Protein 5AQB (pdb70)

Radius of gyration: 33.9 Å; Cα contacts (8 Å, |Δi|>4): 1576; chains: 2; bounding box: 77×81×90 Å

InterPro domains:
  IPR000786 Green fluorescent protein, GFP [PR01229] (3-27)
  IPR000786 Green fluorescent protein, GFP [PR01229] (28-48)
  IPR000786 Green fluorescent protein, GFP [PR01229] (49-69)
  IPR000786 Green fluorescent protein, GFP [PR01229] (70-85)
  IPR000786 Green fluorescent protein, GFP [PR01229] (86-108)
  IPR000786 Green fluorescent protein, GFP [PR01229] (109-129)
  IPR000786 Green fluorescent protein, GFP [PR01229] (130-149)
  IPR000786 Green fluorescent protein, GFP [PR01229] (150-171)
  IPR000786 Green fluorescent protein, GFP [PR01229] (173-192)
  IPR000786 Green fluorescent protein, GFP [PR01229] (193-211)
  IPR000786 Green fluorescent protein, GFP [PR01229] (214-237)
  IPR009017 Green fluorescent protein [G3DSA:2.40.155.10] (1-145)
  IPR009017 Green fluorescent protein [G3DSA:2.40.155.10] (146-238)
  IPR009017 Green fluorescent protein [SSF54511] (2-228)
  IPR011584 Green fluorescent protein-related [PF01353] (14-227)

Secondary structure (DSSP, 8-state):
--TTBTTB-HHHHHHH---TT---TT---HHHHHTTT-HHHHHHHHHTT--TT---TTS--HHHHHHHHT-HHHHHHHHHTT--TT---TTS--HHHHHHHHT-HHHHHHHHHTT--TT---TTS--HHHHHHHTT-HHHHHHHHHHHHHHHHHHHHHHHTSEEEEEEEETTT--EEEEESTTS-EE-GGGHHHHHHHHHHHHHHHTS--TT-EE---GGG--SS-TTGGG-TTT-EEHHHHHHHHHHS--HHHHHHHHHHTTHHHHHHHHHHHTT--S----S-TTGGG---TT--TTEE-HHHHHHHHHHHHHSSSS-HHHHHHHHHHHHT-SS-TTTGGGGPPTT-EEEEEEEE-STT-EEEEEEEESTT---EEEEEEEES----HHHHHHHHHHHHHHHHHT-/--TGGGGGSS-EEEEEEEEEEETTEEEEEEEEEEEEGGGTEEEEEEEETTSS-SS-GGGGTTT--GGGSB--GGGGGG-HHHHTTTT-EEEEEEEEETTS-EEEEEEEEEEETTEEEEEEEEEEES--TTSTTTTT-B-S----EEEEEEEEGGGTEEEEEEEEEEEBTTS-EEEEEEEEEEEESSSS--PPPPSEEEEEEEEEE--TT--SSEEEEEEEEEEE----

Solvent-accessible surface area: 26422 Å² total

GO terms:
  GO:0006091 generation of precursor metabolites and energy (P, TAS)
  GO:0008218 bioluminescence (P, TAS)

CATH classification: 1.25.40.20 (+1 more: 3.40.710.10)

Sequence (636 aa):
LLEAARAGQDDECRILMADVNALDEVGWTPLHLAAWGHLEIVECLLKNGADVNAADIDGYTPLHLAAFSGHLEIVEVVLLKYGADVNADDQAGFTPLHLAAIFGHLEIVEVVLLKNGADVVNAQDKFGKTPRRDLAIIDNGNEDIAEVLGKAATLVKVKDAADDQQLGARVGYIELDLNSGKILESFRSEERFPMMSTFKVVLLAGAILSRIDAGQEQLGRRIHYSQNDLVEYSPVTEKHLTDGMTVRELASAAIITMMSDNTAANLLLTTIGGPKGLTAFLHNNMMGDHVTRLDRWEPELNEEAIIPNDERDTTTPVAMATTTLRKLLTGELLTPASRRQQLMDWMEADKVAGPLLRSVLPAGWFIADKSGAGEERRGSSRGIVAALGPDGKPSRIVVVIYTTGSQATMDEELNRRQIAEIGASLIKGWSSKGEELFTGVVPILLVELDDGDVNGHKFSSVSSGEEGEGDATYGKLTTLKFIICTTGKLPVPWPTLVTTFVQCFSSRRYPDHMKRHDFFKSAMPEGYVQERTIFFKDDGNYKTRAEVKFEGDTLVNRIELKGIDFKKEDGNILGHKLEYNYNSSHNVYIIMADKQKNGIKVNFKKIRHNIIEEDGSSVQLLADDHYQQQNTPIGDDGPVLLPDNHYLSSTQSALSKDPNEKRDHMVLLEFVTAAGITH

Foldseek 3Di:
DLCCQQVHPLVVLVVVLPDLLDQDPFSDGSLLNNLLPVLSNNLSSLVSPRPQCRATNQGDGSLLSNLQNQPQSSNVVSVVSPYDQLRQTPQQDGSLLNNLLNQRQSNNVVSVVSPYDQLRQTPVRDGSLNNNVVNVNVVSLLVSLQSLLVVLQVVLCVVQVWHKWKWKAFLVPRDTSHIDQQQDKFACFLVCLLLLLLVQLLCVQVVNFDQFDFDADAPVLADPQAVPQVVCNPPGDGLVRLSLCCFARVGQSSSQVSLVSQPHQVSSQVVCVVVPLPQAGADDGPPVSQAGDPPDSHNIHGNSSSQVVLSCSQPNPSGDPVSSVVSQVSQQNRDPLCLAQVVQDDPQKGKRKGKRHGPQGWIWMWIFIDHNHDGTMIMIMIIGRGPDDPNSSSVSRNVSSNSSVVSD/DAPLLVLQQAKFKEWEWEWEAAANDTWIKIKIFIAHLCQQKTWMKMFTPPAADQWDPVVCVVVRANSSAHEPPVFVLARQQSRLPQQFKKKWKWKQWPVAKIKTKIWTWHDDDRYTYIYMYIYIDGGDCCPCTSVVFFDQWFAKWKKKWAFDVVQLWIWIWTWGWTAGNVGHTIIITMTMIMHHPDDDHGRGHHIWIKIKHKGWDDDPVDPGHMIIMMMGIYIDDDDD

Structure (mmCIF, N/CA/C/O backbone):
data_5AQB
#
_entry.id   5AQB
#
_cell.length_a   90.150
_cell.length_b   96.170
_cell.length_c   92.780
_cell.angle_alpha   90.00
_cell.angle_beta   118.99
_cell.angle_gamma   90.00
#
_symmetry.space_group_name_H-M   'C 1 2 1'
#
loop_
_entity.id
_entity.type
_entity.pdbx_description
1 polymer 3G61_DB15V4
2 polymer 'GREEN FLUORESCENT PROTEIN'
3 water water
#
loop_
_atom_site.group_PDB
_atom_site.id
_atom_site.type_symbol
_atom_site.label_atom_id
_atom_site.label_alt_id
_atom_site.label_comp_id
_atom_site.label_asym_id
_atom_site.label_entity_id
_atom_site.label_seq_id
_atom_site.pdbx_PDB_ins_code
_atom_site.Cartn_x
_atom_site.Cartn_y
_atom_site.Cartn_z
_atom_site.occupancy
_atom_site.B_iso_or_equiv
_atom_site.auth_seq_id
_atom_site.auth_comp_id
_atom_site.auth_asym_id
_atom_site.auth_atom_id
_atom_site.pdbx_PDB_model_num
ATOM 1 N N . LEU A 1 18 ? 13.558 127.412 1.241 1.00 81.72 18 LEU A N 1
ATOM 2 C CA . LEU A 1 18 ? 14.532 126.880 2.191 1.00 80.67 18 LEU A CA 1
ATOM 3 C C . LEU A 1 18 ? 15.053 125.526 1.726 1.00 79.95 18 LEU A C 1
ATOM 4 O O . LEU A 1 18 ? 16.196 125.165 2.007 1.00 80.04 18 LEU A O 1
ATOM 19 N N . LEU A 1 19 ? 14.205 124.776 1.017 1.00 79.41 19 LEU A N 1
ATOM 20 C CA . LEU A 1 19 ? 14.651 123.519 0.422 1.00 79.80 19 LEU A CA 1
ATOM 21 C C . LEU A 1 19 ? 15.696 123.765 -0.660 1.00 86.79 19 LEU A C 1
ATOM 22 O O . LEU A 1 19 ? 16.692 123.039 -0.746 1.00 82.42 19 LEU A O 1
ATOM 38 N N . GLU A 1 20 ? 15.490 124.789 -1.494 1.00 98.80 20 GLU A N 1
ATOM 39 C CA . GLU A 1 20 ? 16.488 125.129 -2.502 1.00 105.84 20 GLU A CA 1
ATOM 40 C C . GLU A 1 20 ? 17.715 125.774 -1.873 1.00 107.47 20 GLU A C 1
ATOM 41 O O . GLU A 1 20 ? 18.818 125.671 -2.422 1.00 107.83 20 GLU A O 1
ATOM 53 N N . ALA A 1 21 ? 17.546 126.435 -0.723 1.00 108.07 21 ALA A N 1
ATOM 54 C CA . ALA A 1 21 ? 18.628 127.122 -0.021 1.00 108.60 21 ALA A CA 1
ATOM 55 C C . ALA A 1 21 ? 19.653 126.169 0.596 1.00 108.01 21 ALA A C 1
ATOM 56 O O . ALA A 1 21 ? 20.524 126.665 1.323 1.00 107.09 21 ALA A O 1
ATOM 63 N N . ALA A 1 22 ? 19.588 124.857 0.338 1.00 109.45 22 ALA A N 1
ATOM 64 C CA . ALA A 1 22 ? 20.525 123.910 0.933 1.00 111.09 22 ALA A CA 1
ATOM 65 C C . ALA A 1 22 ? 21.026 122.875 -0.073 1.00 114.79 22 ALA A C 1
ATOM 66 O O . ALA A 1 22 ? 21.444 121.784 0.337 1.00 113.12 22 ALA A O 1
ATOM 73 N N . ARG A 1 23 ? 21.011 123.183 -1.370 1.00 120.14 23 ARG A N 1
ATOM 74 C CA . ARG A 1 23 ? 21.306 122.175 -2.399 1.00 122.40 23 ARG A CA 1
ATOM 75 C C . ARG A 1 23 ? 22.759 122.001 -2.928 1.00 123.32 23 ARG A C 1
ATOM 76 O O . ARG A 1 23 ? 23.343 120.959 -2.628 1.00 121.61 23 ARG A O 1
ATOM 97 N N . ALA A 1 24 ? 23.388 122.925 -3.677 1.00 125.73 24 ALA A N 1
ATOM 98 C CA . ALA A 1 24 ? 23.083 124.361 -3.838 1.00 127.30 24 ALA A CA 1
ATOM 99 C C . ALA A 1 24 ? 22.741 125.067 -2.539 1.00 126.44 24 ALA A C 1
ATOM 100 O O . ALA A 1 24 ? 21.591 125.426 -2.290 1.00 127.55 24 ALA A O 1
ATOM 107 N N . GLY A 1 25 ? 23.767 125.271 -1.720 1.00 124.42 25 GLY A N 1
ATOM 108 C CA . GLY A 1 25 ? 23.578 125.794 -0.390 1.00 122.58 25 GLY A CA 1
ATOM 109 C C . GLY A 1 25 ? 23.600 127.311 -0.325 1.00 123.17 25 GLY A C 1
ATOM 110 O O . GLY A 1 25 ? 24.273 127.982 -1.102 1.00 124.30 25 GLY A O 1
ATOM 114 N N . GLN A 1 26 ? 22.833 127.843 0.634 1.00 122.14 26 GLN A N 1
ATOM 115 C CA . GLN A 1 26 ? 22.797 129.273 0.938 1.00 122.74 26 GLN A CA 1
ATOM 116 C C . GLN A 1 26 ? 22.735 129.375 2.464 1.00 119.41 26 GLN A C 1
ATOM 117 O O . GLN A 1 26 ? 21.665 129.544 3.055 1.00 118.51 26 GLN A O 1
ATOM 131 N N . ASP A 1 27 ? 23.902 129.261 3.106 1.00 117.98 27 ASP A N 1
ATOM 132 C CA . ASP A 1 27 ? 23.941 129.202 4.566 1.00 116.99 27 ASP A CA 1
ATOM 133 C C . ASP A 1 27 ? 23.498 130.522 5.187 1.00 119.10 27 ASP A C 1
ATOM 134 O O . ASP A 1 27 ? 22.844 130.532 6.236 1.00 119.26 27 ASP A O 1
ATOM 143 N N . ASP A 1 28 ? 23.840 131.647 4.555 1.00 120.77 28 ASP A N 1
ATOM 144 C CA . ASP A 1 28 ? 23.332 132.930 5.026 1.00 122.57 28 ASP A CA 1
ATOM 145 C C . ASP A 1 28 ? 21.831 133.048 4.790 1.00 121.91 28 ASP A C 1
ATOM 146 O O . ASP A 1 28 ? 21.133 133.712 5.564 1.00 122.82 28 ASP A O 1
ATOM 155 N N . GLU A 1 29 ? 21.319 132.410 3.734 1.00 120.15 29 GLU A N 1
ATOM 156 C CA . GLU A 1 29 ? 19.880 132.415 3.492 1.00 119.01 29 GLU A CA 1
ATOM 157 C C . GLU A 1 29 ? 19.145 131.597 4.547 1.00 113.64 29 GLU A C 1
ATOM 158 O O . GLU A 1 29 ? 18.023 131.943 4.935 1.00 114.92 29 GLU A O 1
ATOM 170 N N . CYS A 1 30 ? 19.757 130.503 5.011 1.00 106.93 30 CYS A N 1
ATOM 171 C CA . CYS A 1 30 ? 19.162 129.715 6.086 1.00 102.30 30 CYS A CA 1
ATOM 172 C C . CYS A 1 30 ? 18.762 130.612 7.250 1.00 107.53 30 CYS A C 1
ATOM 173 O O . CYS A 1 30 ? 17.605 130.612 7.681 1.00 108.15 30 CYS A O 1
ATOM 180 N N . ARG A 1 31 ? 19.705 131.411 7.755 1.00 112.63 31 ARG A N 1
ATOM 181 C CA . ARG A 1 31 ? 19.388 132.321 8.849 1.00 117.99 31 ARG A CA 1
ATOM 182 C C . ARG A 1 31 ? 18.415 133.408 8.408 1.00 122.16 31 ARG A C 1
ATOM 183 O O . ARG A 1 31 ? 17.575 133.845 9.202 1.00 124.34 31 ARG A O 1
ATOM 204 N N . ILE A 1 32 ? 18.507 133.849 7.153 1.00 123.97 32 ILE A N 1
ATOM 205 C CA . ILE A 1 32 ? 17.564 134.839 6.637 1.00 127.91 32 ILE A CA 1
ATOM 206 C C . ILE A 1 32 ? 16.160 134.249 6.570 1.00 129.34 32 ILE A C 1
ATOM 207 O O . ILE A 1 32 ? 15.200 134.821 7.100 1.00 131.14 32 ILE A O 1
ATOM 223 N N . LEU A 1 33 ? 16.023 133.093 5.917 1.00 128.51 33 LEU A N 1
ATOM 224 C CA . LEU A 1 33 ? 14.708 132.506 5.687 1.00 129.45 33 LEU A CA 1
ATOM 225 C C . LEU A 1 33 ? 14.001 132.136 6.984 1.00 130.32 33 LEU A C 1
ATOM 226 O O . LEU A 1 33 ? 12.767 132.068 7.005 1.00 131.47 33 LEU A O 1
ATOM 242 N N . MET A 1 34 ? 14.744 131.898 8.060 1.00 130.16 34 MET A N 1
ATOM 243 C CA . MET A 1 34 ? 14.139 131.588 9.351 1.00 131.21 34 MET A CA 1
ATOM 244 C C . MET A 1 34 ? 13.621 132.865 10.004 1.00 134.28 34 MET A C 1
ATOM 245 O O . MET A 1 34 ? 13.564 132.968 11.229 1.00 135.36 34 MET A O 1
ATOM 259 N N . ALA A 1 38 ? 9.608 130.590 8.625 1.00 115.75 38 ALA A N 1
ATOM 260 C CA . ALA A 1 38 ? 9.742 129.538 7.624 1.00 112.73 38 ALA A CA 1
ATOM 261 C C . ALA A 1 38 ? 9.751 128.166 8.284 1.00 107.13 38 ALA A C 1
ATOM 262 O O . ALA A 1 38 ? 10.293 127.997 9.376 1.00 108.51 38 ALA A O 1
ATOM 268 N N . ASP A 1 39 ? 9.149 127.186 7.613 1.00 99.79 39 ASP A N 1
ATOM 269 C CA . ASP A 1 39 ? 9.088 125.828 8.141 1.00 92.92 39 ASP A CA 1
ATOM 270 C C . ASP A 1 39 ? 10.463 125.185 8.022 1.00 85.73 39 ASP A C 1
ATOM 271 O O . ASP A 1 39 ? 10.923 124.884 6.915 1.00 83.68 39 ASP A O 1
ATOM 280 N N . VAL A 1 40 ? 11.123 124.974 9.164 1.00 81.27 40 VAL A N 1
ATOM 281 C CA . VAL A 1 40 ? 12.435 124.340 9.163 1.00 74.58 40 VAL A CA 1
ATOM 282 C C . VAL A 1 40 ? 12.370 122.930 8.599 1.00 69.12 40 VAL A C 1
ATOM 283 O O . VAL A 1 40 ? 13.379 122.421 8.100 1.00 63.69 40 VAL A O 1
ATOM 296 N N . ASN A 1 41 ? 11.203 122.285 8.662 1.00 70.00 41 ASN A N 1
ATOM 297 C CA . ASN A 1 41 ? 11.029 120.909 8.213 1.00 66.33 41 ASN A CA 1
ATOM 298 C C . ASN A 1 41 ? 10.114 120.807 6.995 1.00 62.41 41 ASN A C 1
ATOM 299 O O . ASN A 1 41 ? 9.384 119.824 6.840 1.00 60.42 41 ASN A O 1
ATOM 310 N N . ALA A 1 42 ? 10.141 121.811 6.122 1.00 60.36 42 ALA A N 1
ATOM 311 C CA . ALA A 1 42 ? 9.387 121.731 4.879 1.00 57.53 42 ALA A CA 1
ATOM 312 C C . ALA A 1 42 ? 9.791 120.475 4.118 1.00 53.77 42 ALA A C 1
ATOM 313 O O . ALA A 1 42 ? 10.965 120.099 4.096 1.00 54.60 42 ALA A O 1
ATOM 320 N N . LEU A 1 43 ? 8.812 119.819 3.499 1.00 50.70 43 LEU A N 1
ATOM 321 C CA . LEU A 1 43 ? 9.020 118.542 2.828 1.00 48.65 43 LEU A CA 1
ATOM 322 C C . LEU A 1 43 ? 8.844 118.678 1.322 1.00 45.73 43 LEU A C 1
ATOM 323 O O . LEU A 1 43 ? 8.114 119.547 0.839 1.00 47.92 43 LEU A O 1
ATOM 339 N N . ASP A 1 44 ? 9.508 117.790 0.582 1.00 41.19 44 ASP A N 1
ATOM 340 C CA . ASP A 1 44 ? 9.285 117.666 -0.854 1.00 39.18 44 ASP A CA 1
ATOM 341 C C . ASP A 1 44 ? 8.666 116.304 -1.162 1.00 36.64 44 ASP A C 1
ATOM 342 O O . ASP A 1 44 ? 8.226 115.582 -0.261 1.00 36.53 44 ASP A O 1
ATOM 351 N N . GLU A 1 45 ? 8.641 115.956 -2.453 1.00 36.34 45 GLU A N 1
ATOM 352 C CA . GLU A 1 45 ? 7.988 114.733 -2.911 1.00 36.45 45 GLU A CA 1
ATOM 353 C C . GLU A 1 45 ? 8.658 113.472 -2.383 1.00 33.67 45 GLU A C 1
ATOM 354 O O . GLU A 1 45 ? 8.015 112.421 -2.314 1.00 34.80 45 GLU A O 1
ATOM 366 N N . VAL A 1 46 ? 9.935 113.536 -2.017 1.00 29.37 46 VAL A N 1
ATOM 367 C CA . VAL A 1 46 ? 10.613 112.376 -1.457 1.00 26.17 46 VAL A CA 1
ATOM 368 C C . VAL A 1 46 ? 10.792 112.506 0.053 1.00 26.41 46 VAL A C 1
ATOM 369 O O . VAL A 1 46 ? 11.554 111.739 0.660 1.00 25.69 46 VAL A O 1
ATOM 382 N N . GLY A 1 47 ? 10.086 113.444 0.684 1.00 28.20 47 GLY A N 1
ATOM 383 C CA . GLY A 1 47 ? 10.182 113.570 2.127 1.00 29.57 47 GLY A CA 1
ATOM 384 C C . GLY A 1 47 ? 11.489 114.143 2.622 1.00 30.47 47 GLY A C 1
ATOM 385 O O . GLY A 1 47 ? 11.845 113.948 3.793 1.00 31.67 47 GLY A O 1
ATOM 389 N N . TRP A 1 48 ? 12.216 114.868 1.778 1.00 29.75 48 TRP A N 1
ATOM 390 C CA . TRP A 1 48 ? 13.455 115.496 2.201 1.00 29.53 48 TRP A CA 1
ATOM 391 C C . TRP A 1 48 ? 13.160 116.858 2.800 1.00 31.87 48 TRP A C 1
ATOM 392 O O . TRP A 1 48 ? 12.449 117.676 2.205 1.00 33.50 48 TRP A O 1
ATOM 413 N N . THR A 1 49 ? 13.686 117.066 3.993 1.00 32.25 49 THR A N 1
ATOM 414 C CA . THR A 1 49 ? 13.766 118.374 4.614 1.00 34.50 49 THR A CA 1
ATOM 415 C C . THR A 1 49 ? 15.051 119.055 4.185 1.00 35.94 49 THR A C 1
ATOM 416 O O . THR A 1 49 ? 15.935 118.452 3.577 1.00 33.80 49 THR A O 1
ATOM 427 N N . PRO A 1 50 ? 15.202 120.340 4.497 1.00 28.68 50 PRO A N 1
ATOM 428 C CA . PRO A 1 50 ? 16.469 121.011 4.181 1.00 29.57 50 PRO A CA 1
ATOM 429 C C . PRO A 1 50 ? 17.666 120.290 4.766 1.00 28.01 50 PRO A C 1
ATOM 430 O O . PRO A 1 50 ? 18.721 120.225 4.119 1.00 29.04 50 PRO A O 1
ATOM 441 N N . LEU A 1 51 ? 17.502 119.680 5.938 1.00 28.07 51 LEU A N 1
ATOM 442 C CA . LEU A 1 51 ? 18.602 118.952 6.562 1.00 28.28 51 LEU A CA 1
ATOM 443 C C . LEU A 1 51 ? 19.029 117.747 5.731 1.00 26.10 51 LEU A C 1
ATOM 444 O O . LEU A 1 51 ? 20.226 117.436 5.643 1.00 26.46 51 LEU A O 1
ATOM 460 N N . HIS A 1 52 ? 18.068 117.035 5.129 1.00 25.03 52 HIS A N 1
ATOM 461 C CA . HIS A 1 52 ? 18.446 115.927 4.254 1.00 22.94 52 HIS A CA 1
ATOM 462 C C . HIS A 1 52 ? 19.279 116.415 3.071 1.00 23.15 52 HIS A C 1
ATOM 463 O O . HIS A 1 52 ? 20.256 115.771 2.670 1.00 23.77 52 HIS A O 1
ATOM 477 N N . LEU A 1 53 ? 18.890 117.549 2.477 1.00 25.21 53 LEU A N 1
ATOM 478 C CA . LEU A 1 53 ? 19.638 118.071 1.340 1.00 25.74 53 LEU A CA 1
ATOM 479 C C . LEU A 1 53 ? 21.028 118.524 1.757 1.00 26.60 53 LEU A C 1
ATOM 480 O O . LEU A 1 53 ? 22.002 118.298 1.028 1.00 28.18 53 LEU A O 1
ATOM 496 N N . ALA A 1 54 ? 21.146 119.146 2.941 1.00 26.88 54 ALA A N 1
ATOM 497 C CA . ALA A 1 54 ? 22.421 119.677 3.405 1.00 27.82 54 ALA A CA 1
ATOM 498 C C . ALA A 1 54 ? 23.369 118.595 3.889 1.00 26.97 54 ALA A C 1
ATOM 499 O O . ALA A 1 54 ? 24.580 118.827 3.925 1.00 29.25 54 ALA A O 1
ATOM 506 N N . ALA A 1 55 ? 22.845 117.423 4.254 1.00 25.95 55 ALA A N 1
ATOM 507 C CA . ALA A 1 55 ? 23.676 116.332 4.755 1.00 24.98 55 ALA A CA 1
ATOM 508 C C . ALA A 1 55 ? 24.731 115.871 3.753 1.00 25.05 55 ALA A C 1
ATOM 509 O O . ALA A 1 55 ? 25.700 115.221 4.157 1.00 26.53 55 ALA A O 1
ATOM 516 N N . TRP A 1 56 ? 24.573 116.185 2.455 1.00 26.38 56 TRP A N 1
ATOM 517 C CA . TRP A 1 56 ? 25.531 115.798 1.410 1.00 27.56 56 TRP A CA 1
ATOM 518 C C . TRP A 1 56 ? 26.744 116.719 1.323 1.00 32.20 56 TRP A C 1
ATOM 519 O O . TRP A 1 56 ? 27.190 117.070 0.229 1.00 37.27 56 TRP A O 1
ATOM 540 N N . GLY A 1 57 ? 27.269 117.156 2.452 1.00 31.38 57 GLY A N 1
ATOM 541 C CA . GLY A 1 57 ? 28.536 117.862 2.481 1.00 33.58 57 GLY A CA 1
ATOM 542 C C . GLY A 1 57 ? 28.472 119.340 2.820 1.00 36.16 57 GLY A C 1
ATOM 543 O O . GLY A 1 57 ? 29.527 119.979 2.846 1.00 40.33 57 GLY A O 1
ATOM 547 N N . HIS A 1 58 ? 27.294 119.907 3.092 1.00 33.48 58 HIS A N 1
ATOM 548 C CA . HIS A 1 58 ? 27.175 121.329 3.447 1.00 32.63 58 HIS A CA 1
ATOM 549 C C . HIS A 1 58 ? 27.171 121.486 4.969 1.00 31.89 58 HIS A C 1
ATOM 550 O O . HIS A 1 58 ? 26.138 121.706 5.601 1.00 33.73 58 HIS A O 1
ATOM 564 N N . LEU A 1 59 ? 28.364 121.409 5.555 1.00 32.04 59 LEU A N 1
ATOM 565 C CA . LEU A 1 59 ? 28.490 121.408 7.012 1.00 34.69 59 LEU A CA 1
ATOM 566 C C . LEU A 1 59 ? 27.879 122.660 7.641 1.00 37.92 59 LEU A C 1
ATOM 567 O O . LEU A 1 59 ? 27.151 122.574 8.639 1.00 36.74 59 LEU A O 1
ATOM 583 N N . GLU A 1 60 ? 28.175 123.837 7.088 1.00 41.95 60 GLU A N 1
ATOM 584 C CA . GLU A 1 60 ? 27.717 125.069 7.725 1.00 45.08 60 GLU A CA 1
ATOM 585 C C . GLU A 1 60 ? 26.200 125.166 7.688 1.00 42.37 60 GLU A C 1
ATOM 586 O O . GLU A 1 60 ? 25.576 125.668 8.633 1.00 42.26 60 GLU A O 1
ATOM 598 N N . ILE A 1 61 ? 25.592 124.694 6.601 1.00 39.78 61 ILE A N 1
ATOM 599 C CA . ILE A 1 61 ? 24.141 124.726 6.485 1.00 38.03 61 ILE A CA 1
ATOM 600 C C . ILE A 1 61 ? 23.504 123.749 7.463 1.00 35.77 61 ILE A C 1
ATOM 601 O O . ILE A 1 61 ? 22.475 124.052 8.078 1.00 37.32 61 ILE A O 1
ATOM 617 N N . VAL A 1 62 ? 24.069 122.542 7.584 1.00 34.02 62 VAL A N 1
ATOM 618 C CA . VAL A 1 62 ? 23.568 121.583 8.566 1.00 32.71 62 VAL A CA 1
ATOM 619 C C . VAL A 1 62 ? 23.507 122.236 9.943 1.00 34.19 62 VAL A C 1
ATOM 620 O O . VAL A 1 62 ? 22.499 122.143 10.656 1.00 33.73 62 VAL A O 1
ATOM 633 N N . GLU A 1 63 ? 24.587 122.923 10.316 1.00 37.03 63 GLU A N 1
ATOM 634 C CA . GLU A 1 63 ? 24.680 123.573 11.626 1.00 41.02 63 GLU A CA 1
ATOM 635 C C . GLU A 1 63 ? 23.605 124.641 11.807 1.00 41.43 63 GLU A C 1
ATOM 636 O O . GLU A 1 63 ? 22.941 124.693 12.849 1.00 40.82 63 GLU A O 1
ATOM 648 N N . CYS A 1 64 ? 23.433 125.513 10.808 1.00 42.45 64 CYS A N 1
ATOM 649 C CA . CYS A 1 64 ? 22.385 126.531 10.865 1.00 47.54 64 CYS A CA 1
ATOM 650 C C . CYS A 1 64 ? 21.018 125.893 11.068 1.00 43.01 64 CYS A C 1
ATOM 651 O O . CYS A 1 64 ? 20.233 126.324 11.918 1.00 44.32 64 CYS A O 1
ATOM 658 N N . LEU A 1 65 ? 20.712 124.856 10.288 1.00 38.15 65 LEU A N 1
ATOM 659 C CA . LEU A 1 65 ? 19.398 124.240 10.387 1.00 36.63 65 LEU A CA 1
ATOM 660 C C . LEU A 1 65 ? 19.176 123.641 11.765 1.00 36.50 65 LEU A C 1
ATOM 661 O O . LEU A 1 65 ? 18.088 123.769 12.341 1.00 37.58 65 LEU A O 1
ATOM 677 N N . LEU A 1 66 ? 20.183 122.941 12.293 1.00 34.50 66 LEU A N 1
ATOM 678 C CA . LEU A 1 66 ? 20.035 122.307 13.598 1.00 33.50 66 LEU A CA 1
ATOM 679 C C . LEU A 1 66 ? 19.830 123.339 14.693 1.00 36.98 66 LEU A C 1
ATOM 680 O O . LEU A 1 66 ? 18.984 123.154 15.575 1.00 37.59 66 LEU A O 1
ATOM 696 N N . LYS A 1 67 ? 20.620 124.412 14.660 1.00 38.81 67 LYS A N 1
ATOM 697 C CA . LYS A 1 67 ? 20.454 125.519 15.606 1.00 44.77 67 LYS A CA 1
ATOM 698 C C . LYS A 1 67 ? 19.017 126.024 15.621 1.00 48.33 67 LYS A C 1
ATOM 699 O O . LYS A 1 67 ? 18.457 126.312 16.687 1.00 53.24 67 LYS A O 1
ATOM 718 N N . ASN A 1 68 ? 18.421 126.176 14.443 1.00 45.83 68 ASN A N 1
ATOM 719 C CA . ASN A 1 68 ? 17.072 126.704 14.292 1.00 47.85 68 ASN A CA 1
ATOM 720 C C . ASN A 1 68 ? 15.988 125.662 14.514 1.00 46.26 68 ASN A C 1
ATOM 721 O O . ASN A 1 68 ? 14.834 125.910 14.139 1.00 48.13 68 ASN A O 1
ATOM 732 N N . GLY A 1 69 ? 16.325 124.509 15.086 1.00 42.38 69 GLY A N 1
ATOM 733 C CA . GLY A 1 69 ? 15.318 123.556 15.498 1.00 40.61 69 GLY A CA 1
ATOM 734 C C . GLY A 1 69 ? 14.905 122.532 14.468 1.00 40.02 69 GLY A C 1
ATOM 735 O O . GLY A 1 69 ? 13.835 121.930 14.618 1.00 41.81 69 GLY A O 1
ATOM 739 N N . ALA A 1 70 ? 15.699 122.322 13.419 1.00 38.92 70 ALA A N 1
ATOM 740 C CA . ALA A 1 70 ? 15.378 121.288 12.444 1.00 37.57 70 ALA A CA 1
ATOM 741 C C . ALA A 1 70 ? 15.216 119.943 13.140 1.00 36.11 70 ALA A C 1
ATOM 742 O O . ALA A 1 70 ? 15.907 119.643 14.120 1.00 35.65 70 ALA A O 1
ATOM 749 N N . ASP A 1 71 ? 14.273 119.143 12.642 1.00 37.18 71 ASP A N 1
ATOM 750 C CA . ASP A 1 71 ? 13.989 117.826 13.204 1.00 35.96 71 ASP A CA 1
ATOM 751 C C . ASP A 1 71 ? 15.127 116.901 12.792 1.00 31.52 71 ASP A C 1
ATOM 752 O O . ASP A 1 71 ? 15.186 116.449 11.645 1.00 30.78 71 ASP A O 1
ATOM 761 N N . VAL A 1 72 ? 16.063 116.663 13.716 1.00 30.37 72 VAL A N 1
ATOM 762 C CA . VAL A 1 72 ? 17.291 115.949 13.385 1.00 28.79 72 VAL A CA 1
ATOM 763 C C . VAL A 1 72 ? 17.009 114.516 12.962 1.00 27.89 72 VAL A C 1
ATOM 764 O O . VAL A 1 72 ? 17.826 113.911 12.265 1.00 28.30 72 VAL A O 1
ATOM 777 N N . ASN A 1 73 ? 15.855 113.963 13.337 1.00 27.97 73 ASN A N 1
ATOM 778 C CA . ASN A 1 73 ? 15.526 112.569 13.061 1.00 26.84 73 ASN A CA 1
ATOM 779 C C . ASN A 1 73 ? 14.425 112.405 12.006 1.00 26.01 73 ASN A C 1
ATOM 780 O O . ASN A 1 73 ? 13.854 111.315 11.878 1.00 28.45 73 ASN A O 1
ATOM 791 N N . ALA A 1 74 ? 14.126 113.452 11.249 1.00 25.30 74 ALA A N 1
ATOM 792 C CA . ALA A 1 74 ? 13.151 113.364 10.161 1.00 26.42 74 ALA A CA 1
ATOM 793 C C . ALA A 1 74 ? 13.530 112.246 9.199 1.00 26.52 74 ALA A C 1
ATOM 794 O O . ALA A 1 74 ? 14.671 112.173 8.744 1.00 25.88 74 ALA A O 1
ATOM 801 N N . ALA A 1 75 ? 12.555 111.403 8.859 1.00 26.80 75 ALA A N 1
ATOM 802 C CA . ALA A 1 75 ? 12.768 110.265 7.967 1.00 26.68 75 ALA A CA 1
ATOM 803 C C . ALA A 1 75 ? 12.136 110.536 6.606 1.00 25.20 75 ALA A C 1
ATOM 804 O O . ALA A 1 75 ? 10.991 111.008 6.520 1.00 26.34 75 ALA A O 1
ATOM 811 N N . ASP A 1 76 ? 12.884 110.240 5.539 1.00 22.87 76 ASP A N 1
ATOM 812 C CA . ASP A 1 76 ? 12.387 110.437 4.180 1.00 22.26 76 ASP A CA 1
ATOM 813 C C . ASP A 1 76 ? 11.486 109.277 3.749 1.00 22.65 76 ASP A C 1
ATOM 814 O O . ASP A 1 76 ? 11.108 108.411 4.541 1.00 23.52 76 ASP A O 1
ATOM 823 N N . ILE A 1 77 ? 11.113 109.270 2.470 1.00 23.12 77 ILE A N 1
ATOM 824 C CA . ILE A 1 77 ? 10.133 108.311 1.997 1.00 24.69 77 ILE A CA 1
ATOM 825 C C . ILE A 1 77 ? 10.639 106.877 2.088 1.00 23.18 77 ILE A C 1
ATOM 826 O O . ILE A 1 77 ? 9.829 105.945 2.081 1.00 25.08 77 ILE A O 1
ATOM 842 N N . ASP A 1 78 ? 11.965 106.677 2.157 1.00 22.00 78 ASP A N 1
ATOM 843 C CA . ASP A 1 78 ? 12.572 105.358 2.300 1.00 23.35 78 ASP A CA 1
ATOM 844 C C . ASP A 1 78 ? 12.995 105.055 3.734 1.00 23.28 78 ASP A C 1
ATOM 845 O O . ASP A 1 78 ? 13.588 103.995 3.993 1.00 23.48 78 ASP A O 1
ATOM 854 N N . GLY A 1 79 ? 12.731 105.960 4.665 1.00 22.36 79 GLY A N 1
ATOM 855 C CA . GLY A 1 79 ? 13.119 105.794 6.049 1.00 22.38 79 GLY A CA 1
ATOM 856 C C . GLY A 1 79 ? 14.472 106.371 6.400 1.00 21.75 79 GLY A C 1
ATOM 857 O O . GLY A 1 79 ? 14.953 106.133 7.508 1.00 23.33 79 GLY A O 1
ATOM 861 N N . TYR A 1 80 ? 15.114 107.105 5.498 1.00 20.21 80 TYR A N 1
ATOM 862 C CA . TYR A 1 80 ? 16.446 107.624 5.786 1.00 21.11 80 TYR A CA 1
ATOM 863 C C . TYR A 1 80 ? 16.336 108.898 6.596 1.00 20.91 80 TYR A C 1
ATOM 864 O O . TYR A 1 80 ? 15.625 109.831 6.209 1.00 21.34 80 TYR A O 1
ATOM 882 N N . THR A 1 81 ? 17.058 108.937 7.712 1.00 20.25 81 THR A N 1
ATOM 883 C CA . THR A 1 81 ? 17.305 110.175 8.437 1.00 20.43 81 THR A CA 1
ATOM 884 C C . THR A 1 81 ? 18.494 110.888 7.819 1.00 19.52 81 THR A C 1
ATOM 885 O O . THR A 1 81 ? 19.253 110.324 7.047 1.00 20.31 81 THR A O 1
ATOM 896 N N . PRO A 1 82 ? 18.716 112.148 8.182 1.00 21.67 82 PRO A N 1
ATOM 897 C CA . PRO A 1 82 ? 19.935 112.829 7.719 1.00 21.72 82 PRO A CA 1
ATOM 898 C C . PRO A 1 82 ? 21.216 112.087 8.088 1.00 21.47 82 PRO A C 1
ATOM 899 O O . PRO A 1 82 ? 22.159 112.062 7.290 1.00 21.78 82 PRO A O 1
ATOM 910 N N . LEU A 1 83 ? 21.249 111.429 9.248 1.00 21.54 83 LEU A N 1
ATOM 911 C CA . LEU A 1 83 ? 22.430 110.657 9.627 1.00 21.68 83 LEU A CA 1
ATOM 912 C C . LEU A 1 83 ? 22.671 109.495 8.672 1.00 20.91 83 LEU A C 1
ATOM 913 O O . LEU A 1 83 ? 23.822 109.156 8.361 1.00 21.04 83 LEU A O 1
ATOM 929 N N . HIS A 1 84 ? 21.600 108.848 8.210 1.00 20.14 84 HIS A N 1
ATOM 930 C CA . HIS A 1 84 ? 21.771 107.805 7.205 1.00 18.78 84 HIS A CA 1
ATOM 931 C C . HIS A 1 84 ? 22.425 108.362 5.947 1.00 18.85 84 HIS A C 1
ATOM 932 O O . HIS A 1 84 ? 23.336 107.751 5.383 1.00 20.48 84 HIS A O 1
ATOM 946 N N . LEU A 1 85 ? 21.940 109.509 5.471 1.00 20.46 85 LEU A N 1
ATOM 947 C CA . LEU A 1 85 ? 22.491 110.079 4.245 1.00 22.00 85 LEU A CA 1
ATOM 948 C C . LEU A 1 85 ? 23.940 110.511 4.434 1.00 23.09 85 LEU A C 1
ATOM 949 O O . LEU A 1 85 ? 24.766 110.334 3.528 1.00 23.55 85 LEU A O 1
ATOM 965 N N . ALA A 1 86 ? 24.271 111.068 5.609 1.00 22.59 86 ALA A N 1
ATOM 966 C CA . ALA A 1 86 ? 25.649 111.451 5.876 1.00 23.01 86 ALA A CA 1
ATOM 967 C C . ALA A 1 86 ? 26.548 110.224 5.965 1.00 23.35 86 ALA A C 1
ATOM 968 O O . ALA A 1 86 ? 27.708 110.260 5.541 1.00 24.25 86 ALA A O 1
ATOM 975 N N . ALA A 1 87 ? 26.023 109.117 6.486 1.00 21.77 87 ALA A N 1
ATOM 976 C CA . ALA A 1 87 ? 26.801 107.881 6.528 1.00 22.90 87 ALA A CA 1
ATOM 977 C C . ALA A 1 87 ? 27.072 107.367 5.111 1.00 24.17 87 ALA A C 1
ATOM 978 O O . ALA A 1 87 ? 28.196 106.962 4.790 1.00 26.33 87 ALA A O 1
ATOM 985 N N . PHE A 1 88 ? 26.064 107.399 4.238 1.00 24.10 88 PHE A N 1
ATOM 986 C CA . PHE A 1 88 ? 26.251 106.957 2.864 1.00 24.15 88 PHE A CA 1
ATOM 987 C C . PHE A 1 88 ? 27.248 107.841 2.129 1.00 25.36 88 PHE A C 1
ATOM 988 O O . PHE A 1 88 ? 28.137 107.341 1.431 1.00 27.54 88 PHE A O 1
ATOM 1005 N N . SER A 1 89 ? 27.094 109.154 2.238 1.00 26.09 89 SER A N 1
ATOM 1006 C CA . SER A 1 89 ? 27.942 110.063 1.477 1.00 29.26 89 SER A CA 1
ATOM 1007 C C . SER A 1 89 ? 29.348 110.183 2.047 1.00 29.94 89 SER A C 1
ATOM 1008 O O . SER A 1 89 ? 30.242 110.647 1.339 1.00 32.42 89 SER A O 1
ATOM 1016 N N . GLY A 1 90 ? 29.551 109.803 3.307 1.00 28.67 90 GLY A N 1
ATOM 1017 C CA . GLY A 1 90 ? 30.881 109.703 3.877 1.00 29.56 90 GLY A CA 1
ATOM 1018 C C . GLY A 1 90 ? 31.376 110.934 4.609 1.00 29.56 90 GLY A C 1
ATOM 1019 O O . GLY A 1 90 ? 32.589 111.056 4.818 1.00 31.11 90 GLY A O 1
ATOM 1023 N N . HIS A 1 91 ? 30.487 111.827 5.038 1.00 28.34 91 HIS A N 1
ATOM 1024 C CA . HIS A 1 91 ? 30.893 113.109 5.627 1.00 29.83 91 HIS A CA 1
ATOM 1025 C C . HIS A 1 91 ? 31.005 113.002 7.146 1.00 29.37 91 HIS A C 1
ATOM 1026 O O . HIS A 1 91 ? 30.021 113.164 7.870 1.00 28.94 91 HIS A O 1
ATOM 1040 N N . LEU A 1 92 ? 32.232 112.787 7.623 1.00 30.16 92 LEU A N 1
ATOM 1041 C CA . LEU A 1 92 ? 32.486 112.564 9.045 1.00 30.36 92 LEU A CA 1
ATOM 1042 C C . LEU A 1 92 ? 31.995 113.724 9.908 1.00 29.38 92 LEU A C 1
ATOM 1043 O O . LEU A 1 92 ? 31.374 113.509 10.960 1.00 27.27 92 LEU A O 1
ATOM 1059 N N . GLU A 1 93 ? 32.308 114.965 9.515 1.00 32.02 93 GLU A N 1
ATOM 1060 C CA . GLU A 1 93 ? 31.970 116.091 10.379 1.00 34.69 93 GLU A CA 1
ATOM 1061 C C . GLU A 1 93 ? 30.465 116.294 10.463 1.00 31.28 93 GLU A C 1
ATOM 1062 O O . GLU A 1 93 ? 29.953 116.725 11.505 1.00 32.07 93 GLU A O 1
ATOM 1074 N N . ILE A 1 94 ? 29.738 115.991 9.383 1.00 29.05 94 ILE A N 1
ATOM 1075 C CA . ILE A 1 94 ? 28.286 116.084 9.430 1.00 27.54 94 ILE A CA 1
ATOM 1076 C C . ILE A 1 94 ? 27.704 114.992 10.323 1.00 26.39 94 ILE A C 1
ATOM 1077 O O . ILE A 1 94 ? 26.782 115.239 11.110 1.00 26.29 94 ILE A O 1
ATOM 1093 N N . VAL A 1 95 ? 28.227 113.768 10.223 1.00 26.30 95 VAL A N 1
ATOM 1094 C CA . VAL A 1 95 ? 27.835 112.727 11.171 1.00 24.93 95 VAL A CA 1
ATOM 1095 C C . VAL A 1 95 ? 27.994 113.246 12.596 1.00 25.29 95 VAL A C 1
ATOM 1096 O O . VAL A 1 95 ? 27.111 113.079 13.447 1.00 25.71 95 VAL A O 1
ATOM 1109 N N . GLU A 1 96 ? 29.139 113.873 12.878 1.00 26.76 96 GLU A N 1
ATOM 1110 C CA . GLU A 1 96 ? 29.437 114.313 14.242 1.00 27.47 96 GLU A CA 1
ATOM 1111 C C . GLU A 1 96 ? 28.466 115.391 14.724 1.00 27.74 96 GLU A C 1
ATOM 1112 O O . GLU A 1 96 ? 28.003 115.342 15.871 1.00 30.18 96 GLU A O 1
ATOM 1124 N N . VAL A 1 97 ? 28.127 116.366 13.874 1.00 29.10 97 VAL A N 1
ATOM 1125 C CA A VAL A 1 97 ? 27.253 117.426 14.353 0.70 30.43 97 VAL A CA 1
ATOM 1126 C CA B VAL A 1 97 ? 27.234 117.451 14.286 0.30 30.40 97 VAL A CA 1
ATOM 1127 C C . VAL A 1 97 ? 25.822 116.927 14.494 1.00 28.65 97 VAL A C 1
ATOM 1128 O O . VAL A 1 97 ? 25.118 117.326 15.427 1.00 28.45 97 VAL A O 1
ATOM 1153 N N . LEU A 1 98 ? 25.368 116.050 13.593 1.00 27.56 98 LEU A N 1
ATOM 1154 C CA . LEU A 1 98 ? 24.046 115.458 13.760 1.00 27.58 98 LEU A CA 1
ATOM 1155 C C . LEU A 1 98 ? 23.943 114.751 15.107 1.00 27.26 98 LEU A C 1
ATOM 1156 O O . LEU A 1 98 ? 22.978 114.937 15.853 1.00 28.02 98 LEU A O 1
ATOM 1172 N N . LEU A 1 99 ? 24.956 113.957 15.450 1.00 26.62 99 LEU A N 1
ATOM 1173 C CA . LEU A 1 99 ? 24.957 113.281 16.745 1.00 26.42 99 LEU A CA 1
ATOM 1174 C C . LEU A 1 99 ? 25.015 114.273 17.904 1.00 27.36 99 LEU A C 1
ATOM 1175 O O . LEU A 1 99 ? 24.327 114.095 18.914 1.00 28.86 99 LEU A O 1
ATOM 1191 N N . LYS A 1 100 ? 25.793 115.338 17.756 1.00 28.09 100 LYS A N 1
ATOM 1192 C CA . LYS A 1 100 ? 25.854 116.363 18.801 1.00 31.59 100 LYS A CA 1
ATOM 1193 C C . LYS A 1 100 ? 24.481 116.963 19.070 1.00 33.27 100 LYS A C 1
ATOM 1194 O O . LYS A 1 100 ? 24.144 117.270 20.225 1.00 36.33 100 LYS A O 1
ATOM 1213 N N . TYR A 1 101 ? 23.666 117.118 18.019 1.00 32.40 101 TYR A N 1
ATOM 1214 C CA . TYR A 1 101 ? 22.325 117.676 18.137 1.00 34.20 101 TYR A CA 1
ATOM 1215 C C . TYR A 1 101 ? 21.256 116.609 18.323 1.00 33.14 101 TYR A C 1
ATOM 1216 O O . TYR A 1 101 ? 20.073 116.887 18.099 1.00 35.09 101 TYR A O 1
ATOM 1234 N N . GLY A 1 102 ? 21.646 115.401 18.717 1.00 30.63 102 GLY A N 1
ATOM 1235 C CA . GLY A 1 102 ? 20.694 114.444 19.221 1.00 30.95 102 GLY A CA 1
ATOM 1236 C C . GLY A 1 102 ? 20.151 113.492 18.196 1.00 29.51 102 GLY A C 1
ATOM 1237 O O . GLY A 1 102 ? 19.094 112.901 18.437 1.00 31.16 102 GLY A O 1
ATOM 1241 N N . ALA A 1 103 ? 20.819 113.350 17.057 1.00 28.29 103 ALA A N 1
ATOM 1242 C CA . ALA A 1 103 ? 20.437 112.328 16.093 1.00 26.99 103 ALA A CA 1
ATOM 1243 C C . ALA A 1 103 ? 20.409 110.951 16.746 1.00 26.59 103 ALA A C 1
ATOM 1244 O O . ALA A 1 103 ? 21.266 110.605 17.572 1.00 26.54 103 ALA A O 1
ATOM 1251 N N . ASP A 1 104 ? 19.405 110.168 16.369 1.00 26.33 104 ASP A N 1
ATOM 1252 C CA . ASP A 1 104 ? 19.199 108.811 16.857 1.00 25.31 104 ASP A CA 1
ATOM 1253 C C . ASP A 1 104 ? 20.224 107.912 16.183 1.00 23.58 104 ASP A C 1
ATOM 1254 O O . ASP A 1 104 ? 20.090 107.570 15.007 1.00 23.44 104 ASP A O 1
ATOM 1263 N N . VAL A 1 105 ? 21.265 107.548 16.929 1.00 22.99 105 VAL A N 1
ATOM 1264 C CA . VAL A 1 105 ? 22.365 106.791 16.365 1.00 21.17 105 VAL A CA 1
ATOM 1265 C C . VAL A 1 105 ? 21.912 105.450 15.825 1.00 22.20 105 VAL A C 1
ATOM 1266 O O . VAL A 1 105 ? 22.603 104.880 14.983 1.00 23.42 105 VAL A O 1
ATOM 1279 N N . ASN A 1 106 ? 20.783 104.919 16.301 1.00 23.31 106 ASN A N 1
ATOM 1280 C CA . ASN A 1 106 ? 20.313 103.595 15.913 1.00 24.84 106 ASN A CA 1
ATOM 1281 C C . ASN A 1 106 ? 19.019 103.637 15.095 1.00 25.53 106 ASN A C 1
ATOM 1282 O O . ASN A 1 106 ? 18.318 102.625 14.994 1.00 26.58 106 ASN A O 1
ATOM 1293 N N . ALA A 1 107 ? 18.686 104.776 14.508 1.00 24.13 107 ALA A N 1
ATOM 1294 C CA . ALA A 1 107 ? 17.496 104.834 13.658 1.00 24.85 107 ALA A CA 1
ATOM 1295 C C . ALA A 1 107 ? 17.597 103.825 12.519 1.00 25.04 107 ALA A C 1
ATOM 1296 O O . ALA A 1 107 ? 18.639 103.695 11.871 1.00 24.55 107 ALA A O 1
ATOM 1303 N N . ASP A 1 108 ? 16.500 103.111 12.262 1.00 26.19 108 ASP A N 1
ATOM 1304 C CA . ASP A 1 108 ? 16.483 102.094 11.224 1.00 26.67 108 ASP A CA 1
ATOM 1305 C C . ASP A 1 108 ? 15.622 102.561 10.057 1.00 25.13 108 ASP A C 1
ATOM 1306 O O . ASP A 1 108 ? 14.557 103.158 10.251 1.00 26.45 108 ASP A O 1
ATOM 1315 N N . ASP A 1 109 ? 16.117 102.321 8.850 1.00 23.30 109 ASP A N 1
ATOM 1316 C CA . ASP A 1 109 ? 15.369 102.630 7.639 1.00 23.91 109 ASP A CA 1
ATOM 1317 C C . ASP A 1 109 ? 14.393 101.488 7.357 1.00 25.13 109 ASP A C 1
ATOM 1318 O O . ASP A 1 109 ? 14.219 100.575 8.163 1.00 25.52 109 ASP A O 1
ATOM 1327 N N . GLN A 1 110 ? 13.738 101.513 6.192 1.00 26.09 110 GLN A N 1
ATOM 1328 C CA . GLN A 1 110 ? 12.734 100.499 5.896 1.00 28.23 110 GLN A CA 1
ATOM 1329 C C . GLN A 1 110 ? 13.320 99.122 5.629 1.00 30.30 110 GLN A C 1
ATOM 1330 O O . GLN A 1 110 ? 12.569 98.140 5.649 1.00 34.45 110 GLN A O 1
ATOM 1344 N N . ALA A 1 111 ? 14.626 99.019 5.391 1.00 28.28 111 ALA A N 1
ATOM 1345 C CA . ALA A 1 111 ? 15.304 97.737 5.295 1.00 29.63 111 ALA A CA 1
ATOM 1346 C C . ALA A 1 111 ? 15.840 97.268 6.638 1.00 29.51 111 ALA A C 1
ATOM 1347 O O . ALA A 1 111 ? 16.430 96.182 6.720 1.00 30.73 111 ALA A O 1
ATOM 1354 N N . GLY A 1 112 ? 15.661 98.059 7.689 1.00 28.10 112 GLY A N 1
ATOM 1355 C CA . GLY A 1 112 ? 16.244 97.718 8.968 1.00 27.54 112 GLY A CA 1
ATOM 1356 C C . GLY A 1 112 ? 17.681 98.148 9.135 1.00 26.53 112 GLY A C 1
ATOM 1357 O O . GLY A 1 112 ? 18.324 97.744 10.120 1.00 27.75 112 GLY A O 1
ATOM 1361 N N . PHE A 1 113 ? 18.213 98.954 8.218 1.00 23.94 113 PHE A N 1
ATOM 1362 C CA . PHE A 1 113 ? 19.591 99.413 8.320 1.00 23.49 113 PHE A CA 1
ATOM 1363 C C . PHE A 1 113 ? 19.683 100.604 9.262 1.00 22.87 113 PHE A C 1
ATOM 1364 O O . PHE A 1 113 ? 18.963 101.600 9.111 1.00 22.87 113 PHE A O 1
ATOM 1381 N N . THR A 1 114 ? 20.576 100.498 10.233 1.00 22.49 114 THR A N 1
ATOM 1382 C CA . THR A 1 114 ? 21.022 101.650 11.001 1.00 21.93 114 THR A CA 1
ATOM 1383 C C . THR A 1 114 ? 22.146 102.355 10.272 1.00 20.78 114 THR A C 1
ATOM 1384 O O . THR A 1 114 ? 22.740 101.833 9.334 1.00 21.19 114 THR A O 1
ATOM 1395 N N . PRO A 1 115 ? 22.508 103.558 10.728 1.00 20.16 115 PRO A N 1
ATOM 1396 C CA . PRO A 1 115 ? 23.683 104.216 10.138 1.00 20.91 115 PRO A CA 1
ATOM 1397 C C . PRO A 1 115 ? 24.936 103.375 10.222 1.00 21.24 115 PRO A C 1
ATOM 1398 O O . PRO A 1 115 ? 25.758 103.413 9.298 1.00 21.98 115 PRO A O 1
ATOM 1409 N N . LEU A 1 116 ? 25.093 102.581 11.286 1.00 21.20 116 LEU A N 1
ATOM 1410 C CA . LEU A 1 116 ? 26.249 101.693 11.364 1.00 22.13 116 LEU A CA 1
ATOM 1411 C C . LEU A 1 116 ? 26.223 100.614 10.279 1.00 22.11 116 LEU A C 1
ATOM 1412 O O . LEU A 1 116 ? 27.272 100.270 9.713 1.00 21.77 116 LEU A O 1
ATOM 1428 N N . HIS A 1 117 ? 25.048 100.034 9.995 1.00 21.93 117 HIS A N 1
ATOM 1429 C CA . HIS A 1 117 ? 24.950 99.132 8.845 1.00 23.63 117 HIS A CA 1
ATOM 1430 C C . HIS A 1 117 ? 25.461 99.827 7.581 1.00 23.71 117 HIS A C 1
ATOM 1431 O O . HIS A 1 117 ? 26.263 99.268 6.817 1.00 25.04 117 HIS A O 1
ATOM 1445 N N . LEU A 1 118 ? 24.968 101.046 7.319 1.00 22.79 118 LEU A N 1
ATOM 1446 C CA . LEU A 1 118 ? 25.360 101.749 6.097 1.00 24.50 118 LEU A CA 1
ATOM 1447 C C . LEU A 1 118 ? 26.856 102.013 6.061 1.00 23.89 118 LEU A C 1
ATOM 1448 O O . LEU A 1 118 ? 27.510 101.752 5.048 1.00 25.32 118 LEU A O 1
ATOM 1464 N N . ALA A 1 119 ? 27.432 102.476 7.174 1.00 23.47 119 ALA A N 1
ATOM 1465 C CA . ALA A 1 119 ? 28.865 102.721 7.186 1.00 24.40 119 ALA A CA 1
ATOM 1466 C C . ALA A 1 119 ? 29.639 101.428 6.946 1.00 24.99 119 ALA A C 1
ATOM 1467 O O . ALA A 1 119 ? 30.693 101.441 6.311 1.00 27.21 119 ALA A O 1
ATOM 1474 N N . ALA A 1 120 ? 29.137 100.307 7.462 1.00 24.97 120 ALA A N 1
ATOM 1475 C CA . ALA A 1 120 ? 29.796 99.026 7.235 1.00 27.45 120 ALA A CA 1
ATOM 1476 C C . ALA A 1 120 ? 29.661 98.563 5.786 1.00 29.13 120 ALA A C 1
ATOM 1477 O O . ALA A 1 120 ? 30.608 97.979 5.243 1.00 32.64 120 ALA A O 1
ATOM 1484 N N . ILE A 1 121 ? 28.490 98.773 5.161 1.00 28.12 121 ILE A N 1
ATOM 1485 C CA . ILE A 1 121 ? 28.310 98.400 3.751 1.00 30.77 121 ILE A CA 1
ATOM 1486 C C . ILE A 1 121 ? 29.272 99.193 2.881 1.00 33.13 121 ILE A C 1
ATOM 1487 O O . ILE A 1 121 ? 29.957 98.643 2.009 1.00 35.74 121 ILE A O 1
ATOM 1503 N N . PHE A 1 122 ? 29.310 100.510 3.090 1.00 32.97 122 PHE A N 1
ATOM 1504 C CA . PHE A 1 122 ? 30.021 101.417 2.201 1.00 34.72 122 PHE A CA 1
ATOM 1505 C C . PHE A 1 122 ? 31.493 101.612 2.554 1.00 34.10 122 PHE A C 1
ATOM 1506 O O . PHE A 1 122 ? 32.199 102.302 1.817 1.00 36.87 122 PHE A O 1
ATOM 1523 N N . GLY A 1 123 ? 31.997 101.001 3.631 1.00 32.02 123 GLY A N 1
ATOM 1524 C CA . GLY A 1 123 ? 33.420 101.031 3.892 1.00 33.10 123 GLY A CA 1
ATOM 1525 C C . GLY A 1 123 ? 33.956 102.264 4.589 1.00 34.78 123 GLY A C 1
ATOM 1526 O O . GLY A 1 123 ? 35.142 102.572 4.451 1.00 40.00 123 GLY A O 1
ATOM 1530 N N . HIS A 1 124 ? 33.137 102.952 5.381 1.00 30.80 124 HIS A N 1
ATOM 1531 C CA . HIS A 1 124 ? 33.530 104.212 6.023 1.00 29.66 124 HIS A CA 1
ATOM 1532 C C . HIS A 1 124 ? 33.972 103.931 7.459 1.00 31.06 124 HIS A C 1
ATOM 1533 O O . HIS A 1 124 ? 33.182 103.994 8.397 1.00 30.31 124 HIS A O 1
ATOM 1547 N N . LEU A 1 125 ? 35.270 103.666 7.630 1.00 33.12 125 LEU A N 1
ATOM 1548 C CA . LEU A 1 125 ? 35.801 103.220 8.918 1.00 33.16 125 LEU A CA 1
ATOM 1549 C C . LEU A 1 125 ? 35.749 104.320 9.974 1.00 33.14 125 LEU A C 1
ATOM 1550 O O . LEU A 1 125 ? 35.372 104.066 11.125 1.00 32.66 125 LEU A O 1
ATOM 1566 N N . GLU A 1 126 ? 36.168 105.541 9.628 1.00 33.79 126 GLU A N 1
ATOM 1567 C CA . GLU A 1 126 ? 36.146 106.619 10.616 1.00 35.59 126 GLU A CA 1
ATOM 1568 C C . GLU A 1 126 ? 34.729 106.860 11.128 1.00 30.93 126 GLU A C 1
ATOM 1569 O O . GLU A 1 126 ? 34.521 107.128 12.321 1.00 30.07 126 GLU A O 1
ATOM 1581 N N . ILE A 1 127 ? 33.742 106.743 10.243 1.00 28.68 127 ILE A N 1
ATOM 1582 C CA . ILE A 1 127 ? 32.350 106.924 10.643 1.00 26.67 127 ILE A CA 1
ATOM 1583 C C . ILE A 1 127 ? 31.879 105.762 11.520 1.00 26.27 127 ILE A C 1
ATOM 1584 O O . ILE A 1 127 ? 31.152 105.968 12.498 1.00 25.46 127 ILE A O 1
ATOM 1600 N N . VAL A 1 128 ? 32.298 104.531 11.200 1.00 26.34 128 VAL A N 1
ATOM 1601 C CA . VAL A 1 128 ? 32.012 103.400 12.081 1.00 26.10 128 VAL A CA 1
ATOM 1602 C C . VAL A 1 128 ? 32.457 103.716 13.503 1.00 25.90 128 VAL A C 1
ATOM 1603 O O . VAL A 1 128 ? 31.723 103.476 14.467 1.00 25.49 128 VAL A O 1
ATOM 1616 N N . GLU A 1 129 ? 33.651 104.289 13.649 1.00 26.79 129 GLU A N 1
ATOM 1617 C CA . GLU A 1 129 ? 34.198 104.528 14.984 1.00 29.98 129 GLU A CA 1
ATOM 1618 C C . GLU A 1 129 ? 33.437 105.623 15.717 1.00 30.31 129 GLU A C 1
ATOM 1619 O O . GLU A 1 129 ? 33.190 105.506 16.922 1.00 32.48 129 GLU A O 1
ATOM 1631 N N . VAL A 1 130 ? 33.044 106.694 15.022 1.00 28.78 130 VAL A N 1
ATOM 1632 C CA A VAL A 1 130 ? 32.263 107.736 15.681 0.71 28.40 130 VAL A CA 1
ATOM 1633 C CA B VAL A 1 130 ? 32.272 107.730 15.697 0.29 28.30 130 VAL A CA 1
ATOM 1634 C C . VAL A 1 130 ? 30.903 107.196 16.096 1.00 25.64 130 VAL A C 1
ATOM 1635 O O . VAL A 1 130 ? 30.395 107.507 17.178 1.00 25.61 130 VAL A O 1
ATOM 1660 N N . LEU A 1 131 ? 30.283 106.382 15.239 1.00 22.92 131 LEU A N 1
ATOM 1661 C CA . LEU A 1 131 ? 28.992 105.804 15.590 1.00 23.13 131 LEU A CA 1
ATOM 1662 C C . LEU A 1 131 ? 29.108 104.913 16.836 1.00 22.72 131 LEU A C 1
ATOM 1663 O O . LEU A 1 131 ? 28.290 105.012 17.760 1.00 22.80 131 LEU A O 1
ATOM 1679 N N . LEU A 1 132 ? 30.121 104.041 16.880 1.00 23.19 132 LEU A N 1
ATOM 1680 C CA . LEU A 1 132 ? 30.340 103.195 18.058 1.00 23.05 132 LEU A CA 1
ATOM 1681 C C . LEU A 1 132 ? 30.550 104.026 19.318 1.00 24.08 132 LEU A C 1
ATOM 1682 O O . LEU A 1 132 ? 29.960 103.729 20.362 1.00 24.39 132 LEU A O 1
ATOM 1698 N N . LYS A 1 133 ? 31.357 105.087 19.228 1.00 25.90 133 LYS A N 1
ATOM 1699 C CA . LYS A 1 133 ? 31.602 105.968 20.373 1.00 27.49 133 LYS A CA 1
ATOM 1700 C C . LYS A 1 133 ? 30.316 106.618 20.878 1.00 27.49 133 LYS A C 1
ATOM 1701 O O . LYS A 1 133 ? 30.203 106.952 22.064 1.00 30.78 133 LYS A O 1
ATOM 1720 N N . ASN A 1 134 ? 29.338 106.827 19.993 1.00 25.53 134 ASN A N 1
ATOM 1721 C CA . ASN A 1 134 ? 28.081 107.481 20.330 1.00 26.73 134 ASN A CA 1
ATOM 1722 C C . ASN A 1 134 ? 26.950 106.491 20.600 1.00 27.16 134 ASN A C 1
ATOM 1723 O O . ASN A 1 134 ? 25.774 106.872 20.557 1.00 28.91 134 ASN A O 1
ATOM 1734 N N . GLY A 1 135 ? 27.276 105.232 20.876 1.00 26.60 135 GLY A N 1
ATOM 1735 C CA . GLY A 1 135 ? 26.293 104.278 21.352 1.00 27.23 135 GLY A CA 1
ATOM 1736 C C . GLY A 1 135 ? 25.609 103.458 20.286 1.00 26.76 135 GLY A C 1
ATOM 1737 O O . GLY A 1 135 ? 24.558 102.869 20.563 1.00 28.95 135 GLY A O 1
ATOM 1741 N N . ALA A 1 136 ? 26.157 103.397 19.075 1.00 24.20 136 ALA A N 1
ATOM 1742 C CA . ALA A 1 136 ? 25.583 102.529 18.063 1.00 24.06 136 ALA A CA 1
ATOM 1743 C C . ALA A 1 136 ? 25.527 101.096 18.577 1.00 24.68 136 ALA A C 1
ATOM 1744 O O . ALA A 1 136 ? 26.457 100.620 19.241 1.00 25.85 136 ALA A O 1
ATOM 1751 N N . ASP A 1 137 ? 24.428 100.412 18.260 1.00 25.92 137 ASP A N 1
ATOM 1752 C CA . ASP A 1 137 ? 24.215 99.027 18.667 1.00 26.91 137 ASP A CA 1
ATOM 1753 C C . ASP A 1 137 ? 24.908 98.112 17.669 1.00 26.11 137 ASP A C 1
ATOM 1754 O O . ASP A 1 137 ? 24.437 97.905 16.542 1.00 25.81 137 ASP A O 1
ATOM 1763 N N . VAL A 1 138 ? 26.040 97.555 18.094 1.00 24.86 138 VAL A N 1
ATOM 1764 C CA A VAL A 1 138 ? 26.807 96.683 17.229 0.88 24.93 138 VAL A CA 1
ATOM 1765 C CA B VAL A 1 138 ? 26.826 96.650 17.260 0.12 24.98 138 VAL A CA 1
ATOM 1766 C C . VAL A 1 138 ? 26.046 95.409 16.860 1.00 24.93 138 VAL A C 1
ATOM 1767 O O . VAL A 1 138 ? 26.363 94.776 15.853 1.00 26.35 138 VAL A O 1
ATOM 1792 N N . ASN A 1 139 ? 25.027 95.031 17.637 1.00 25.69 139 ASN A N 1
ATOM 1793 C CA . ASN A 1 139 ? 24.292 93.791 17.407 1.00 28.54 139 ASN A CA 1
ATOM 1794 C C . ASN A 1 139 ? 22.930 94.024 16.742 1.00 30.22 139 ASN A C 1
ATOM 1795 O O . ASN A 1 139 ? 22.125 93.093 16.631 1.00 32.08 139 ASN A O 1
ATOM 1806 N N . ALA A 1 140 ? 22.671 95.240 16.279 1.00 28.73 140 ALA A N 1
ATOM 1807 C CA . ALA A 1 140 ? 21.411 95.538 15.607 1.00 28.43 140 ALA A CA 1
ATOM 1808 C C . ALA A 1 140 ? 21.263 94.693 14.354 1.00 29.12 140 ALA A C 1
ATOM 1809 O O . ALA A 1 140 ? 22.208 94.524 13.581 1.00 29.65 140 ALA A O 1
ATOM 1816 N N . GLN A 1 141 ? 20.053 94.182 14.140 1.00 29.71 141 GLN A N 1
ATOM 1817 C CA . GLN A 1 141 ? 19.756 93.333 12.999 1.00 31.35 141 GLN A CA 1
ATOM 1818 C C . GLN A 1 141 ? 18.812 94.038 12.034 1.00 30.68 141 GLN A C 1
ATOM 1819 O O . GLN A 1 141 ? 17.849 94.690 12.455 1.00 32.89 141 GLN A O 1
ATOM 1833 N N . ASP A 1 142 ? 19.106 93.906 10.747 1.00 30.17 142 ASP A N 1
ATOM 1834 C CA . ASP A 1 142 ? 18.227 94.410 9.702 1.00 31.71 142 ASP A CA 1
ATOM 1835 C C . ASP A 1 142 ? 17.022 93.473 9.573 1.00 35.71 142 ASP A C 1
ATOM 1836 O O . ASP A 1 142 ? 16.845 92.534 10.359 1.00 38.33 142 ASP A O 1
ATOM 1845 N N . LYS A 1 143 ? 16.176 93.725 8.570 1.00 37.82 143 LYS A N 1
ATOM 1846 C CA . LYS A 1 143 ? 14.960 92.935 8.388 1.00 46.23 143 LYS A CA 1
ATOM 1847 C C . LYS A 1 143 ? 15.262 91.467 8.125 1.00 52.26 143 LYS A C 1
ATOM 1848 O O . LYS A 1 143 ? 14.372 90.624 8.297 1.00 50.66 143 LYS A O 1
ATOM 1867 N N . PHE A 1 144 ? 16.487 91.145 7.702 1.00 48.52 144 PHE A N 1
ATOM 1868 C CA . PHE A 1 144 ? 16.886 89.774 7.403 1.00 49.53 144 PHE A CA 1
ATOM 1869 C C . PHE A 1 144 ? 17.845 89.205 8.439 1.00 47.95 144 PHE A C 1
ATOM 1870 O O . PHE A 1 144 ? 18.498 88.189 8.181 1.00 51.82 144 PHE A O 1
ATOM 1887 N N . GLY A 1 145 ? 17.937 89.838 9.608 1.00 42.63 145 GLY A N 1
ATOM 1888 C CA . GLY A 1 145 ? 18.699 89.302 10.712 1.00 41.08 145 GLY A CA 1
ATOM 1889 C C . GLY A 1 145 ? 20.173 89.625 10.701 1.00 40.94 145 GLY A C 1
ATOM 1890 O O . GLY A 1 145 ? 20.905 89.097 11.547 1.00 42.65 145 GLY A O 1
ATOM 1894 N N . LYS A 1 146 ? 20.628 90.494 9.798 1.00 39.17 146 LYS A N 1
ATOM 1895 C CA . LYS A 1 146 ? 22.050 90.720 9.578 1.00 36.75 146 LYS A CA 1
ATOM 1896 C C . LYS A 1 146 ? 22.525 91.914 10.384 1.00 33.12 146 LYS A C 1
ATOM 1897 O O . LYS A 1 146 ? 21.868 92.961 10.401 1.00 31.33 146 LYS A O 1
ATOM 1916 N N . THR A 1 147 ? 23.680 91.761 11.025 1.00 31.53 147 THR A N 1
ATOM 1917 C CA . THR A 1 147 ? 24.306 92.833 11.788 1.00 29.45 147 THR A CA 1
ATOM 1918 C C . THR A 1 147 ? 25.224 93.654 10.900 1.00 26.86 147 THR A C 1
ATOM 1919 O O . THR A 1 147 ? 25.544 93.287 9.772 1.00 28.45 147 THR A O 1
ATOM 1930 N N . PRO A 1 148 ? 25.707 94.797 11.393 1.00 24.58 148 PRO A N 1
ATOM 1931 C CA . PRO A 1 148 ? 26.688 95.540 10.595 1.00 24.22 148 PRO A CA 1
ATOM 1932 C C . PRO A 1 148 ? 27.921 94.734 10.249 1.00 25.23 148 PRO A C 1
ATOM 1933 O O . PRO A 1 148 ? 28.450 94.854 9.138 1.00 27.06 148 PRO A O 1
ATOM 1944 N N . ARG A 1 149 ? 28.402 93.889 11.164 1.00 25.69 149 ARG A N 1
ATOM 1945 C CA A ARG A 1 149 ? 29.556 93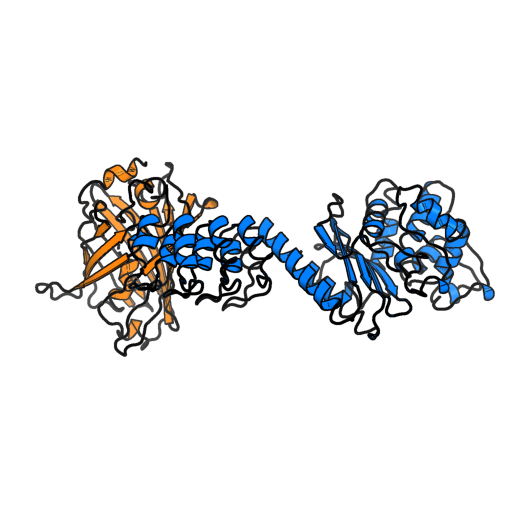.067 10.836 0.70 26.70 149 ARG A CA 1
ATOM 1946 C CA B ARG A 1 149 ? 29.553 93.050 10.852 0.30 26.64 149 ARG A CA 1
ATOM 1947 C C . ARG A 1 149 ? 29.246 92.094 9.707 1.00 28.58 149 ARG A C 1
ATOM 1948 O O . ARG A 1 149 ? 30.074 91.901 8.813 1.00 29.54 149 ARG A O 1
ATOM 1989 N N . ASP A 1 150 ? 28.071 91.463 9.735 1.00 30.48 150 ASP A N 1
ATOM 1990 C CA . ASP A 1 150 ? 27.693 90.593 8.628 1.00 34.06 150 ASP A CA 1
ATOM 1991 C C . ASP A 1 150 ? 27.834 91.335 7.302 1.00 35.61 150 ASP A C 1
ATOM 1992 O O . ASP A 1 150 ? 28.383 90.796 6.330 1.00 38.14 150 ASP A O 1
ATOM 2001 N N . LEU A 1 151 ? 27.365 92.586 7.250 1.00 33.38 151 LEU A N 1
ATOM 2002 C CA . LEU A 1 151 ? 27.371 93.322 5.986 1.00 34.47 151 LEU A CA 1
ATOM 2003 C C . LEU A 1 151 ? 28.776 93.785 5.620 1.00 35.23 151 LEU A C 1
ATOM 2004 O O . LEU A 1 151 ? 29.129 93.825 4.437 1.00 36.58 151 LEU A O 1
ATOM 2020 N N . ALA A 1 152 ? 29.593 94.144 6.615 1.00 33.74 152 ALA A N 1
ATOM 2021 C CA . ALA A 1 152 ? 31.000 94.430 6.350 1.00 34.63 152 ALA A CA 1
ATOM 2022 C C . ALA A 1 152 ? 31.684 93.242 5.688 1.00 37.62 152 ALA A C 1
ATOM 2023 O O . ALA A 1 152 ? 32.466 93.413 4.746 1.00 40.91 152 ALA A O 1
ATOM 2030 N N . ILE A 1 153 ? 31.431 92.029 6.189 1.00 36.96 153 ILE A N 1
ATOM 2031 C CA A ILE A 1 153 ? 32.013 90.836 5.579 0.67 40.05 153 ILE A CA 1
ATOM 2032 C CA B ILE A 1 153 ? 32.012 90.834 5.579 0.33 39.80 153 ILE A CA 1
ATOM 2033 C C . ILE A 1 153 ? 31.503 90.669 4.153 1.00 44.31 153 ILE A C 1
ATOM 2034 O O . ILE A 1 153 ? 32.276 90.403 3.227 1.00 46.78 153 ILE A O 1
ATOM 2065 N N . ASP A 1 154 ? 30.187 90.816 3.958 1.00 40.64 154 ASP A N 1
ATOM 2066 C CA . ASP A 1 154 ? 29.608 90.630 2.627 1.00 41.29 154 ASP A CA 1
ATOM 2067 C C . ASP A 1 154 ? 30.201 91.599 1.619 1.00 44.92 154 ASP A C 1
ATOM 2068 O O . ASP A 1 154 ? 30.253 91.295 0.422 1.00 48.46 154 ASP A O 1
ATOM 2077 N N . ASN A 1 155 ? 30.615 92.780 2.068 1.00 44.26 155 ASN A N 1
ATOM 2078 C CA . ASN A 1 155 ? 31.152 93.796 1.177 1.00 42.94 155 ASN A CA 1
ATOM 2079 C C . ASN A 1 155 ? 32.671 93.884 1.228 1.00 45.18 155 ASN A C 1
ATOM 2080 O O . ASN A 1 155 ? 33.240 94.865 0.739 1.00 48.25 155 ASN A O 1
ATOM 2091 N N . GLY A 1 156 ? 33.331 92.880 1.801 1.00 45.88 156 GLY A N 1
ATOM 2092 C CA . GLY A 1 156 ? 34.779 92.794 1.787 1.00 49.56 156 GLY A CA 1
ATOM 2093 C C . GLY A 1 156 ? 35.504 93.813 2.637 1.00 49.11 156 GLY A C 1
ATOM 2094 O O . GLY A 1 156 ? 36.687 94.074 2.393 1.00 51.62 156 GLY A O 1
ATOM 2098 N N . ASN A 1 157 ? 34.842 94.383 3.647 1.00 44.32 157 ASN A N 1
ATOM 2099 C CA . ASN A 1 157 ? 35.439 95.438 4.466 1.00 40.10 157 ASN A CA 1
ATOM 2100 C C . ASN A 1 157 ? 35.986 94.816 5.749 1.00 40.31 157 ASN A C 1
ATOM 2101 O O . ASN A 1 157 ? 35.397 94.898 6.829 1.00 38.15 157 ASN A O 1
ATOM 2112 N N . GLU A 1 158 ? 37.165 94.205 5.612 1.00 42.69 158 GLU A N 1
ATOM 2113 C CA . GLU A 1 158 ? 37.693 93.349 6.669 1.00 44.15 158 GLU A CA 1
ATOM 2114 C C . GLU A 1 158 ? 38.103 94.151 7.897 1.00 41.22 158 GLU A C 1
ATOM 2115 O O . GLU A 1 158 ? 37.941 93.682 9.032 1.00 39.37 158 GLU A O 1
ATOM 2127 N N . ASP A 1 159 ? 38.640 95.357 7.702 1.00 42.96 159 ASP A N 1
ATOM 2128 C CA . ASP A 1 159 ? 39.064 96.166 8.843 1.00 45.18 159 ASP A CA 1
ATOM 2129 C C . ASP A 1 159 ? 37.870 96.584 9.693 1.00 37.41 159 ASP A C 1
ATOM 2130 O O . ASP A 1 159 ? 37.955 96.620 10.926 1.00 35.64 159 ASP A O 1
ATOM 2139 N N . ILE A 1 160 ? 36.752 96.916 9.043 1.00 34.23 160 ILE A N 1
ATOM 2140 C CA . ILE A 1 160 ? 35.531 97.256 9.767 1.00 31.68 160 ILE A CA 1
ATOM 2141 C C . ILE A 1 160 ? 34.969 96.026 10.457 1.00 29.50 160 ILE A C 1
ATOM 2142 O O . ILE A 1 160 ? 34.533 96.089 11.617 1.00 27.69 160 ILE A O 1
ATOM 2158 N N . ALA A 1 161 ? 34.980 94.883 9.767 1.00 30.59 161 ALA A N 1
ATOM 2159 C CA . ALA A 1 161 ? 34.492 93.663 10.397 1.00 30.81 161 ALA A CA 1
ATOM 2160 C C . ALA A 1 161 ? 35.258 93.378 11.679 1.00 29.27 161 ALA A C 1
ATOM 2161 O O . ALA A 1 161 ? 34.661 93.007 12.696 1.00 28.36 161 ALA A O 1
ATOM 2168 N N . GLU A 1 162 ? 36.575 93.583 11.657 1.00 29.22 162 GLU A N 1
ATOM 2169 C CA . GLU A 1 162 ? 37.384 93.313 12.841 1.00 30.60 162 GLU A CA 1
ATOM 2170 C C . GLU A 1 162 ? 37.017 94.269 13.969 1.00 28.66 162 GLU A C 1
ATOM 2171 O O . GLU A 1 162 ? 36.846 93.855 15.125 1.00 27.29 162 GLU A O 1
ATOM 2183 N N . VAL A 1 163 ? 36.908 95.561 13.652 1.00 27.95 163 VAL A N 1
ATOM 2184 C CA . VAL A 1 163 ? 36.542 96.556 14.656 1.00 26.79 163 VAL A CA 1
ATOM 2185 C C . VAL A 1 163 ? 35.202 96.213 15.279 1.00 24.51 163 VAL A C 1
ATOM 2186 O O . VAL A 1 163 ? 35.023 96.325 16.497 1.00 23.63 163 VAL A O 1
ATOM 2199 N N . LEU A 1 164 ? 34.232 95.803 14.449 1.00 24.27 164 LEU A N 1
ATOM 2200 C CA . LEU A 1 164 ? 32.904 95.477 14.952 1.00 22.87 164 LEU A CA 1
ATOM 2201 C C . LEU A 1 164 ? 32.937 94.210 15.799 1.00 22.62 164 LEU A C 1
ATOM 2202 O O . LEU A 1 164 ? 32.215 94.106 16.792 1.00 22.47 164 LEU A O 1
ATOM 2218 N N . GLY A 1 165 ? 33.776 93.248 15.427 1.00 23.60 165 GLY A N 1
ATOM 2219 C CA . GLY A 1 165 ? 33.914 92.050 16.244 1.00 24.49 165 GLY A CA 1
ATOM 2220 C C . GLY A 1 165 ? 34.446 92.347 17.632 1.00 23.75 165 GLY A C 1
ATOM 2221 O O . GLY A 1 165 ? 33.925 91.842 18.634 1.00 23.28 165 GLY A O 1
ATOM 2225 N N . LYS A 1 166 ? 35.504 93.153 17.713 1.00 23.02 166 LYS A N 1
ATOM 2226 C CA . LYS A 1 166 ? 36.041 93.511 19.025 1.00 22.54 166 LYS A CA 1
ATOM 2227 C C . LYS A 1 166 ? 35.005 94.248 19.859 1.00 21.32 166 LYS A C 1
ATOM 2228 O O . LYS A 1 166 ? 34.891 94.018 21.072 1.00 21.87 166 LYS A O 1
ATOM 2247 N N . ALA A 1 167 ? 34.266 95.169 19.230 1.00 21.25 167 ALA A N 1
ATOM 2248 C CA . ALA A 1 167 ? 33.266 95.926 19.959 1.00 20.43 167 ALA A CA 1
ATOM 2249 C C . ALA A 1 167 ? 32.190 95.013 20.526 1.00 20.03 167 ALA A C 1
ATOM 2250 O O . ALA A 1 167 ? 31.742 95.208 21.659 1.00 20.46 167 ALA A O 1
ATOM 2257 N N . ALA A 1 168 ? 31.736 94.028 19.742 1.00 20.42 168 ALA A N 1
ATOM 2258 C CA . ALA A 1 168 ? 30.727 93.106 20.244 1.00 20.72 168 ALA A CA 1
ATOM 2259 C C . ALA A 1 168 ? 31.274 92.295 21.419 1.00 20.56 168 ALA A C 1
ATOM 2260 O O . ALA A 1 168 ? 30.548 92.013 22.378 1.00 21.01 168 ALA A O 1
ATOM 2267 N N . THR A 1 169 ? 32.550 91.921 21.371 1.00 20.94 169 THR A N 1
ATOM 2268 C CA . THR A 1 169 ? 33.119 91.180 22.488 1.00 20.93 169 THR A CA 1
ATOM 2269 C C . THR A 1 169 ? 33.231 92.042 23.742 1.00 20.28 169 THR A C 1
ATOM 2270 O O . THR A 1 169 ? 32.938 91.571 24.840 1.00 20.56 169 THR A O 1
ATOM 2281 N N . LEU A 1 170 ? 33.582 93.316 23.600 1.00 21.12 170 LEU A N 1
ATOM 2282 C CA . LEU A 1 170 ? 33.581 94.178 24.775 1.00 21.79 170 LEU A CA 1
ATOM 2283 C C . LEU A 1 170 ? 32.178 94.363 25.348 1.00 20.63 170 LEU A C 1
ATOM 2284 O O . LEU A 1 170 ? 32.016 94.403 26.571 1.00 20.27 170 LEU A O 1
ATOM 2300 N N . VAL A 1 171 ? 31.150 94.435 24.495 1.00 21.17 171 VAL A N 1
ATOM 2301 C CA . VAL A 1 171 ? 29.775 94.454 25.006 1.00 22.37 171 VAL A CA 1
ATOM 2302 C C . VAL A 1 171 ? 29.536 93.237 25.900 1.00 21.48 171 VAL A C 1
ATOM 2303 O O . VAL A 1 171 ? 28.956 93.346 26.986 1.00 21.92 171 VAL A O 1
ATOM 2316 N N . LYS A 1 172 ? 29.978 92.046 25.451 1.00 20.84 172 LYS A N 1
ATOM 2317 C CA . LYS A 1 172 ? 29.763 90.841 26.244 1.00 21.43 172 LYS A CA 1
ATOM 2318 C C . LYS A 1 172 ? 30.604 90.837 27.524 1.00 20.55 172 LYS A C 1
ATOM 2319 O O . LYS A 1 172 ? 30.127 90.403 28.576 1.00 20.89 172 LYS A O 1
ATOM 2338 N N . VAL A 1 173 ? 31.862 91.293 27.461 1.00 19.94 173 VAL A N 1
ATOM 2339 C CA . VAL A 1 173 ? 32.692 91.351 28.666 1.00 19.98 173 VAL A CA 1
ATOM 2340 C C . VAL A 1 173 ? 32.020 92.230 29.705 1.00 20.66 173 VAL A C 1
ATOM 2341 O O . VAL A 1 173 ? 31.916 91.863 30.875 1.00 21.13 173 VAL A O 1
ATOM 2354 N N . LYS A 1 174 ? 31.511 93.384 29.279 1.00 21.10 174 LYS A N 1
ATOM 2355 C CA . LYS A 1 174 ? 30.856 94.282 30.224 1.00 22.33 174 LYS A CA 1
ATOM 2356 C C . LYS A 1 174 ? 29.534 93.707 30.719 1.00 23.76 174 LYS A C 1
ATOM 2357 O O . LYS A 1 174 ? 29.177 93.883 31.890 1.00 25.10 174 LYS A O 1
ATOM 2376 N N . ASP A 1 175 ? 28.816 92.989 29.861 1.00 23.28 175 ASP A N 1
ATOM 2377 C CA . ASP A 1 175 ? 27.602 92.304 30.302 1.00 24.86 175 ASP A CA 1
ATOM 2378 C C . ASP A 1 175 ? 27.919 91.244 31.349 1.00 24.83 175 ASP A C 1
ATOM 2379 O O . ASP A 1 175 ? 27.187 91.094 32.335 1.00 26.59 175 ASP A O 1
ATOM 2388 N N . ALA A 1 176 ? 28.993 90.472 31.135 1.00 23.34 176 ALA A N 1
ATOM 2389 C CA . ALA A 1 176 ? 29.396 89.471 32.115 1.00 23.37 176 ALA A CA 1
ATOM 2390 C C . ALA A 1 176 ? 29.662 90.118 33.462 1.00 23.57 176 ALA A C 1
ATOM 2391 O O . ALA A 1 176 ? 29.246 89.605 34.503 1.00 24.83 176 ALA A O 1
ATOM 2398 N N . ALA A 1 177 ? 30.373 91.241 33.462 1.00 23.50 177 ALA A N 1
ATOM 2399 C CA . ALA A 1 177 ? 30.694 91.874 34.733 1.00 24.91 177 ALA A CA 1
ATOM 2400 C C . ALA A 1 177 ? 29.425 92.368 35.416 1.00 26.61 177 ALA A C 1
ATOM 2401 O O . ALA A 1 177 ? 29.319 92.329 36.651 1.00 28.02 177 ALA A O 1
ATOM 2408 N N . ASP A 1 178 ? 28.463 92.833 34.620 1.00 26.77 178 ASP A N 1
ATOM 2409 C CA A ASP A 1 178 ? 27.177 93.255 35.167 0.66 29.57 178 ASP A CA 1
ATOM 2410 C CA B ASP A 1 178 ? 27.173 93.253 35.161 0.34 29.52 178 ASP A CA 1
ATOM 2411 C C . ASP A 1 178 ? 26.438 92.074 35.785 1.00 31.03 178 ASP A C 1
ATOM 2412 O O . ASP A 1 178 ? 25.986 92.145 36.933 1.00 34.55 178 ASP A O 1
ATOM 2429 N N . GLN A 1 179 ? 26.311 90.971 35.038 1.00 30.58 179 GLN A N 1
ATOM 2430 C CA A GLN A 1 179 ? 25.615 89.791 35.547 0.58 32.53 179 GLN A CA 1
ATOM 2431 C CA B GLN A 1 179 ? 25.601 89.810 35.561 0.42 32.49 179 GLN A CA 1
ATOM 2432 C C . GLN A 1 179 ? 26.274 89.258 36.808 1.00 31.51 179 GLN A C 1
ATOM 2433 O O . GLN A 1 179 ? 25.591 88.869 37.763 1.00 34.72 179 GLN A O 1
ATOM 2460 N N . LEU A 1 180 ? 27.614 89.200 36.819 1.00 27.39 180 LEU A N 1
ATOM 2461 C CA . LEU A 1 180 ? 28.334 88.634 37.947 1.00 27.66 180 LEU A CA 1
ATOM 2462 C C . LEU A 1 180 ? 28.461 89.599 39.113 1.00 28.32 180 LEU A C 1
ATOM 2463 O O . LEU A 1 180 ? 28.805 89.169 40.219 1.00 29.23 180 LEU A O 1
ATOM 2479 N N . GLY A 1 181 ? 28.220 90.883 38.887 1.00 28.24 181 GLY A N 1
ATOM 2480 C CA . GLY A 1 181 ? 28.463 91.863 39.933 1.00 28.78 181 GLY A CA 1
ATOM 2481 C C . GLY A 1 181 ? 29.911 91.903 40.373 1.00 28.25 181 GLY A C 1
ATOM 2482 O O . GLY A 1 181 ? 30.192 92.042 41.572 1.00 30.63 181 GLY A O 1
ATOM 2486 N N . ALA A 1 182 ? 30.842 91.799 39.423 1.00 25.20 182 ALA A N 1
ATOM 2487 C CA . ALA A 1 182 ? 32.256 91.649 39.737 1.00 25.42 182 ALA A CA 1
ATOM 2488 C C . ALA A 1 182 ? 33.073 92.123 38.553 1.00 25.12 182 ALA A C 1
ATOM 2489 O O . ALA A 1 182 ? 32.633 92.044 37.405 1.00 26.13 182 ALA A O 1
ATOM 2496 N N . ARG A 1 183 ? 34.306 92.529 38.821 1.00 25.06 183 ARG A N 1
ATOM 2497 C CA . ARG A 1 183 ? 35.150 92.927 37.706 1.00 26.28 183 ARG A CA 1
ATOM 2498 C C . ARG A 1 183 ? 35.614 91.721 36.893 1.00 21.12 183 ARG A C 1
ATOM 2499 O O . ARG A 1 183 ? 35.843 90.615 37.421 1.00 20.71 183 ARG A O 1
ATOM 2520 N N . VAL A 1 184 ? 35.704 91.945 35.583 1.00 20.72 184 VAL A N 1
ATOM 2521 C CA . VAL A 1 184 ? 36.160 90.958 34.606 1.00 19.03 184 VAL A CA 1
ATOM 2522 C C . VAL A 1 184 ? 37.292 91.590 33.811 1.00 20.26 184 VAL A C 1
ATOM 2523 O O . VAL A 1 184 ? 37.130 92.685 33.243 1.00 23.44 184 VAL A O 1
ATOM 2536 N N . GLY A 1 185 ? 38.422 90.887 33.747 1.00 18.75 185 GLY A N 1
ATOM 2537 C CA . GLY A 1 185 ? 39.573 91.308 32.974 1.00 19.54 185 GLY A CA 1
ATOM 2538 C C . GLY A 1 185 ? 39.739 90.394 31.775 1.00 19.25 185 GLY A C 1
ATOM 2539 O O . GLY A 1 185 ? 39.454 89.201 31.854 1.00 18.79 185 GLY A O 1
ATOM 2543 N N . TYR A 1 186 ? 40.188 90.970 30.668 1.00 18.78 186 TYR A N 1
ATOM 2544 C CA . TYR A 1 186 ? 40.182 90.295 29.383 1.00 18.19 186 TYR A CA 1
ATOM 2545 C C . TYR A 1 186 ? 41.339 90.790 28.533 1.00 17.69 186 TYR A C 1
ATOM 2546 O O . TYR A 1 186 ? 41.613 91.994 28.488 1.00 18.03 186 T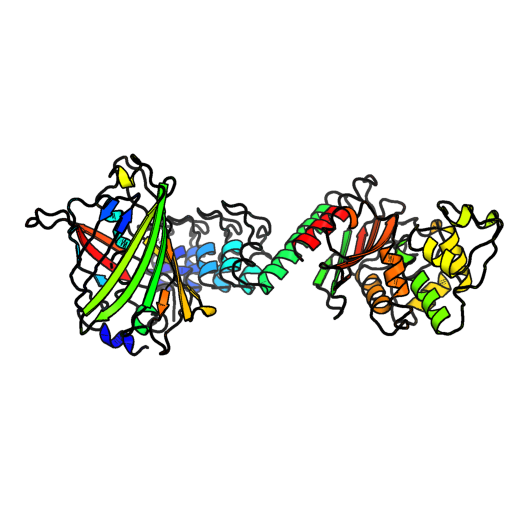YR A O 1
ATOM 2564 N N . ILE A 1 187 ? 41.992 89.878 27.816 1.00 16.29 187 ILE A N 1
ATOM 2565 C CA . ILE A 1 187 ? 42.862 90.302 26.725 1.00 17.93 187 ILE A CA 1
ATOM 2566 C C . ILE A 1 187 ? 42.881 89.227 25.644 1.00 17.52 187 ILE A C 1
ATOM 2567 O O . ILE A 1 187 ? 42.774 88.031 25.922 1.00 17.58 187 ILE A O 1
ATOM 2583 N N . GLU A 1 188 ? 42.976 89.687 24.403 1.00 17.48 188 GLU A N 1
ATOM 2584 C CA . GLU A 1 188 ? 43.159 88.856 23.220 1.00 16.97 188 GLU A CA 1
ATOM 2585 C C . GLU A 1 188 ? 44.410 89.363 22.519 1.00 18.71 188 GLU A C 1
ATOM 2586 O O . GLU A 1 188 ? 44.491 90.550 22.180 1.00 19.36 188 GLU A O 1
ATOM 2598 N N . LEU A 1 189 ? 45.398 88.478 22.343 1.00 19.65 189 LEU A N 1
ATOM 2599 C CA . LEU A 1 189 ? 46.718 88.817 21.818 1.00 22.36 189 LEU A CA 1
ATOM 2600 C C . LEU A 1 189 ? 46.990 87.978 20.576 1.00 21.28 189 LEU A C 1
ATOM 2601 O O . LEU A 1 189 ? 46.638 86.782 20.539 1.00 21.15 189 LEU A O 1
ATOM 2617 N N . ASP A 1 190 ? 47.622 88.568 19.554 1.00 21.58 190 ASP A N 1
ATOM 2618 C CA . ASP A 1 190 ? 48.038 87.797 18.392 1.00 23.94 190 ASP A CA 1
ATOM 2619 C C . ASP A 1 190 ? 49.241 86.946 18.766 1.00 24.67 190 ASP A C 1
ATOM 2620 O O . ASP A 1 190 ? 50.229 87.458 19.302 1.00 24.46 190 ASP A O 1
ATOM 2629 N N . LEU A 1 191 ? 49.150 85.637 18.536 1.00 24.64 191 LEU A N 1
ATOM 2630 C CA . LEU A 1 191 ? 50.187 84.731 19.020 1.00 25.95 191 LEU A CA 1
ATOM 2631 C C . LEU A 1 191 ? 51.507 84.977 18.295 1.00 31.26 191 LEU A C 1
ATOM 2632 O O . LEU A 1 191 ? 52.576 84.973 18.920 1.00 34.73 191 LEU A O 1
ATOM 2648 N N . ASN A 1 192 ? 51.452 85.212 16.990 1.00 33.50 192 ASN A N 1
ATOM 2649 C CA . ASN A 1 192 ? 52.668 85.418 16.208 1.00 38.80 192 ASN A CA 1
ATOM 2650 C C . ASN A 1 192 ? 53.322 86.761 16.527 1.00 38.75 192 ASN A C 1
ATOM 2651 O O . ASN A 1 192 ? 54.510 86.816 16.864 1.00 41.08 192 ASN A O 1
ATOM 2662 N N . SER A 1 193 ? 52.564 87.856 16.424 1.00 35.43 193 SER A N 1
ATOM 2663 C CA . SER A 1 193 ? 53.136 89.198 16.477 1.00 34.69 193 SER A CA 1
ATOM 2664 C C . SER A 1 193 ? 53.131 89.822 17.864 1.00 33.09 193 SER A C 1
ATOM 2665 O O . SER A 1 193 ? 53.845 90.812 18.086 1.00 33.90 193 SER A O 1
ATOM 2673 N N . GLY A 1 194 ? 52.332 89.304 18.787 1.00 30.17 194 GLY A N 1
ATOM 2674 C CA . GLY A 1 194 ? 52.205 89.894 20.099 1.00 27.46 194 GLY A CA 1
ATOM 2675 C C . GLY A 1 194 ? 51.271 91.084 20.178 1.00 27.40 194 GLY A C 1
ATOM 2676 O O . GLY A 1 194 ? 51.081 91.623 21.274 1.00 28.78 194 GLY A O 1
ATOM 2680 N N . LYS A 1 195 ? 50.672 91.496 19.068 1.00 26.76 195 LYS A N 1
ATOM 2681 C CA . LYS A 1 195 ? 49.799 92.662 19.079 1.00 27.19 195 LYS A CA 1
ATOM 2682 C C . LYS A 1 195 ? 48.584 92.425 19.969 1.00 25.68 195 LYS A C 1
ATOM 2683 O O . LYS A 1 195 ? 47.944 91.369 19.917 1.00 24.63 195 LYS A O 1
ATOM 2702 N N . ILE A 1 196 ? 48.245 93.426 20.768 1.00 23.96 196 ILE A N 1
ATOM 2703 C CA . ILE A 1 196 ? 47.033 93.395 21.579 1.00 23.04 196 ILE A CA 1
ATOM 2704 C C . ILE A 1 196 ? 45.855 93.709 20.674 1.00 23.24 196 ILE A C 1
ATOM 2705 O O . ILE A 1 196 ? 45.761 94.803 20.099 1.00 24.75 196 ILE A O 1
ATOM 2721 N N . LEU A 1 197 ? 44.954 92.743 20.538 1.00 21.11 197 LEU A N 1
ATOM 2722 C CA . LEU A 1 197 ? 43.817 92.889 19.647 1.00 21.09 197 LEU A CA 1
ATOM 2723 C C . LEU A 1 197 ? 42.619 93.536 20.324 1.00 20.74 197 LEU A C 1
ATOM 2724 O O . LEU A 1 197 ? 41.888 94.307 19.677 1.00 23.15 197 LEU A O 1
ATOM 2740 N N . GLU A 1 198 ? 42.431 93.272 21.615 1.00 20.30 198 GLU A N 1
ATOM 2741 C CA . GLU A 1 198 ? 41.393 93.887 22.423 1.00 20.66 198 GLU A CA 1
ATOM 2742 C C . GLU A 1 198 ? 41.711 93.578 23.877 1.00 19.77 198 GLU A C 1
ATOM 2743 O O . GLU A 1 198 ? 42.412 92.604 24.176 1.00 19.41 198 GLU A O 1
ATOM 2755 N N . SER A 1 199 ? 41.181 94.402 24.775 1.00 19.79 199 SER A N 1
ATOM 2756 C CA . SER A 1 199 ? 41.470 94.195 26.185 1.00 20.00 199 SER A CA 1
ATOM 2757 C C . SER A 1 199 ? 40.473 94.958 27.037 1.00 20.14 199 SER A C 1
ATOM 2758 O O . SER A 1 199 ? 39.824 95.903 26.579 1.00 23.05 199 SER A O 1
ATOM 2766 N N . PHE A 1 200 ? 40.389 94.552 28.303 1.00 19.87 200 PHE A N 1
ATOM 2767 C CA . PHE A 1 200 ? 39.552 95.240 29.280 1.00 20.19 200 PHE A CA 1
ATOM 2768 C C . PHE A 1 200 ? 40.120 94.995 30.676 1.00 19.42 200 PHE A C 1
ATOM 2769 O O . PHE A 1 200 ? 40.388 93.851 31.053 1.00 18.25 200 PHE A O 1
ATOM 2786 N N . ARG A 1 201 ? 40.321 96.051 31.451 1.00 19.81 201 ARG A N 1
ATOM 2787 C 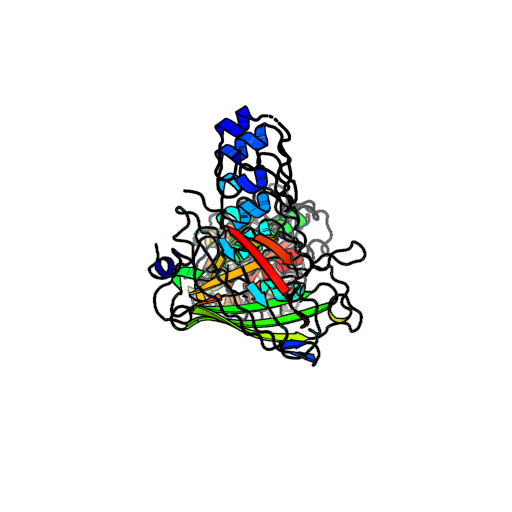CA . ARG A 1 201 ? 40.964 95.948 32.768 1.00 19.02 201 ARG A CA 1
ATOM 2788 C C . ARG A 1 201 ? 42.279 95.173 32.694 1.00 18.86 201 ARG A C 1
ATOM 2789 O O . ARG A 1 201 ? 42.672 94.477 33.643 1.00 19.94 201 ARG A O 1
ATOM 2810 N N . SER A 1 202 ? 43.027 95.360 31.601 1.00 19.54 202 SER A N 1
ATOM 2811 C CA . SER A 1 202 ? 44.145 94.457 31.352 1.00 20.15 202 SER A CA 1
ATOM 2812 C C . SER A 1 202 ? 45.363 94.723 32.220 1.00 20.18 202 SER A C 1
ATOM 2813 O O . SER A 1 202 ? 46.245 93.859 32.275 1.00 19.09 202 SER A O 1
ATOM 2821 N N . GLU A 1 203 ? 45.429 95.855 32.909 1.00 19.91 203 GLU A N 1
ATOM 2822 C CA . GLU A 1 203 ? 46.535 96.158 33.804 1.00 21.60 203 GLU A CA 1
ATOM 2823 C C . GLU A 1 203 ? 46.160 96.019 35.269 1.00 19.66 203 GLU A C 1
ATOM 2824 O O . GLU A 1 203 ? 46.971 96.348 36.139 1.00 21.81 203 GLU A O 1
ATOM 2836 N N . GLU A 1 204 ? 44.969 95.515 35.575 1.00 18.26 204 GLU A N 1
ATOM 2837 C CA . GLU A 1 204 ? 44.554 95.293 36.950 1.00 19.49 204 GLU A CA 1
ATOM 2838 C C . GLU A 1 204 ? 44.981 93.904 37.407 1.00 18.01 204 GLU A C 1
ATOM 2839 O O . GLU A 1 204 ? 44.975 92.945 36.637 1.00 17.98 204 GLU A O 1
ATOM 2851 N N . ARG A 1 205 ? 45.284 93.790 38.699 1.00 17.88 205 ARG A N 1
ATOM 2852 C CA . ARG A 1 205 ? 45.664 92.505 39.276 1.00 17.61 205 ARG A CA 1
ATOM 2853 C C . ARG A 1 205 ? 44.438 91.651 39.567 1.00 18.13 205 ARG A C 1
ATOM 2854 O O . ARG A 1 205 ? 43.408 92.156 40.051 1.00 20.44 205 ARG A O 1
ATOM 2875 N N . PHE A 1 206 ? 44.560 90.356 39.268 1.00 16.99 206 PHE A N 1
ATOM 2876 C CA . PHE A 1 206 ? 43.598 89.316 39.580 1.00 16.07 206 PHE A CA 1
ATOM 2877 C C . PHE A 1 206 ? 44.349 88.127 40.161 1.00 16.63 206 PHE A C 1
ATOM 2878 O O . PHE A 1 206 ? 45.473 87.830 39.737 1.00 17.31 206 PHE A O 1
ATOM 2895 N N . PRO A 1 207 ? 43.710 87.359 41.037 1.00 17.13 207 PRO A N 1
ATOM 2896 C CA . PRO A 1 207 ? 44.303 86.087 41.464 1.00 17.10 207 PRO A CA 1
ATOM 2897 C C . PRO A 1 207 ? 44.487 85.144 40.281 1.00 16.44 207 PRO A C 1
ATOM 2898 O O . PRO A 1 207 ? 43.565 84.948 39.481 1.00 17.34 207 PRO A O 1
ATOM 2909 N N . MET A 1 208 ? 45.676 84.544 40.163 1.00 17.00 208 MET A N 1
ATOM 2910 C CA . MET A 1 208 ? 45.923 83.570 39.086 1.00 16.42 208 MET A CA 1
ATOM 2911 C C . MET A 1 208 ? 45.207 82.252 39.321 1.00 15.98 208 MET A C 1
ATOM 2912 O O . MET A 1 208 ? 44.859 81.562 38.353 1.00 15.88 208 MET A O 1
ATOM 2926 N N . MET A 1 209 ? 45.046 81.846 40.574 1.00 16.62 209 MET A N 1
ATOM 2927 C CA . MET A 1 209 ? 44.519 80.510 40.857 1.00 16.12 209 MET A CA 1
ATOM 2928 C C . MET A 1 209 ? 45.411 79.499 40.133 1.00 15.56 209 MET A C 1
ATOM 2929 O O . MET A 1 209 ? 46.600 79.754 39.897 1.00 16.40 209 MET A O 1
ATOM 2943 N N . SER A 1 210 ? 44.841 78.362 39.724 1.00 15.80 210 SER A N 1
ATOM 2944 C CA . SER A 1 210 ? 45.646 77.316 39.099 1.00 15.29 210 SER A CA 1
ATOM 2945 C C . SER A 1 210 ? 46.173 77.697 37.726 1.00 15.55 210 SER A C 1
ATOM 2946 O O . SER A 1 210 ? 46.943 76.916 37.142 1.00 15.71 210 SER A O 1
ATOM 2954 N N . THR A 1 211 ? 45.806 78.857 37.153 1.00 14.94 211 THR A N 1
ATOM 2955 C CA . THR A 1 211 ? 46.449 79.237 35.903 1.00 14.69 211 THR A CA 1
ATOM 2956 C C . THR A 1 211 ? 47.951 79.426 36.065 1.00 13.55 211 THR A C 1
ATOM 2957 O O . THR A 1 211 ? 48.691 79.345 35.076 1.00 15.46 211 THR A O 1
ATOM 2968 N N . PHE A 1 212 ? 48.450 79.596 37.307 1.00 14.73 212 PHE A N 1
ATOM 2969 C CA . PHE A 1 212 ? 49.889 79.717 37.505 1.00 14.89 212 PHE A CA 1
ATOM 2970 C C . PHE A 1 212 ? 50.633 78.461 37.088 1.00 13.88 212 PHE A C 1
ATOM 2971 O O . PHE A 1 212 ? 51.837 78.544 36.816 1.00 15.40 212 PHE A O 1
ATOM 2988 N N . LYS A 1 213 ? 49.949 77.321 37.002 1.00 13.63 213 LYS A N 1
ATOM 2989 C CA . LYS A 1 213 ? 50.621 76.056 36.710 1.00 13.66 213 LYS A CA 1
ATOM 2990 C C . LYS A 1 213 ? 51.261 76.038 35.328 1.00 14.99 213 LYS A C 1
ATOM 2991 O O . LYS A 1 213 ? 52.232 75.298 35.124 1.00 15.12 213 LYS A O 1
ATOM 3010 N N . VAL A 1 214 ? 50.751 76.825 34.373 1.00 15.43 214 VAL A N 1
ATOM 3011 C CA A VAL A 1 214 ? 51.395 76.917 33.060 0.71 16.27 214 VAL A CA 1
ATOM 3012 C CA B VAL A 1 214 ? 51.421 76.866 33.079 0.29 16.51 214 VAL A CA 1
ATOM 3013 C C . VAL A 1 214 ? 52.768 77.574 33.191 1.00 15.82 214 VAL A C 1
ATOM 3014 O O . VAL A 1 214 ? 53.718 77.221 32.490 1.00 15.59 214 VAL A O 1
ATOM 3039 N N . LEU A 1 215 ? 52.886 78.553 34.090 1.00 14.80 215 LEU A N 1
ATOM 3040 C CA . LEU A 1 215 ? 54.166 79.223 34.312 1.00 15.72 215 LEU A CA 1
ATOM 3041 C C . LEU A 1 215 ? 55.134 78.308 35.060 1.00 15.09 215 LEU A C 1
ATOM 3042 O O . LEU A 1 215 ? 56.330 78.262 34.743 1.00 15.89 215 LEU A O 1
ATOM 3058 N N . LEU A 1 216 ? 54.621 77.552 36.030 1.00 14.94 216 LEU A N 1
ATOM 3059 C CA . LEU A 1 216 ? 55.409 76.527 36.695 1.00 14.67 216 LEU A CA 1
ATOM 3060 C C . LEU A 1 216 ? 55.970 75.532 35.691 1.00 14.99 216 LEU A C 1
ATOM 3061 O O . LEU A 1 216 ? 57.165 75.194 35.725 1.00 15.64 216 LEU A O 1
ATOM 3077 N N . ALA A 1 217 ? 55.122 75.024 34.785 1.00 15.13 217 ALA A N 1
ATOM 3078 C CA . ALA A 1 217 ? 55.597 74.042 33.820 1.00 15.09 217 ALA A CA 1
ATOM 3079 C C . ALA A 1 217 ? 56.658 74.660 32.925 1.00 15.05 217 ALA A C 1
ATOM 3080 O O . ALA A 1 217 ? 57.646 74.006 32.581 1.00 16.54 217 ALA A O 1
ATOM 3087 N N . GLY A 1 218 ? 56.481 75.925 32.542 1.00 16.08 218 GLY A N 1
ATOM 3088 C CA . GLY A 1 218 ? 57.510 76.601 31.776 1.00 16.46 218 GLY A CA 1
ATOM 3089 C C . GLY A 1 218 ? 58.845 76.663 32.500 1.00 16.04 218 GLY A C 1
ATOM 3090 O O . GLY A 1 218 ? 59.912 76.444 31.907 1.00 16.98 218 GLY A O 1
ATOM 3094 N N . ALA A 1 219 ? 58.807 76.965 33.802 1.00 16.55 219 ALA A N 1
ATOM 3095 C CA . ALA A 1 219 ? 60.037 76.972 34.587 1.00 16.82 219 ALA A CA 1
ATOM 3096 C C . ALA A 1 219 ? 60.683 75.591 34.638 1.00 16.16 219 ALA A C 1
ATOM 3097 O O . ALA A 1 219 ? 61.901 75.464 34.548 1.00 17.43 219 ALA A O 1
ATOM 3104 N N . ILE A 1 220 ? 59.886 74.542 34.833 1.00 15.35 220 ILE A N 1
ATOM 3105 C CA . ILE A 1 220 ? 60.420 73.184 34.834 1.00 16.10 220 ILE A CA 1
ATOM 3106 C C . ILE A 1 220 ? 61.078 72.862 33.497 1.00 16.58 220 ILE A C 1
ATOM 3107 O O . ILE A 1 220 ? 62.184 72.310 33.448 1.00 16.87 220 ILE A O 1
ATOM 3123 N N . LEU A 1 221 ? 60.391 73.180 32.390 1.00 15.67 221 LEU A N 1
ATOM 3124 C CA . LEU A 1 221 ? 60.937 72.917 31.064 1.00 15.46 221 LEU A CA 1
ATOM 3125 C C . LEU A 1 221 ? 62.226 73.694 30.816 1.00 15.29 221 LEU A C 1
ATOM 3126 O O . LEU A 1 221 ? 63.174 73.170 30.225 1.00 16.32 221 LEU A O 1
ATOM 3142 N N . SER A 1 222 ? 62.290 74.940 31.283 1.00 16.42 222 SER A N 1
ATOM 3143 C CA . SER A 1 222 ? 63.535 75.702 31.198 1.00 16.54 222 SER A CA 1
ATOM 3144 C C . SER A 1 222 ? 64.679 75.009 31.935 1.00 17.27 222 SER A C 1
ATOM 3145 O O . SER A 1 222 ? 65.816 74.993 31.453 1.00 18.09 222 SER A O 1
ATOM 3153 N N . ARG A 1 223 ? 64.406 74.452 33.120 1.00 17.73 223 ARG A N 1
ATOM 3154 C CA . ARG A 1 223 ? 65.440 73.727 33.842 1.00 19.23 223 ARG A CA 1
ATOM 3155 C C . ARG A 1 223 ? 65.858 72.465 33.100 1.00 18.99 223 ARG A C 1
ATOM 3156 O O . ARG A 1 223 ? 67.050 72.133 33.044 1.00 20.01 223 ARG A O 1
ATOM 3177 N N . ILE A 1 224 ? 64.897 71.744 32.511 1.00 18.48 224 ILE A N 1
ATOM 3178 C CA . ILE A 1 224 ? 65.237 70.582 31.688 1.00 19.29 224 ILE A CA 1
ATOM 3179 C C . ILE A 1 224 ? 66.168 70.988 30.544 1.00 18.99 224 ILE A C 1
ATOM 3180 O O . ILE A 1 224 ? 67.213 70.359 30.299 1.00 19.92 224 ILE A O 1
ATOM 3196 N N . ASP A 1 225 ? 65.808 72.071 29.834 1.00 17.93 225 ASP A N 1
ATOM 3197 C CA . ASP A 1 225 ? 66.621 72.532 28.706 1.00 18.92 225 ASP A CA 1
ATOM 3198 C C . ASP A 1 225 ? 68.058 72.815 29.132 1.00 19.64 225 ASP A C 1
ATOM 3199 O O . ASP A 1 225 ? 69.012 72.559 28.379 1.00 21.81 225 ASP A O 1
ATOM 3208 N N . ALA A 1 226 ? 68.223 73.388 30.332 1.00 19.56 226 ALA A N 1
ATOM 3209 C CA . ALA A 1 226 ? 69.531 73.780 30.854 1.00 20.45 226 ALA A CA 1
ATOM 3210 C C . ALA A 1 226 ? 70.301 72.634 31.485 1.00 20.68 226 ALA A C 1
ATOM 3211 O O . ALA A 1 226 ? 71.459 72.830 31.873 1.00 21.65 226 ALA A O 1
ATOM 3218 N N . GLY A 1 227 ? 69.708 71.447 31.574 1.00 20.89 227 GLY A N 1
ATOM 3219 C CA . GLY A 1 227 ? 70.376 70.321 32.198 1.00 22.61 227 GLY A CA 1
ATOM 3220 C C . GLY A 1 227 ? 70.290 70.339 33.700 1.00 23.52 227 GLY A C 1
ATOM 3221 O O . GLY A 1 227 ? 71.071 69.620 34.353 1.00 26.19 227 GLY A O 1
ATOM 3225 N N . GLN A 1 228 ? 69.421 71.162 34.268 1.00 24.21 228 GLN A N 1
ATOM 3226 C CA . GLN A 1 228 ? 69.219 71.276 35.711 1.00 26.46 228 GLN A CA 1
ATOM 3227 C C . GLN A 1 228 ? 68.114 70.373 36.225 1.00 32.24 228 GLN A C 1
ATOM 3228 O O . GLN A 1 228 ? 67.844 70.389 37.433 1.00 35.00 228 GLN A O 1
ATOM 3242 N N . GLU A 1 229 ? 67.448 69.644 35.331 1.00 27.64 229 GLU A N 1
ATOM 3243 C CA . GLU A 1 229 ? 66.334 68.771 35.676 1.00 23.81 229 GLU A CA 1
ATOM 3244 C C . GLU A 1 229 ? 66.202 67.716 34.591 1.00 24.40 229 GLU A C 1
ATOM 3245 O O . GLU A 1 229 ? 66.627 67.910 33.447 1.00 24.92 229 GLU A O 1
ATOM 3257 N N . GLN A 1 230 ? 65.612 66.580 34.966 1.00 25.73 230 GLN A N 1
ATOM 3258 C CA . GLN A 1 230 ? 65.403 65.471 34.055 1.00 27.18 230 GLN A CA 1
ATOM 3259 C C . GLN A 1 230 ? 63.925 65.074 34.063 1.00 25.92 230 GLN A C 1
ATOM 3260 O O . GLN A 1 230 ? 63.347 64.889 35.136 1.00 25.45 230 GLN A O 1
ATOM 3274 N N . LEU A 1 231 ? 63.328 64.921 32.875 1.00 26.39 231 LEU A N 1
ATOM 3275 C CA . LEU A 1 231 ? 61.931 64.496 32.783 1.00 26.13 231 LEU A CA 1
ATOM 3276 C C . LEU A 1 231 ? 61.708 63.160 33.478 1.00 26.25 231 LEU A C 1
ATOM 3277 O O . LEU A 1 231 ? 60.646 62.930 34.062 1.00 26.08 231 LEU A O 1
ATOM 3293 N N . GLY A 1 232 ? 62.704 62.282 33.453 1.00 26.82 232 GLY A N 1
ATOM 3294 C CA . GLY A 1 232 ? 62.558 60.975 34.058 1.00 28.25 232 GLY A CA 1
ATOM 3295 C C . GLY A 1 232 ? 62.897 60.860 35.528 1.00 28.18 232 GLY A C 1
ATOM 3296 O O . GLY A 1 232 ? 62.799 59.758 36.077 1.00 29.19 232 GLY A O 1
ATOM 3300 N N . ARG A 1 233 ? 63.325 61.935 36.190 1.00 24.88 233 ARG A N 1
ATOM 3301 C CA . ARG A 1 233 ? 63.700 61.848 37.597 1.00 25.05 233 ARG A CA 1
ATOM 3302 C C . ARG A 1 233 ? 62.474 61.521 38.443 1.00 24.15 233 ARG A C 1
ATOM 3303 O O . ARG A 1 233 ? 61.435 62.173 38.318 1.00 22.78 233 ARG A O 1
ATOM 3324 N N . ARG A 1 234 ? 62.590 60.493 39.279 1.00 25.69 234 ARG A N 1
ATOM 3325 C CA . ARG A 1 234 ? 61.491 60.051 40.129 1.00 24.98 234 ARG A CA 1
ATOM 3326 C C . ARG A 1 234 ? 61.522 60.768 41.469 1.00 24.57 234 ARG A C 1
ATOM 3327 O O . ARG A 1 234 ? 62.566 60.844 42.134 1.00 25.29 234 ARG A O 1
ATOM 3348 N N . ILE A 1 235 ? 60.367 61.284 41.862 1.00 23.65 235 ILE A N 1
ATOM 3349 C CA . ILE A 1 235 ? 60.177 61.952 43.134 1.00 23.31 235 ILE A CA 1
ATOM 3350 C C . ILE A 1 235 ? 59.257 61.086 43.977 1.00 23.14 235 ILE A C 1
ATOM 3351 O O . ILE A 1 235 ? 58.131 60.771 43.559 1.00 22.46 235 ILE A O 1
ATOM 3367 N N . HIS A 1 236 ? 59.724 60.738 45.173 1.00 24.30 236 HIS A N 1
ATOM 3368 C CA . HIS A 1 236 ? 58.919 60.072 46.181 1.00 26.70 236 HIS A CA 1
ATOM 3369 C C . HIS A 1 236 ? 58.377 61.113 47.150 1.00 29.76 236 HIS A C 1
ATOM 3370 O O . HIS A 1 236 ? 59.016 62.132 47.429 1.00 31.93 236 HIS A O 1
ATOM 3384 N N . TYR A 1 237 ? 57.172 60.864 47.626 1.00 30.00 237 TYR A N 1
ATOM 3385 C CA . TYR A 1 237 ? 56.488 61.766 48.532 1.00 30.55 237 TYR A CA 1
ATOM 3386 C C . TYR A 1 237 ? 55.632 60.922 49.458 1.00 32.88 237 TYR A C 1
ATOM 3387 O O . TYR A 1 237 ? 55.499 59.704 49.283 1.00 34.67 237 TYR A O 1
ATOM 3405 N N . SER A 1 238 ? 55.076 61.568 50.476 1.00 32.80 238 SER A N 1
ATOM 3406 C CA . SER A 1 238 ? 54.332 60.865 51.502 1.00 35.34 238 SER A CA 1
ATOM 3407 C C . SER A 1 238 ? 52.940 61.451 51.653 1.00 34.47 238 SER A C 1
ATOM 3408 O O . SER A 1 238 ? 52.567 62.449 51.014 1.00 32.26 238 SER A O 1
ATOM 3416 N N . GLN A 1 239 ? 52.171 60.771 52.506 1.00 36.20 239 GLN A N 1
ATOM 3417 C CA . GLN A 1 239 ? 50.802 61.173 52.803 1.00 37.85 239 GLN A CA 1
ATOM 3418 C C . GLN A 1 239 ? 50.749 62.617 53.273 1.00 40.35 239 GLN A C 1
ATOM 3419 O O . GLN A 1 239 ? 49.797 63.347 52.967 1.00 38.62 239 GLN A O 1
ATOM 3433 N N . ASN A 1 240 ? 51.768 63.049 54.017 1.00 42.63 240 ASN A N 1
ATOM 3434 C CA . ASN A 1 240 ? 51.806 64.412 54.530 1.00 43.84 240 ASN A CA 1
ATOM 3435 C C . ASN A 1 240 ? 51.939 65.444 53.427 1.00 40.42 240 ASN A C 1
ATOM 3436 O O . ASN A 1 240 ? 51.601 66.613 53.647 1.00 43.98 240 ASN A O 1
ATOM 3447 N N . ASP A 1 241 ? 52.441 65.058 52.255 1.00 34.71 241 ASP A N 1
ATOM 3448 C CA . ASP A 1 241 ? 52.517 66.014 51.163 1.00 31.80 241 ASP A CA 1
ATOM 3449 C C . ASP A 1 241 ? 51.188 66.182 50.450 1.00 30.15 241 ASP A C 1
ATOM 3450 O O . ASP A 1 241 ? 51.016 67.164 49.716 1.00 31.49 241 ASP A O 1
ATOM 3459 N N . LEU A 1 242 ? 50.255 65.251 50.628 1.00 27.81 242 LEU A N 1
ATOM 3460 C CA . LEU A 1 242 ? 49.012 65.315 49.869 1.00 27.07 242 LEU A CA 1
ATOM 3461 C C . LEU A 1 242 ? 48.116 66.416 50.415 1.00 28.87 242 LEU A C 1
ATOM 3462 O O . LEU A 1 242 ? 47.816 66.452 51.618 1.00 31.82 242 LEU A O 1
ATOM 3478 N N . VAL A 1 243 ? 47.711 67.319 49.529 1.00 27.11 243 VAL A N 1
ATOM 3479 C CA . VAL A 1 243 ? 46.721 68.338 49.829 1.00 27.37 243 VAL A CA 1
ATOM 3480 C C . VAL A 1 243 ? 45.464 68.052 49.024 1.00 29.77 243 VAL A C 1
ATOM 3481 O O . VAL A 1 243 ? 45.434 67.184 48.151 1.00 30.35 243 VAL A O 1
ATOM 3494 N N . GLU A 1 244 ? 44.421 68.823 49.301 1.00 31.22 244 GLU A N 1
ATOM 3495 C CA . GLU A 1 244 ? 43.163 68.576 48.635 1.00 34.07 244 GLU A CA 1
ATOM 3496 C C . GLU A 1 244 ? 43.301 68.755 47.128 1.00 30.13 244 GLU A C 1
ATOM 3497 O O . GLU A 1 244 ? 44.130 69.521 46.621 1.00 29.50 244 GLU A O 1
ATOM 3509 N N . TYR A 1 245 ? 42.474 68.004 46.423 1.00 29.90 245 TYR A N 1
ATOM 3510 C CA . TYR A 1 245 ? 42.413 67.936 44.970 1.00 30.53 245 TYR A CA 1
ATOM 3511 C C . TYR A 1 245 ? 43.760 67.554 44.346 1.00 27.26 245 TYR A C 1
ATOM 3512 O O . TYR A 1 245 ? 44.391 68.327 43.617 1.00 27.55 245 TYR A O 1
ATOM 3530 N N . SER A 1 246 ? 44.092 66.290 44.556 1.00 25.83 246 SER A N 1
ATOM 3531 C CA . SER A 1 246 ? 45.321 65.673 44.058 1.00 24.62 246 SER A CA 1
ATOM 3532 C C . SER A 1 246 ? 44.973 64.320 43.450 1.00 23.16 246 SER A C 1
ATOM 3533 O O . SER A 1 246 ? 45.378 63.265 43.943 1.00 24.60 246 SER A O 1
ATOM 3541 N N . PRO A 1 247 ? 44.212 64.335 42.350 1.00 22.47 247 PRO A N 1
ATOM 3542 C CA . PRO A 1 247 ? 43.632 63.086 41.834 1.00 23.56 247 PRO A CA 1
ATOM 3543 C C . PRO A 1 247 ? 44.638 62.113 41.265 1.00 23.88 247 PRO A C 1
ATOM 3544 O O . PRO A 1 247 ? 44.375 60.894 41.286 1.00 27.22 247 PRO A O 1
ATOM 3555 N N . VAL A 1 248 ? 45.753 62.589 40.725 1.00 21.59 248 VAL A N 1
ATOM 3556 C CA . VAL A 1 248 ? 46.781 61.693 40.228 1.00 21.42 248 VAL A CA 1
ATOM 3557 C C . VAL A 1 248 ? 47.759 61.324 41.330 1.00 20.95 248 VAL A C 1
ATOM 3558 O O . VAL A 1 248 ? 48.080 60.157 41.530 1.00 22.92 248 VAL A O 1
ATOM 3571 N N . THR A 1 249 ? 48.285 62.313 42.065 1.00 19.97 249 THR A N 1
ATOM 3572 C CA . THR A 1 249 ? 49.307 62.019 43.063 1.00 20.37 249 THR A CA 1
ATOM 3573 C C . THR A 1 249 ? 48.790 61.133 44.193 1.00 22.48 249 THR A C 1
ATOM 3574 O O . THR A 1 249 ? 49.551 60.340 44.729 1.00 23.25 249 THR A O 1
ATOM 3585 N N . GLU A 1 250 ? 47.517 61.243 44.564 1.00 24.60 250 GLU A N 1
ATOM 3586 C CA . GLU A 1 250 ? 47.025 60.380 45.631 1.00 27.33 250 GLU A CA 1
ATOM 3587 C C . GLU A 1 250 ? 47.096 58.906 45.245 1.00 28.45 250 GLU A C 1
ATOM 3588 O O . GLU A 1 250 ? 47.126 58.052 46.139 1.00 32.28 250 GLU A O 1
ATOM 3600 N N . LYS A 1 251 ? 47.108 58.590 43.947 1.00 27.91 251 LYS A N 1
ATOM 3601 C CA . LYS A 1 251 ? 47.136 57.203 43.479 1.00 32.77 251 LYS A CA 1
ATOM 3602 C C . LYS A 1 251 ? 48.543 56.640 43.337 1.00 33.87 251 LYS A C 1
ATOM 3603 O O . LYS A 1 251 ? 48.684 55.437 43.096 1.00 33.61 251 LYS A O 1
ATOM 3622 N N . HIS A 1 252 ? 49.589 57.452 43.521 1.00 34.40 252 HIS A N 1
ATOM 3623 C CA . HIS A 1 252 ? 50.965 57.013 43.299 1.00 31.77 252 HIS A CA 1
ATOM 3624 C C . HIS A 1 252 ? 51.827 57.176 44.540 1.00 30.37 252 HIS A C 1
ATOM 3625 O O . HIS A 1 252 ? 53.056 57.281 44.466 1.00 30.98 252 HIS A O 1
ATOM 3639 N N . LEU A 1 253 ? 51.203 57.139 45.714 1.00 31.51 253 LEU A N 1
ATOM 3640 C CA . LEU A 1 253 ? 51.944 57.304 46.950 1.00 35.50 253 LEU A CA 1
ATOM 3641 C C . LEU A 1 253 ? 53.048 56.260 47.094 1.00 34.91 253 LEU A C 1
ATOM 3642 O O . LEU A 1 253 ? 54.151 56.563 47.569 1.00 34.82 253 LEU A O 1
ATOM 3658 N N . THR A 1 254 ? 52.774 55.014 46.710 1.00 35.70 254 THR A N 1
ATOM 3659 C CA . THR A 1 254 ? 53.761 53.966 46.947 1.00 34.92 254 THR A CA 1
ATOM 3660 C C . THR A 1 254 ? 54.972 54.120 46.032 1.00 30.88 254 THR A C 1
ATOM 3661 O O . THR A 1 254 ? 56.117 54.033 46.482 1.00 31.55 254 THR A O 1
ATOM 3672 N N . ASP A 1 255 ? 54.742 54.331 44.746 1.00 27.81 255 ASP A N 1
ATOM 3673 C CA . ASP A 1 255 ? 55.810 54.281 43.758 1.00 28.30 255 ASP A CA 1
ATOM 3674 C C . ASP A 1 255 ? 56.375 55.635 43.371 1.00 26.32 255 ASP A C 1
ATOM 3675 O O . ASP A 1 255 ? 57.387 55.667 42.665 1.00 26.10 255 ASP A O 1
ATOM 3684 N N . GLY A 1 256 ? 55.759 56.727 43.799 1.00 24.41 256 GLY A N 1
ATOM 3685 C CA . GLY A 1 256 ? 56.213 58.037 43.378 1.00 23.58 256 GLY A CA 1
ATOM 3686 C C . GLY A 1 256 ? 55.859 58.307 41.927 1.00 22.05 256 GLY A C 1
ATOM 3687 O O . GLY A 1 256 ? 55.170 57.543 41.260 1.00 23.20 256 GLY A O 1
ATOM 3691 N N . MET A 1 257 ? 56.343 59.451 41.441 1.00 20.99 257 MET A N 1
ATOM 3692 C CA . MET A 1 257 ? 56.038 59.924 40.097 1.00 19.39 257 MET A CA 1
ATOM 3693 C C . MET A 1 257 ? 57.259 60.619 39.532 1.00 21.21 257 MET A C 1
ATOM 3694 O O . MET A 1 257 ? 58.024 61.248 40.271 1.00 22.15 257 MET A O 1
ATOM 3708 N N . THR A 1 258 ? 57.432 60.525 38.222 1.00 20.63 258 THR A N 1
ATOM 3709 C CA . THR A 1 258 ? 58.514 61.272 37.592 1.00 20.87 258 THR A CA 1
ATOM 3710 C C . THR A 1 258 ? 58.121 62.728 37.384 1.00 19.15 258 THR A C 1
ATOM 3711 O O . THR A 1 258 ? 56.950 63.112 37.452 1.00 18.71 258 THR A O 1
ATOM 3722 N N . VAL A 1 259 ? 59.140 63.559 37.115 1.00 19.47 259 VAL A N 1
ATOM 3723 C CA . VAL A 1 259 ? 58.921 64.976 36.837 1.00 18.17 259 VAL A CA 1
ATOM 3724 C C . VAL A 1 259 ? 57.946 65.155 35.677 1.00 18.48 259 VAL A C 1
ATOM 3725 O O . VAL A 1 259 ? 57.032 65.983 35.732 1.00 17.94 259 VAL A O 1
ATOM 3738 N N . ARG A 1 260 ? 58.119 64.367 34.622 1.00 19.20 260 ARG A N 1
ATOM 3739 C CA . ARG A 1 260 ? 57.189 64.406 33.503 1.00 20.02 260 ARG A CA 1
ATOM 3740 C C . ARG A 1 260 ? 55.760 64.137 33.955 1.00 19.58 260 ARG A C 1
ATOM 3741 O O . ARG A 1 260 ? 54.842 64.859 33.576 1.00 18.82 260 ARG A O 1
ATOM 3762 N N . GLU A 1 261 ? 55.551 63.063 34.704 1.00 19.09 261 GLU A N 1
ATOM 3763 C CA . GLU A 1 261 ? 54.209 62.704 35.164 1.00 19.38 261 GLU A CA 1
ATOM 3764 C C . GLU A 1 261 ? 53.626 63.771 36.063 1.00 17.84 261 GLU A C 1
ATOM 3765 O O . GLU A 1 261 ? 52.422 64.038 36.024 1.00 17.27 261 GLU A O 1
ATOM 3777 N N . LEU A 1 262 ? 54.459 64.374 36.920 1.00 17.17 262 LEU A N 1
ATOM 3778 C CA . LEU A 1 262 ? 53.973 65.437 37.786 1.00 16.25 262 LEU A CA 1
ATOM 3779 C C . LEU A 1 262 ? 53.563 66.668 36.995 1.00 16.17 262 LEU A C 1
ATOM 3780 O O . LEU A 1 262 ? 52.547 67.307 37.298 1.00 15.74 262 LEU A O 1
ATOM 3796 N N . ALA A 1 263 ? 54.366 67.060 36.003 1.00 16.20 263 ALA A N 1
ATOM 3797 C CA . ALA A 1 263 ? 54.009 68.223 35.198 1.00 15.66 263 ALA A CA 1
ATOM 3798 C C . ALA A 1 263 ? 52.730 67.954 34.418 1.00 15.54 263 ALA A C 1
ATOM 3799 O O . ALA A 1 263 ? 51.855 68.815 34.354 1.00 16.18 263 ALA A O 1
ATOM 3806 N N . SER A 1 264 ? 52.616 66.761 33.832 1.00 16.81 264 SER A N 1
ATOM 3807 C CA . SER A 1 264 ? 51.387 66.377 33.158 1.00 17.45 264 SER A CA 1
ATOM 3808 C C . SER A 1 264 ? 50.206 66.494 34.107 1.00 16.47 264 SER A C 1
ATOM 3809 O O . SER A 1 264 ? 49.167 67.068 33.754 1.00 16.40 264 SER A O 1
ATOM 3817 N N . ALA A 1 265 ? 50.338 65.956 35.312 1.00 16.75 265 ALA A N 1
ATOM 3818 C CA . ALA A 1 265 ? 49.226 65.971 36.253 1.00 16.23 265 ALA A CA 1
ATOM 3819 C C . ALA A 1 265 ? 48.879 67.389 36.673 1.00 16.50 265 ALA A C 1
ATOM 3820 O O . ALA A 1 265 ? 47.700 67.738 36.802 1.00 17.28 265 ALA A O 1
ATOM 3827 N N . ALA A 1 266 ? 49.894 68.229 36.897 1.00 14.93 266 ALA A N 1
ATOM 3828 C CA . ALA A 1 266 ? 49.637 69.592 37.329 1.00 15.39 266 ALA A CA 1
ATOM 3829 C C . ALA A 1 266 ? 48.898 70.385 36.257 1.00 16.37 266 ALA A C 1
ATOM 3830 O O . ALA A 1 266 ? 47.974 71.150 36.575 1.00 17.39 266 ALA A O 1
ATOM 3837 N N . ILE A 1 267 ? 49.289 70.233 34.989 1.00 16.43 267 ILE A N 1
ATOM 3838 C CA A ILE A 1 267 ? 48.659 70.999 33.909 0.78 17.92 267 ILE A CA 1
ATOM 3839 C CA B ILE A 1 267 ? 48.670 70.994 33.904 0.22 18.11 267 ILE A CA 1
ATOM 3840 C C . ILE A 1 267 ? 47.310 70.424 33.539 1.00 18.74 267 ILE A C 1
ATOM 3841 O O . ILE A 1 267 ? 46.335 71.164 33.386 1.00 21.07 267 ILE A O 1
ATOM 3872 N N . THR A 1 268 ? 47.247 69.118 33.298 1.00 16.91 268 THR A N 1
ATOM 3873 C CA . THR A 1 268 ? 46.052 68.565 32.675 1.00 17.64 268 THR A CA 1
ATOM 3874 C C . THR A 1 268 ? 44.947 68.222 33.655 1.00 17.12 268 THR A C 1
ATOM 3875 O O . THR A 1 268 ? 43.776 68.187 33.257 1.00 18.29 268 THR A O 1
ATOM 3886 N N . MET A 1 269 ? 45.286 67.942 34.925 1.00 16.75 269 MET A N 1
ATOM 3887 C CA A MET A 1 269 ? 44.319 67.605 35.952 0.75 18.15 269 MET A CA 1
ATOM 3888 C CA B MET A 1 269 ? 44.272 67.641 35.919 0.25 18.13 269 MET A CA 1
ATOM 3889 C C . MET A 1 269 ? 44.306 68.624 37.078 1.00 17.04 269 MET A C 1
ATOM 3890 O O . MET A 1 269 ? 43.544 68.459 38.035 1.00 19.56 269 MET A O 1
ATOM 3917 N N . SER A 1 270 ? 45.135 69.646 36.981 1.00 16.55 270 SER A N 1
ATOM 3918 C CA . SER A 1 270 ? 45.266 70.674 38.001 1.00 16.97 270 SER A CA 1
ATOM 3919 C C . SER A 1 270 ? 45.641 70.066 39.351 1.00 16.86 270 SER A C 1
ATOM 3920 O O . SER A 1 270 ? 45.210 70.556 40.390 1.00 19.14 270 SER A O 1
ATOM 3928 N N . ASP A 1 271 ? 46.419 68.984 39.356 1.00 16.22 271 ASP A N 1
ATOM 3929 C CA . ASP A 1 271 ? 46.772 68.281 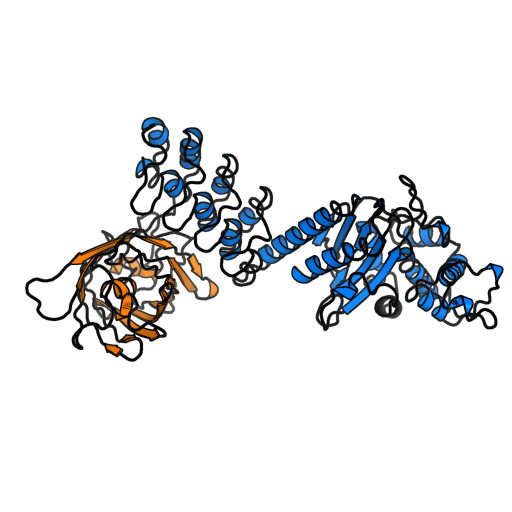40.583 1.00 16.17 271 ASP A CA 1
ATOM 3930 C C . ASP A 1 271 ? 47.606 69.170 41.502 1.00 17.29 271 ASP A C 1
ATOM 3931 O O . ASP A 1 271 ? 48.693 69.630 41.135 1.00 17.79 271 ASP A O 1
ATOM 3940 N N . ASN A 1 272 ? 47.065 69.423 42.696 1.00 17.17 272 ASN A N 1
ATOM 3941 C CA . ASN A 1 272 ? 47.658 70.416 43.593 1.00 17.15 272 ASN A CA 1
ATOM 3942 C C . ASN A 1 272 ? 48.942 69.914 44.239 1.00 16.35 272 ASN A C 1
ATOM 3943 O O . ASN A 1 272 ? 49.929 70.670 44.314 1.00 17.38 272 ASN A O 1
ATOM 3954 N N . THR A 1 273 ? 48.982 68.650 44.683 1.00 16.98 273 THR A N 1
ATOM 3955 C CA . THR A 1 273 ? 50.219 68.110 45.234 1.00 16.81 273 THR A CA 1
ATOM 3956 C C . THR A 1 273 ? 51.291 68.072 44.163 1.00 17.59 273 THR A C 1
ATOM 3957 O O . THR A 1 273 ? 52.456 68.384 44.425 1.00 17.85 273 THR A O 1
ATOM 3968 N N . ALA A 1 274 ? 50.920 67.737 42.924 1.00 16.64 274 ALA A N 1
ATOM 3969 C CA . ALA A 1 274 ? 51.922 67.708 41.872 1.00 16.13 274 ALA A CA 1
ATOM 3970 C C . ALA A 1 274 ? 52.552 69.078 41.698 1.00 15.81 274 ALA A C 1
ATOM 3971 O O . ALA A 1 274 ? 53.773 69.202 41.533 1.00 16.04 274 ALA A O 1
ATOM 3978 N N . ALA A 1 275 ? 51.729 70.125 41.689 1.00 15.32 275 ALA A N 1
ATOM 3979 C CA . ALA A 1 275 ? 52.253 71.477 41.548 1.00 15.10 275 ALA A CA 1
ATOM 3980 C C . ALA A 1 275 ? 53.162 71.837 42.727 1.00 15.56 275 ALA A C 1
ATOM 3981 O O . ALA A 1 275 ? 54.229 72.438 42.520 1.00 15.65 275 ALA A O 1
ATOM 3988 N N . ASN A 1 276 ? 52.760 71.504 43.960 1.00 15.83 276 ASN A N 1
ATOM 3989 C CA . ASN A 1 276 ? 53.604 71.792 45.121 1.00 15.74 276 ASN A CA 1
ATOM 3990 C C . ASN A 1 276 ? 54.942 71.062 45.025 1.00 16.04 276 ASN A C 1
ATOM 3991 O O . ASN A 1 276 ? 55.989 71.664 45.285 1.00 16.88 276 ASN A O 1
ATOM 4002 N N . LEU A 1 277 ? 54.943 69.768 44.662 1.00 15.61 277 LEU A N 1
ATOM 4003 C CA . LEU A 1 277 ? 56.203 69.038 44.515 1.00 15.46 277 LEU A CA 1
ATOM 4004 C C . LEU A 1 277 ? 57.110 69.693 43.476 1.00 16.45 277 LEU A C 1
ATOM 4005 O O . LEU A 1 277 ? 58.326 69.800 43.684 1.00 17.62 277 LEU A O 1
ATOM 4021 N N . LEU A 1 278 ? 56.551 70.104 42.329 1.00 15.01 278 LEU A N 1
ATOM 4022 C CA . LEU A 1 278 ? 57.334 70.792 41.304 1.00 14.71 278 LEU A CA 1
ATOM 4023 C C . LEU A 1 278 ? 57.828 72.152 41.801 1.00 15.46 278 LEU A C 1
ATOM 4024 O O . LEU A 1 278 ? 58.963 72.555 41.497 1.00 16.40 278 LEU A O 1
ATOM 4040 N N . LEU A 1 279 ? 57.008 72.873 42.561 1.00 15.42 279 LEU A N 1
ATOM 4041 C CA . LEU A 1 279 ? 57.475 74.142 43.130 1.00 15.41 279 LEU A CA 1
ATOM 4042 C C . LEU A 1 279 ? 58.694 73.925 44.009 1.00 15.20 279 LEU A C 1
ATOM 4043 O O . LEU A 1 279 ? 59.647 74.721 43.961 1.00 16.49 279 LEU A O 1
ATOM 4059 N N . THR A 1 280 ? 58.701 72.869 44.817 1.00 15.57 280 THR A N 1
ATOM 4060 C CA . THR A 1 280 ? 59.860 72.647 45.669 1.00 16.01 280 THR A CA 1
ATOM 4061 C C . THR A 1 280 ? 61.117 72.521 44.825 1.00 17.68 280 THR A C 1
ATOM 4062 O O . THR A 1 280 ? 62.182 73.032 45.201 1.00 17.76 280 THR A O 1
ATOM 4073 N N . THR A 1 281 ? 61.022 71.869 43.663 1.00 16.76 281 THR A N 1
ATOM 4074 C CA . THR A 1 281 ? 62.214 71.689 42.845 1.00 17.87 281 THR A CA 1
ATOM 4075 C C . THR A 1 281 ? 62.833 73.000 42.394 1.00 18.34 281 THR A C 1
ATOM 4076 O O . THR A 1 281 ? 64.038 73.021 42.112 1.00 20.25 281 THR A O 1
ATOM 4087 N N . ILE A 1 282 ? 62.065 74.090 42.324 1.00 17.40 282 ILE A N 1
ATOM 4088 C CA . ILE A 1 282 ? 62.576 75.353 41.801 1.00 18.40 282 ILE A CA 1
ATOM 4089 C C . ILE A 1 282 ? 62.742 76.397 42.886 1.00 18.99 282 ILE A C 1
ATOM 4090 O O . ILE A 1 282 ? 62.967 77.573 42.563 1.00 19.77 282 ILE A O 1
ATOM 4106 N N . GLY A 1 283 ? 62.630 76.017 44.151 1.00 18.71 283 GLY A N 1
ATOM 4107 C CA . GLY A 1 283 ? 62.782 76.968 45.236 1.00 19.40 283 GLY A CA 1
ATOM 4108 C C . GLY A 1 283 ? 61.496 77.607 45.674 1.00 19.46 283 GLY A C 1
ATOM 4109 O O . GLY A 1 283 ? 61.526 78.715 46.232 1.00 21.67 283 GLY A O 1
ATOM 4113 N N . GLY A 1 284 ? 60.361 76.946 45.426 1.00 17.83 284 GLY A N 1
ATOM 4114 C CA . GLY A 1 284 ? 59.089 77.406 45.920 1.00 18.29 284 GLY A CA 1
ATOM 4115 C C . GLY A 1 284 ? 58.531 78.575 45.132 1.00 16.72 284 GLY A C 1
ATOM 4116 O O . GLY A 1 284 ? 59.023 78.939 44.063 1.00 16.57 284 GLY A O 1
ATOM 4120 N N . PRO A 1 285 ? 57.458 79.157 45.655 1.00 17.19 285 PRO A N 1
ATOM 4121 C CA . PRO A 1 285 ? 56.879 80.355 45.028 1.00 18.26 285 PRO A CA 1
ATOM 4122 C C . PRO A 1 285 ? 57.899 81.450 44.771 1.00 18.94 285 PRO A C 1
ATOM 4123 O O . PRO A 1 285 ? 57.861 82.073 43.710 1.00 19.12 285 PRO A O 1
ATOM 4134 N N . LYS A 1 286 ? 58.847 81.678 45.684 1.00 19.77 286 LYS A N 1
ATOM 4135 C CA . LYS A 1 286 ? 59.887 82.675 45.431 1.00 20.02 286 LYS A CA 1
ATOM 4136 C C . LYS A 1 286 ? 60.736 82.311 44.216 1.00 19.00 286 LYS A C 1
ATOM 4137 O O . LYS A 1 286 ? 61.154 83.199 43.455 1.00 20.37 286 LYS A O 1
ATOM 4156 N N . GLY A 1 287 ? 61.033 81.018 44.043 1.00 19.31 287 GLY A N 1
ATOM 4157 C CA . GLY A 1 287 ? 61.765 80.579 42.868 1.00 18.27 287 GLY A CA 1
ATOM 4158 C C . GLY A 1 287 ? 60.991 80.777 41.575 1.00 17.69 287 GLY A C 1
ATOM 4159 O O . GLY A 1 287 ? 61.570 81.109 40.536 1.00 18.75 287 GLY A O 1
ATOM 4163 N N . LEU A 1 288 ? 59.682 80.528 41.592 1.00 16.60 288 LEU A N 1
ATOM 4164 C CA . LEU A 1 288 ? 58.911 80.777 40.374 1.00 16.25 288 LEU A CA 1
ATOM 4165 C C . LEU A 1 288 ? 58.892 82.257 40.067 1.00 16.54 288 LEU A C 1
ATOM 4166 O O . LEU A 1 288 ? 59.035 82.660 38.911 1.00 16.59 288 LEU A O 1
ATOM 4182 N N . THR A 1 289 ? 58.724 83.091 41.095 1.00 16.56 289 THR A N 1
ATOM 4183 C CA . THR A 1 289 ? 58.752 84.534 40.879 1.00 17.42 289 THR A CA 1
ATOM 4184 C C . THR A 1 289 ? 60.092 84.983 40.304 1.00 18.09 289 THR A C 1
ATOM 4185 O O . THR A 1 289 ? 60.128 85.852 39.425 1.00 18.18 289 THR A O 1
ATOM 4196 N N . ALA A 1 290 ? 61.206 84.408 40.787 1.00 17.99 290 ALA A N 1
ATOM 4197 C CA . ALA A 1 290 ? 62.516 84.768 40.245 1.00 18.86 290 ALA A CA 1
ATOM 4198 C C . ALA A 1 290 ? 62.641 84.379 38.772 1.00 18.67 290 ALA A C 1
ATOM 4199 O O . ALA A 1 290 ? 63.210 85.123 37.968 1.00 20.45 290 ALA A O 1
ATOM 4206 N N . PHE A 1 291 ? 62.108 83.212 38.399 1.00 16.92 291 PHE A N 1
ATOM 4207 C CA . PHE A 1 291 ? 62.093 82.811 36.996 1.00 17.93 291 PHE A CA 1
ATOM 4208 C C . PHE A 1 291 ? 61.342 83.830 36.153 1.00 17.77 291 PHE A C 1
ATOM 4209 O O . PHE A 1 291 ? 61.811 84.243 35.090 1.00 18.50 291 PHE A O 1
ATOM 4226 N N . LEU A 1 292 ? 60.174 84.250 36.626 1.00 17.44 292 LEU A N 1
ATOM 4227 C CA . LEU A 1 292 ? 59.388 85.245 35.915 1.00 17.52 292 LEU A CA 1
ATOM 4228 C C . LEU A 1 292 ? 60.127 86.572 35.799 1.00 18.56 292 LEU A C 1
ATOM 4229 O O . LEU A 1 292 ? 60.216 87.150 34.708 1.00 19.03 292 LEU A O 1
ATOM 4245 N N . HIS A 1 293 ? 60.657 87.074 36.904 1.00 18.54 293 HIS A N 1
ATOM 4246 C CA . HIS A 1 293 ? 61.401 88.325 36.846 1.00 20.01 293 HIS A CA 1
ATOM 4247 C C . HIS A 1 293 ? 62.538 88.250 35.833 1.00 20.31 293 HIS A C 1
ATOM 4248 O O . HIS A 1 293 ? 62.775 89.200 35.071 1.00 22.19 293 HIS A O 1
ATOM 4262 N N . ASN A 1 294 ? 63.258 87.129 35.814 1.00 21.08 294 ASN A N 1
ATOM 4263 C CA A ASN A 1 294 ? 64.424 87.008 34.950 0.61 23.63 294 ASN A CA 1
ATOM 4264 C CA B ASN A 1 294 ? 64.425 86.991 34.948 0.39 23.62 294 ASN A CA 1
ATOM 4265 C C . ASN A 1 294 ? 64.061 86.992 33.470 1.00 24.25 294 ASN A C 1
ATOM 4266 O O . ASN A 1 294 ? 64.884 87.408 32.641 1.00 27.43 294 ASN A O 1
ATOM 4287 N N . MET A 1 295 ? 62.849 86.537 33.105 1.00 23.14 295 MET A N 1
ATOM 4288 C CA A MET A 1 295 ? 62.431 86.603 31.707 0.65 23.32 295 MET A CA 1
ATOM 4289 C CA B MET A 1 295 ? 62.380 86.578 31.722 0.35 23.38 295 MET A CA 1
ATOM 4290 C C . MET A 1 295 ? 61.669 87.889 31.389 1.00 23.49 295 MET A C 1
ATOM 4291 O O . MET A 1 295 ? 61.156 88.032 30.273 1.00 25.14 295 MET A O 1
ATOM 4318 N N . GLY A 1 296 ? 61.628 88.837 32.326 1.00 22.08 296 GLY A N 1
ATOM 4319 C CA . GLY A 1 296 ? 61.114 90.172 32.075 1.00 23.00 296 GLY A CA 1
ATOM 4320 C C . GLY A 1 296 ? 59.702 90.438 32.550 1.00 23.47 296 GLY A C 1
ATOM 4321 O O . GLY A 1 296 ? 59.183 91.531 32.292 1.00 26.22 296 GLY A O 1
ATOM 4325 N N . ASP A 1 297 ? 59.065 89.495 33.231 1.00 20.44 297 ASP A N 1
ATOM 4326 C CA . ASP A 1 297 ? 57.739 89.724 33.810 1.00 18.34 297 ASP A CA 1
ATOM 4327 C C . ASP A 1 297 ? 57.929 90.165 35.252 1.00 18.69 297 ASP A C 1
ATOM 4328 O O . ASP A 1 297 ? 58.175 89.341 36.136 1.00 18.65 297 ASP A O 1
ATOM 4337 N N . HIS A 1 298 ? 57.863 91.478 35.475 1.00 20.09 298 HIS A N 1
ATOM 4338 C CA . HIS A 1 298 ? 58.066 92.091 36.784 1.00 21.54 298 HIS A CA 1
ATOM 4339 C C . HIS A 1 298 ? 56.751 92.333 37.508 1.00 22.25 298 HIS A C 1
ATOM 4340 O O . HIS A 1 298 ? 56.731 93.025 38.535 1.00 25.59 298 HIS A O 1
ATOM 4354 N N . VAL A 1 299 ? 55.665 91.738 37.016 1.00 19.89 299 VAL A N 1
ATOM 4355 C CA . VAL A 1 299 ? 54.324 91.928 37.561 1.00 19.67 299 VAL A CA 1
ATOM 4356 C C . VAL A 1 299 ? 53.798 90.648 38.207 1.00 17.85 299 VAL A C 1
ATOM 4357 O O . VAL A 1 299 ? 53.375 90.648 39.369 1.00 19.09 299 VAL A O 1
ATOM 4370 N N . THR A 1 300 ? 53.806 89.539 37.464 1.00 17.32 300 THR A N 1
ATOM 4371 C CA . THR A 1 300 ? 53.266 88.300 37.994 1.00 17.65 300 THR A CA 1
ATOM 4372 C C . THR A 1 300 ? 54.096 87.820 39.179 1.00 17.81 300 THR A C 1
ATOM 4373 O O . THR A 1 300 ? 55.327 87.854 39.147 1.00 18.55 300 THR A O 1
ATOM 4384 N N . ARG A 1 301 ? 53.412 87.322 40.206 1.00 16.73 301 ARG A N 1
ATOM 4385 C CA . ARG A 1 301 ? 54.111 86.861 41.400 1.00 17.08 301 ARG A CA 1
ATOM 4386 C C . ARG A 1 301 ? 53.371 85.691 42.015 1.00 17.75 301 ARG A C 1
ATOM 4387 O O . ARG A 1 301 ? 52.144 85.701 42.108 1.00 17.96 301 ARG A O 1
ATOM 4408 N N . LEU A 1 302 ? 54.125 84.681 42.445 1.00 16.49 302 LEU A N 1
ATOM 4409 C CA . LEU A 1 302 ? 53.577 83.625 43.284 1.00 16.00 302 LEU A CA 1
ATOM 4410 C C . LEU A 1 302 ? 54.206 83.727 44.675 1.00 16.95 302 LEU A C 1
ATOM 4411 O O . LEU A 1 302 ? 55.411 83.980 44.804 1.00 18.75 302 LEU A O 1
ATOM 4427 N N . ASP A 1 303 ? 53.380 83.578 45.716 1.00 17.25 303 ASP A N 1
ATOM 4428 C CA . ASP A 1 303 ? 53.817 83.756 47.095 1.00 16.97 303 ASP A CA 1
ATOM 4429 C C . ASP A 1 303 ? 53.485 82.577 47.983 1.00 18.41 303 ASP A C 1
ATOM 4430 O O . ASP A 1 303 ? 54.188 82.327 48.971 1.00 20.59 303 ASP A O 1
ATOM 4439 N N . ARG A 1 304 ? 52.403 81.879 47.675 1.00 18.40 304 ARG A N 1
ATOM 4440 C CA . ARG A 1 304 ? 51.892 80.790 48.489 1.00 18.72 304 ARG A CA 1
ATOM 4441 C C . ARG A 1 304 ? 51.781 79.511 47.668 1.00 18.89 304 ARG A C 1
ATOM 4442 O O . ARG A 1 304 ? 51.963 79.490 46.446 1.00 18.11 304 ARG A O 1
ATOM 4463 N N . TRP A 1 305 ? 51.534 78.418 48.381 1.00 20.60 305 TRP A N 1
ATOM 4464 C CA . TRP A 1 305 ? 51.433 77.087 47.798 1.00 21.08 305 TRP A CA 1
ATOM 4465 C C . TRP A 1 305 ? 49.966 76.719 47.610 1.00 22.14 305 TRP A C 1
ATOM 4466 O O . TRP A 1 305 ? 49.064 77.427 48.042 1.00 22.46 305 TRP A O 1
ATOM 4487 N N . GLU A 1 306 ? 49.717 75.589 46.949 1.00 22.38 306 GLU A N 1
ATOM 4488 C CA . GLU A 1 306 ? 48.342 75.093 46.875 1.00 23.80 306 GLU A CA 1
ATOM 4489 C C . GLU A 1 306 ? 47.958 74.512 48.232 1.00 27.23 306 GLU A C 1
ATOM 4490 O O . GLU A 1 306 ? 48.746 73.780 48.833 1.00 27.68 306 GLU A O 1
ATOM 4502 N N . PRO A 1 307 ? 46.738 74.804 48.725 1.00 29.07 307 PRO A N 1
ATOM 4503 C CA . PRO A 1 307 ? 45.643 75.541 48.083 1.00 27.00 307 PRO A CA 1
ATOM 4504 C C . PRO A 1 307 ? 45.517 76.996 48.543 1.00 23.30 307 PRO A C 1
ATOM 4505 O O . PRO A 1 307 ? 44.631 77.697 48.038 1.00 23.15 307 PRO A O 1
ATOM 4516 N N . GLU A 1 308 ? 46.400 77.448 49.431 1.00 22.78 308 GLU A N 1
ATOM 4517 C CA . GLU A 1 308 ? 46.238 78.767 50.037 1.00 22.39 308 GLU A CA 1
ATOM 4518 C C . GLU A 1 308 ? 46.301 79.878 48.998 1.00 21.03 308 GLU A C 1
ATOM 4519 O O . GLU A 1 308 ? 45.731 80.959 49.214 1.00 21.74 308 GLU A O 1
ATOM 4531 N N . LEU A 1 309 ? 46.952 79.642 47.857 1.00 19.54 309 LEU A N 1
ATOM 4532 C CA . LEU A 1 309 ? 47.104 80.679 46.838 1.00 18.96 309 LEU A CA 1
ATOM 4533 C C . LEU A 1 309 ? 45.789 81.085 46.173 1.00 19.27 309 LEU A C 1
ATOM 4534 O O . LEU A 1 309 ? 45.774 82.085 45.442 1.00 19.18 309 LEU A O 1
ATOM 4550 N N . ASN A 1 310 ? 44.688 80.382 46.449 1.00 18.64 310 ASN A N 1
ATOM 4551 C CA . ASN A 1 310 ? 43.389 80.651 45.851 1.00 19.41 310 ASN A CA 1
ATOM 4552 C C . ASN A 1 310 ? 42.493 81.503 46.734 1.00 20.45 310 ASN A C 1
ATOM 4553 O O . ASN A 1 310 ? 41.318 81.666 46.415 1.00 20.55 310 ASN A O 1
ATOM 4564 N N . GLU A 1 311 ? 43.019 82.076 47.823 1.00 19.97 311 GLU A N 1
ATOM 4565 C CA A GLU A 1 311 ? 42.136 82.745 48.770 0.47 20.89 311 GLU A CA 1
ATOM 4566 C CA B GLU A 1 311 ? 42.169 82.770 48.793 0.53 20.76 311 GLU A CA 1
ATOM 4567 C C . GLU A 1 311 ? 41.501 84.016 48.208 1.00 20.36 311 GLU A C 1
ATOM 4568 O O . GLU A 1 311 ? 40.417 84.395 48.654 1.00 20.99 311 GLU A O 1
ATOM 4591 N N . ALA A 1 312 ? 42.161 84.703 47.286 1.00 19.99 312 ALA A N 1
ATOM 4592 C CA . ALA A 1 312 ? 41.560 85.850 46.586 1.00 19.50 312 ALA A CA 1
ATOM 4593 C C . ALA A 1 312 ? 41.104 86.968 47.524 1.00 20.18 312 ALA A C 1
ATOM 4594 O O . ALA A 1 312 ? 40.040 87.573 47.349 1.00 20.47 312 ALA A O 1
ATOM 4601 N N . ILE A 1 313 ? 41.909 87.256 48.532 1.00 20.65 313 ILE A N 1
ATOM 4602 C CA A ILE A 1 313 ? 41.576 88.310 49.494 0.45 22.01 313 ILE A CA 1
ATOM 4603 C CA B ILE A 1 313 ? 41.569 88.312 49.493 0.55 22.01 313 ILE A CA 1
ATOM 4604 C C . ILE A 1 313 ? 41.567 89.662 48.777 1.00 21.12 313 ILE A C 1
ATOM 4605 O O . ILE A 1 313 ? 42.520 89.967 48.039 1.00 20.31 313 ILE A O 1
ATOM 4636 N N . PRO A 1 314 ? 40.546 90.503 48.968 1.00 23.27 314 PRO A N 1
ATOM 4637 C CA . PRO A 1 314 ? 40.571 91.832 48.337 1.00 23.56 314 PRO A CA 1
ATOM 4638 C C . PRO A 1 314 ? 41.787 92.644 48.771 1.00 22.18 314 PRO A C 1
ATOM 4639 O O . PRO A 1 314 ? 42.182 92.629 49.936 1.00 23.46 314 PRO A O 1
ATOM 4650 N N . ASN A 1 315 ? 42.428 93.269 47.783 1.00 22.82 315 ASN A N 1
ATOM 4651 C CA . ASN A 1 315 ? 43.588 94.142 47.957 1.00 24.04 315 ASN A CA 1
ATOM 4652 C C . ASN A 1 315 ? 44.866 93.359 48.226 1.00 23.78 315 ASN A C 1
ATOM 4653 O O . ASN A 1 315 ? 45.887 93.968 48.525 1.00 25.23 315 ASN A O 1
ATOM 4664 N N . ASP A 1 316 ? 44.834 92.038 48.186 1.00 20.05 316 ASP A N 1
ATOM 4665 C CA . ASP A 1 316 ? 46.024 91.220 48.396 1.00 19.43 316 ASP A CA 1
ATOM 4666 C C . ASP A 1 316 ? 46.741 91.083 47.066 1.00 18.80 316 ASP A C 1
ATOM 4667 O O . ASP A 1 316 ? 46.150 90.620 46.081 1.00 18.80 316 ASP A O 1
ATOM 4676 N N . GLU A 1 317 ? 47.995 91.531 47.019 1.00 18.08 317 GLU A N 1
ATOM 4677 C CA . GLU A 1 317 ? 48.808 91.385 45.821 1.00 18.34 317 GLU A CA 1
ATOM 4678 C C . GLU A 1 317 ? 49.421 90.000 45.652 1.00 17.86 317 GLU A C 1
ATOM 4679 O O . GLU A 1 317 ? 49.937 89.684 44.568 1.00 17.64 317 GLU A O 1
ATOM 4691 N N . ARG A 1 318 ? 49.376 89.163 46.678 1.00 18.01 318 ARG A N 1
ATOM 4692 C CA . ARG A 1 318 ? 49.989 87.846 46.552 1.00 17.04 318 ARG A CA 1
ATOM 4693 C C . ARG A 1 318 ? 49.303 86.986 45.496 1.00 16.67 318 ARG A C 1
ATOM 4694 O O . ARG A 1 318 ? 48.074 86.996 45.329 1.00 16.51 318 ARG A O 1
ATOM 4715 N N . ASP A 1 319 ? 50.110 86.220 44.779 1.00 16.93 319 ASP A N 1
ATOM 4716 C CA . ASP A 1 319 ? 49.580 85.202 43.861 1.00 16.91 319 ASP A CA 1
ATOM 4717 C C . ASP A 1 319 ? 48.708 85.805 42.761 1.00 17.65 319 ASP A C 1
ATOM 4718 O O . ASP A 1 319 ? 47.711 85.207 42.338 1.00 17.85 319 ASP A O 1
ATOM 4727 N N . THR A 1 320 ? 49.089 86.985 42.278 1.00 15.97 320 THR A N 1
ATOM 4728 C CA . THR A 1 320 ? 48.334 87.686 41.254 1.00 16.48 320 THR A CA 1
ATOM 4729 C C . THR A 1 320 ? 49.142 87.866 39.977 1.00 17.35 320 THR A C 1
ATOM 4730 O O . THR A 1 320 ? 50.374 87.814 39.950 1.00 17.30 320 THR A O 1
ATOM 4741 N N . THR A 1 321 ? 48.402 88.108 38.892 1.00 17.08 321 THR A N 1
ATOM 4742 C CA . THR A 1 321 ? 48.957 88.559 37.630 1.00 16.56 321 THR A CA 1
ATOM 4743 C C . THR A 1 321 ? 48.040 89.670 37.125 1.00 17.16 321 THR A C 1
ATOM 4744 O O . THR A 1 321 ? 47.056 90.028 37.771 1.00 17.31 321 THR A O 1
ATOM 4755 N N . THR A 1 322 ? 48.330 90.191 35.942 1.00 17.87 322 THR A N 1
ATOM 4756 C CA . THR A 1 322 ? 47.393 91.035 35.221 1.00 16.48 322 THR A CA 1
ATOM 4757 C C . THR A 1 322 ? 47.100 90.333 33.898 1.00 16.11 322 THR A C 1
ATOM 4758 O O . THR A 1 322 ? 47.911 89.536 33.421 1.00 17.39 322 THR A O 1
ATOM 4769 N N . PRO A 1 323 ? 45.960 90.610 33.259 1.00 16.77 323 PRO A N 1
ATOM 4770 C CA . PRO A 1 323 ? 45.714 89.944 31.972 1.00 1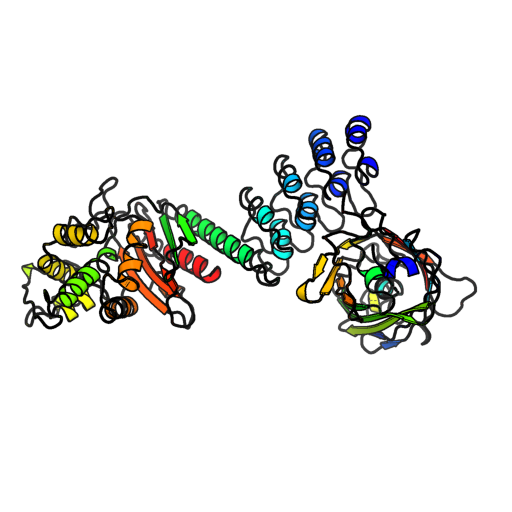7.48 323 PRO A CA 1
ATOM 4771 C C . PRO A 1 323 ? 46.841 90.144 30.963 1.00 16.46 323 PRO A C 1
ATOM 4772 O O . PRO A 1 323 ? 47.258 89.180 30.300 1.00 16.93 323 PRO A O 1
ATOM 4783 N N . VAL A 1 324 ? 47.398 91.349 30.868 1.00 16.96 324 VAL A N 1
ATOM 4784 C CA . VAL A 1 324 ? 48.447 91.581 29.883 1.00 18.37 324 VAL A CA 1
ATOM 4785 C C . VAL A 1 324 ? 49.749 90.901 30.282 1.00 18.18 324 VAL A C 1
ATOM 4786 O O . VAL A 1 324 ? 50.465 90.366 29.424 1.00 17.40 324 VAL A O 1
ATOM 4799 N N . ALA A 1 325 ? 50.090 90.901 31.565 1.00 17.65 325 ALA A N 1
ATOM 4800 C CA . ALA A 1 325 ? 51.318 90.213 31.968 1.00 17.41 325 ALA A CA 1
ATOM 4801 C C . ALA A 1 325 ? 51.231 88.724 31.681 1.00 16.73 325 ALA A C 1
ATOM 4802 O O . ALA A 1 325 ? 52.161 88.130 31.120 1.00 17.37 325 ALA A O 1
ATOM 4809 N N . MET A 1 326 ? 50.130 88.087 32.090 1.00 15.99 326 MET A N 1
ATOM 4810 C CA . MET A 1 326 ? 49.994 86.658 31.874 1.00 15.44 326 MET A CA 1
ATOM 4811 C C . MET A 1 326 ? 49.984 86.334 30.386 1.00 15.63 326 MET A C 1
ATOM 4812 O O . MET A 1 326 ? 50.616 85.358 29.955 1.00 16.10 326 MET A O 1
ATOM 4826 N N . ALA A 1 327 ? 49.243 87.106 29.591 1.00 16.70 327 ALA A N 1
ATOM 4827 C CA . ALA A 1 327 ? 49.178 86.777 28.168 1.00 16.53 327 ALA A CA 1
ATOM 4828 C C . ALA A 1 327 ? 50.536 86.929 27.507 1.00 16.49 327 ALA A C 1
ATOM 4829 O O . ALA A 1 327 ? 50.930 86.097 26.678 1.00 16.80 327 ALA A O 1
ATOM 4836 N N . THR A 1 328 ? 51.278 87.988 27.858 1.00 16.91 328 THR A N 1
ATOM 4837 C CA A THR A 1 328 ? 52.600 88.256 27.286 0.56 18.30 328 THR A CA 1
ATOM 4838 C CA B THR A 1 328 ? 52.560 88.188 27.205 0.44 18.10 328 THR A CA 1
ATOM 4839 C C . THR A 1 328 ? 53.591 87.173 27.681 1.00 17.38 328 THR A C 1
ATOM 4840 O O . THR A 1 328 ? 54.386 86.703 26.861 1.00 17.92 328 THR A O 1
ATOM 4861 N N . THR A 1 329 ? 53.573 86.793 28.965 1.00 16.97 329 THR A N 1
ATOM 4862 C CA . THR A 1 329 ? 54.469 85.750 29.437 1.00 15.94 329 THR A CA 1
ATOM 4863 C C . THR A 1 329 ? 54.136 84.415 28.802 1.00 15.98 329 THR A C 1
ATOM 4864 O O . THR A 1 329 ? 55.037 83.696 28.357 1.00 16.07 329 THR A O 1
ATOM 4875 N N . LEU A 1 330 ? 52.852 84.071 28.723 1.00 16.25 330 LEU A N 1
ATOM 4876 C CA . LEU A 1 330 ? 52.481 82.808 28.074 1.00 16.50 330 LEU A CA 1
ATOM 4877 C C . LEU A 1 330 ? 52.897 82.805 26.603 1.00 16.11 330 LEU A C 1
ATOM 4878 O O . LEU A 1 330 ? 53.440 81.808 26.112 1.00 17.20 330 LEU A O 1
ATOM 4894 N N . ARG A 1 331 ? 52.736 83.930 25.898 1.00 16.64 331 ARG A N 1
ATOM 4895 C CA . ARG A 1 331 ? 53.221 83.991 24.522 1.00 18.07 331 ARG A CA 1
ATOM 4896 C C . ARG A 1 331 ? 54.725 83.741 24.442 1.00 18.82 331 ARG A C 1
ATOM 4897 O O . ARG A 1 331 ? 55.196 83.003 23.568 1.00 20.36 331 ARG A O 1
ATOM 4918 N N . LYS A 1 332 ? 55.503 84.339 25.346 1.00 18.00 332 LYS A N 1
ATOM 4919 C CA . LYS A 1 332 ? 56.952 84.140 25.298 1.00 19.36 332 LYS A CA 1
ATOM 4920 C C . LYS A 1 332 ? 57.327 82.681 25.552 1.00 18.86 332 LYS A C 1
ATOM 4921 O O . LYS A 1 332 ? 58.251 82.157 24.923 1.00 21.33 332 LYS A O 1
ATOM 4940 N N . LEU A 1 333 ? 56.618 82.004 26.450 1.00 16.61 333 LEU A N 1
ATOM 4941 C CA . LEU A 1 333 ? 56.867 80.587 26.708 1.00 17.96 333 LEU A CA 1
ATOM 4942 C C . LEU A 1 333 ? 56.524 79.720 25.509 1.00 18.97 333 LEU A C 1
ATOM 4943 O O . LEU A 1 333 ? 57.270 78.792 25.175 1.00 20.49 333 LEU A O 1
ATOM 4959 N N . LEU A 1 334 ? 55.404 80.006 24.841 1.00 18.25 334 LEU A N 1
ATOM 4960 C CA . LEU A 1 334 ? 54.913 79.130 23.785 1.00 18.10 334 LEU A CA 1
ATOM 4961 C C . LEU A 1 334 ? 55.576 79.381 22.446 1.00 20.53 334 LEU A C 1
ATOM 4962 O O . LEU A 1 334 ? 55.692 78.439 21.654 1.00 21.93 334 LEU A O 1
ATOM 4978 N N . THR A 1 335 ? 55.999 80.615 22.157 1.00 21.99 335 THR A N 1
ATOM 4979 C CA . THR A 1 335 ? 56.509 80.955 20.831 1.00 24.86 335 THR A CA 1
ATOM 4980 C C . THR A 1 335 ? 57.847 81.656 20.856 1.00 25.61 335 THR A C 1
ATOM 4981 O O . THR A 1 335 ? 58.469 81.801 19.793 1.00 28.17 335 THR A O 1
ATOM 4992 N N . GLY A 1 336 ? 58.325 82.072 22.018 1.00 25.26 336 GLY A N 1
ATOM 4993 C CA . GLY A 1 336 ? 59.561 82.809 22.117 1.00 27.98 336 GLY A CA 1
ATOM 4994 C C . GLY A 1 336 ? 60.770 81.897 22.117 1.00 32.33 336 GLY A C 1
ATOM 4995 O O . GLY A 1 336 ? 60.709 80.716 21.768 1.00 35.14 336 GLY A O 1
ATOM 4999 N N . GLU A 1 337 ? 61.902 82.479 22.506 1.00 33.27 337 GLU A N 1
ATOM 5000 C CA . GLU A 1 337 ? 63.162 81.759 22.600 1.00 34.09 337 GLU A CA 1
ATOM 5001 C C . GLU A 1 337 ? 63.453 81.260 24.014 1.00 29.50 337 GLU A C 1
ATOM 5002 O O . GLU A 1 337 ? 64.508 80.653 24.236 1.00 29.75 337 GLU A O 1
ATOM 5014 N N . LEU A 1 338 ? 62.545 81.496 24.967 1.00 26.18 338 LEU A N 1
ATOM 5015 C CA . LEU A 1 338 ? 62.777 81.093 26.352 1.00 26.29 338 LEU A CA 1
ATOM 5016 C C . LEU A 1 338 ? 62.981 79.598 26.469 1.00 24.05 338 LEU A C 1
ATOM 5017 O O . LEU A 1 338 ? 63.791 79.145 27.280 1.00 25.14 338 LEU A O 1
ATOM 5033 N N . LEU A 1 339 ? 62.204 78.815 25.730 1.00 20.38 339 LEU A N 1
ATOM 5034 C CA . LEU A 1 339 ? 62.281 77.362 25.749 1.00 18.51 339 LEU A CA 1
ATOM 5035 C C . LEU A 1 339 ? 62.775 76.881 24.396 1.00 18.94 339 LEU A C 1
ATOM 5036 O O . LEU A 1 339 ? 62.568 77.548 23.385 1.00 20.56 339 LEU A O 1
ATOM 5052 N N . THR A 1 340 ? 63.431 75.714 24.383 1.00 18.52 340 THR A N 1
ATOM 5053 C CA . THR A 1 340 ? 63.786 75.075 23.130 1.00 19.21 340 THR A CA 1
ATOM 5054 C C . THR A 1 340 ? 62.515 74.774 22.339 1.00 18.83 340 THR A C 1
ATOM 5055 O O . THR A 1 340 ? 61.419 74.674 22.897 1.00 18.11 340 THR A O 1
ATOM 5066 N N . PRO A 1 341 ? 62.649 74.585 21.030 1.00 19.68 341 PRO A N 1
ATOM 5067 C CA . PRO A 1 341 ? 61.475 74.162 20.250 1.00 20.33 341 PRO A CA 1
ATOM 5068 C C . PRO A 1 341 ? 60.777 72.938 20.820 1.00 20.20 341 PRO A C 1
ATOM 5069 O O . PRO A 1 341 ? 59.542 72.916 20.907 1.00 20.14 341 PRO A O 1
ATOM 5080 N N . ALA A 1 342 ? 61.527 71.914 21.227 1.00 19.86 342 ALA A N 1
ATOM 5081 C CA . ALA A 1 342 ? 60.886 70.727 21.783 1.00 19.93 342 ALA A CA 1
ATOM 5082 C C . ALA A 1 342 ? 60.130 71.052 23.062 1.00 19.61 342 ALA A C 1
ATOM 5083 O O . ALA A 1 342 ? 59.045 70.516 23.308 1.00 19.73 342 ALA A O 1
ATOM 5090 N N . SER A 1 343 ? 60.697 71.902 23.910 1.00 18.53 343 SER A N 1
ATOM 5091 C CA . SER A 1 343 ? 60.024 72.213 25.157 1.00 16.77 343 SER A CA 1
ATOM 5092 C C . SER A 1 343 ? 58.806 73.105 24.954 1.00 16.70 343 SER A C 1
ATOM 5093 O O . SER A 1 343 ? 57.794 72.920 25.635 1.00 17.08 343 SER A O 1
ATOM 5101 N N A ARG A 1 344 ? 58.869 74.061 24.034 0.56 17.02 344 ARG A N 1
ATOM 5102 N N B ARG A 1 344 ? 58.896 74.096 24.050 0.44 17.15 344 ARG A N 1
ATOM 5103 C CA A ARG A 1 344 ? 57.675 74.862 23.829 0.56 17.12 344 ARG A CA 1
ATOM 5104 C CA B ARG A 1 344 ? 57.718 74.878 23.669 0.44 17.10 344 ARG A CA 1
ATOM 5105 C C A ARG A 1 344 ? 56.563 74.037 23.182 0.56 17.01 344 ARG A C 1
ATOM 5106 C C B ARG A 1 344 ? 56.591 73.947 23.263 0.44 16.73 344 ARG A C 1
ATOM 5107 O O A ARG A 1 344 ? 55.388 74.284 23.483 0.56 16.74 344 ARG A O 1
ATOM 5108 O O B ARG A 1 344 ? 55.450 74.060 23.735 0.44 16.39 344 ARG A O 1
ATOM 5149 N N . GLN A 1 345 ? 56.905 73.015 22.379 1.00 17.99 345 GLN A N 1
ATOM 5150 C CA . GLN A 1 345 ? 55.886 72.098 21.881 1.00 18.64 345 GLN A CA 1
ATOM 5151 C C . GLN A 1 345 ? 55.322 71.242 23.014 1.00 18.27 345 GLN A C 1
ATOM 5152 O O . GLN A 1 345 ? 54.117 70.967 23.065 1.00 18.30 345 GLN A O 1
ATOM 5167 N N . GLN A 1 346 ? 56.173 70.822 23.948 1.00 17.03 346 GLN A N 1
ATOM 5168 C CA . GLN A 1 346 ? 55.695 70.024 25.076 1.00 16.99 346 GLN A CA 1
ATOM 5169 C C . GLN A 1 346 ? 54.712 70.803 25.945 1.00 15.60 346 GLN A C 1
ATOM 5170 O O . GLN A 1 346 ? 53.700 70.251 26.398 1.00 15.92 346 GLN A O 1
ATOM 5184 N N . LEU A 1 347 ? 55.008 72.079 26.221 1.00 15.30 347 LEU A N 1
ATOM 5185 C CA . LEU A 1 347 ? 54.078 72.899 26.980 1.00 14.59 347 LEU A CA 1
ATOM 5186 C C . LEU A 1 347 ? 52.727 72.981 26.267 1.00 15.24 347 LEU A C 1
ATOM 5187 O O . LEU A 1 347 ? 51.674 72.793 26.886 1.00 16.25 347 LEU A O 1
ATOM 5203 N N . MET A 1 348 ? 52.746 73.245 24.959 1.00 15.84 348 MET A N 1
ATOM 5204 C CA . MET A 1 348 ? 51.509 73.336 24.212 1.00 16.61 348 MET A CA 1
ATOM 5205 C C . MET A 1 348 ? 50.763 72.016 24.226 1.00 16.48 348 MET A C 1
ATOM 5206 O O . MET A 1 348 ? 49.545 71.997 24.429 1.00 16.02 348 MET A O 1
ATOM 5220 N N . ASP A 1 349 ? 51.485 70.901 24.058 1.00 16.22 349 ASP A N 1
ATOM 5221 C CA . ASP A 1 349 ? 50.856 69.577 24.050 1.00 17.18 349 ASP A CA 1
ATOM 5222 C C . ASP A 1 349 ? 50.179 69.265 25.379 1.00 17.32 349 ASP A C 1
ATOM 5223 O O . ASP A 1 349 ? 49.117 68.609 25.409 1.00 18.32 349 ASP A O 1
ATOM 5232 N N . TRP A 1 350 ? 50.828 69.608 26.502 1.00 16.63 350 TRP A N 1
ATOM 5233 C CA . TRP A 1 350 ? 50.197 69.385 27.797 1.00 14.58 350 TRP A CA 1
ATOM 5234 C C . TRP A 1 350 ? 48.933 70.224 27.940 1.00 14.83 350 TRP A C 1
ATOM 5235 O O . TRP A 1 350 ? 47.887 69.716 28.363 1.00 15.85 350 TRP A O 1
ATOM 5256 N N . MET A 1 351 ? 49.006 71.514 27.589 1.00 15.11 351 MET A N 1
ATOM 5257 C CA . MET A 1 351 ? 47.831 72.377 27.690 1.00 14.74 351 MET A CA 1
ATOM 5258 C C . MET A 1 351 ? 46.715 71.923 26.744 1.00 15.19 351 MET A C 1
ATOM 5259 O O . MET A 1 351 ? 45.527 72.040 27.089 1.00 15.26 351 MET A O 1
ATOM 5273 N N . GLU A 1 352 ? 47.063 71.401 25.564 1.00 15.06 352 GLU A N 1
ATOM 5274 C CA . GLU A 1 352 ? 46.048 70.874 24.663 1.00 15.34 352 GLU A CA 1
ATOM 5275 C C . GLU A 1 352 ? 45.270 69.738 25.304 1.00 16.55 352 GLU A C 1
ATOM 5276 O O . GLU A 1 352 ? 44.075 69.568 25.025 1.00 16.64 352 GLU A O 1
ATOM 5288 N N . ALA A 1 353 ? 45.924 68.937 26.147 1.00 15.93 353 ALA A N 1
ATOM 5289 C CA . ALA A 1 353 ? 45.322 67.788 26.810 1.00 15.84 353 ALA A CA 1
ATOM 5290 C C . ALA A 1 353 ? 44.667 68.125 28.161 1.00 17.20 353 ALA A C 1
ATOM 5291 O O . ALA A 1 353 ? 44.327 67.210 28.931 1.00 18.67 353 ALA A O 1
ATOM 5298 N N . ASP A 1 354 ? 44.439 69.408 28.447 1.00 16.38 354 ASP A N 1
ATOM 5299 C CA . ASP A 1 354 ? 43.739 69.792 29.670 1.00 17.30 354 ASP A CA 1
ATOM 5300 C C . ASP A 1 354 ? 42.407 69.043 29.771 1.00 17.98 354 ASP A C 1
ATOM 5301 O O . ASP A 1 354 ? 41.610 69.026 28.819 1.00 19.04 354 ASP A O 1
ATOM 5310 N N . LYS A 1 355 ? 42.137 68.456 30.937 1.00 18.11 355 LYS A N 1
ATOM 5311 C CA . LYS A 1 355 ? 40.973 67.626 31.185 1.00 18.52 355 LYS A CA 1
ATOM 5312 C C . LYS A 1 355 ? 39.931 68.289 32.071 1.00 19.56 355 LYS A C 1
ATOM 5313 O O . LYS A 1 355 ? 38.832 67.734 32.207 1.00 22.42 355 LYS A O 1
ATOM 5332 N N . VAL A 1 356 ? 40.238 69.442 32.684 1.00 19.05 356 VAL A N 1
ATOM 5333 C CA . VAL A 1 356 ? 39.343 70.008 33.692 1.00 20.99 356 VAL A CA 1
ATOM 5334 C C . VAL A 1 356 ? 38.915 71.435 33.372 1.00 23.67 356 VAL A C 1
ATOM 5335 O O . VAL A 1 356 ? 38.647 72.225 34.284 1.00 27.27 356 VAL A O 1
ATOM 5348 N N . ALA A 1 357 ? 38.855 71.791 32.086 1.00 21.38 357 ALA A N 1
ATOM 5349 C CA . ALA A 1 357 ? 38.344 73.104 31.671 1.00 20.58 357 ALA A CA 1
ATOM 5350 C C . ALA A 1 357 ? 37.138 72.980 30.737 1.00 21.54 357 ALA A C 1
ATOM 5351 O O . ALA A 1 357 ? 36.807 73.936 30.006 1.00 20.48 357 ALA A O 1
ATOM 5358 N N . GLY A 1 358 ? 36.461 71.830 30.744 1.00 21.01 358 GLY A N 1
ATOM 5359 C CA . GLY A 1 358 ? 35.343 71.584 29.863 1.00 20.89 358 GLY A CA 1
ATOM 5360 C C . GLY A 1 358 ? 34.284 72.667 29.782 1.00 21.26 358 GLY A C 1
ATOM 5361 O O . GLY A 1 358 ? 33.834 73.011 28.687 1.00 21.59 358 GLY A O 1
ATOM 5365 N N . PRO A 1 359 ? 33.834 73.206 30.916 1.00 23.57 359 PRO A N 1
ATOM 5366 C CA . PRO A 1 359 ? 32.683 74.121 30.887 1.00 24.41 359 PRO A CA 1
ATOM 5367 C C . PRO A 1 359 ? 33.021 75.536 30.456 1.00 21.51 359 PRO A C 1
ATOM 5368 O O . PRO A 1 359 ? 32.126 76.387 30.479 1.00 22.23 359 PRO A O 1
ATOM 5379 N N . LEU A 1 360 ? 34.282 75.823 30.129 1.00 19.80 360 LEU A N 1
ATOM 5380 C CA . LEU A 1 360 ? 34.703 77.189 29.825 1.00 19.20 360 LEU A CA 1
ATOM 5381 C C . LEU A 1 360 ? 34.788 77.365 28.310 1.00 18.61 360 LEU A C 1
ATOM 5382 O O . LEU A 1 360 ? 33.784 77.186 27.620 1.00 19.64 360 LEU A O 1
ATOM 5398 N N . LEU A 1 361 ? 35.937 77.760 27.775 1.00 17.00 361 LEU A N 1
ATOM 5399 C CA . LEU A 1 361 ? 36.046 78.011 26.337 1.00 17.79 361 LEU A CA 1
ATOM 5400 C C . LEU A 1 361 ? 35.786 76.755 25.516 1.00 17.71 361 LEU A C 1
ATOM 5401 O O . LEU A 1 361 ? 35.203 76.842 24.427 1.00 18.14 361 LEU A O 1
ATOM 5417 N N . ARG A 1 362 ? 36.179 75.582 26.021 1.00 18.01 362 ARG A N 1
ATOM 5418 C CA . ARG A 1 362 ? 35.945 74.342 25.289 1.00 18.50 362 ARG A CA 1
ATOM 5419 C C . ARG A 1 362 ? 34.468 74.105 25.025 1.00 19.53 362 ARG A C 1
ATOM 5420 O O . ARG A 1 362 ? 34.123 73.480 24.009 1.00 20.72 362 ARG A O 1
ATOM 5441 N N . SER A 1 363 ? 33.579 74.601 25.893 1.00 20.02 363 SER A N 1
ATOM 5442 C CA . SER A 1 363 ? 32.145 74.338 25.765 1.00 20.90 363 SER A CA 1
ATOM 5443 C C . SER A 1 363 ? 31.511 75.029 24.569 1.00 22.48 363 SER A C 1
ATOM 5444 O O . SER A 1 363 ? 30.393 74.662 24.195 1.00 24.82 363 SER A O 1
ATOM 5452 N N . VAL A 1 364 ? 32.188 76.022 23.990 1.00 19.98 364 VAL A N 1
ATOM 5453 C CA . VAL A 1 364 ? 31.693 76.784 22.852 1.00 21.59 364 VAL A CA 1
ATOM 5454 C C . VAL A 1 364 ? 32.630 76.702 21.652 1.00 22.11 364 VAL A C 1
ATOM 5455 O O . VAL A 1 364 ? 32.460 77.438 20.678 1.00 23.41 364 VAL A O 1
ATOM 5468 N N . LEU A 1 365 ? 33.626 75.832 21.699 1.00 21.11 365 LEU A N 1
ATOM 5469 C CA . LEU A 1 365 ? 34.658 75.802 20.678 1.00 20.92 365 LEU A CA 1
ATOM 5470 C C . LEU A 1 365 ? 34.170 74.981 19.491 1.00 21.11 365 LEU A C 1
ATOM 5471 O O . LEU A 1 365 ? 33.785 73.811 19.668 1.00 21.43 365 LEU A O 1
ATOM 5487 N N . PRO A 1 366 ? 34.143 75.541 18.284 1.00 21.68 366 PRO A N 1
ATOM 5488 C CA . PRO A 1 366 ? 33.578 74.807 17.153 1.00 22.51 366 PRO A CA 1
ATOM 5489 C C . PRO A 1 366 ? 34.461 73.663 16.683 1.00 21.09 366 PRO A C 1
ATOM 5490 O O . PRO A 1 366 ? 35.646 73.578 16.992 1.00 21.99 366 PRO A O 1
ATOM 5501 N N . ALA A 1 367 ? 33.850 72.792 15.882 1.00 22.03 367 ALA A N 1
ATOM 5502 C CA . ALA A 1 367 ? 34.565 71.673 15.290 1.00 23.18 367 ALA A CA 1
ATOM 5503 C C . ALA A 1 367 ? 35.801 72.143 14.537 1.00 22.86 367 ALA A C 1
ATOM 5504 O O . ALA A 1 367 ? 35.761 73.137 13.787 1.00 22.99 367 ALA A O 1
ATOM 5511 N N . GLY A 1 368 ? 36.875 71.378 14.679 1.00 23.13 368 GLY A N 1
ATOM 5512 C CA . GLY A 1 368 ? 38.100 71.627 13.957 1.00 23.42 368 GLY A CA 1
ATOM 5513 C C . GLY A 1 368 ? 39.023 72.640 14.596 1.00 22.66 368 GLY A C 1
ATOM 5514 O O . GLY A 1 368 ? 40.177 72.742 14.175 1.00 23.77 368 GLY A O 1
ATOM 5518 N N . TRP A 1 369 ? 38.564 73.378 15.593 1.00 21.37 369 TRP A N 1
ATOM 5519 C CA . TRP A 1 369 ? 39.414 74.360 16.221 1.00 20.05 369 TRP A CA 1
ATOM 5520 C C . TRP A 1 369 ? 40.390 73.689 17.176 1.00 20.48 369 TRP A C 1
ATOM 5521 O O . TRP A 1 369 ? 40.169 72.568 17.661 1.00 21.75 369 TRP A O 1
ATOM 5542 N N . PHE A 1 370 ? 41.497 74.372 17.394 1.00 18.65 370 PHE A N 1
ATOM 5543 C CA . PHE A 1 370 ? 42.519 73.963 18.346 1.00 17.92 370 PHE A CA 1
ATOM 5544 C C . PHE A 1 370 ? 42.386 74.791 19.609 1.00 18.06 370 PHE A C 1
ATOM 5545 O O . PHE A 1 370 ? 42.175 75.997 19.540 1.00 17.19 370 PHE A O 1
ATOM 5562 N N . ILE A 1 371 ? 42.586 74.161 20.769 1.00 17.51 371 ILE A N 1
ATOM 5563 C CA . ILE A 1 371 ? 42.732 74.917 22.014 1.00 16.66 371 ILE A CA 1
ATOM 5564 C C . ILE A 1 371 ? 43.724 74.217 22.926 1.00 16.61 371 ILE A C 1
ATOM 5565 O O . ILE A 1 371 ? 43.727 72.991 23.059 1.00 16.40 371 ILE A O 1
ATOM 5581 N N . ALA A 1 372 ? 44.559 75.034 23.544 1.00 15.49 372 ALA A N 1
ATOM 5582 C CA . ALA A 1 372 ? 45.481 74.618 24.595 1.00 15.30 372 ALA A CA 1
ATOM 5583 C C . ALA A 1 372 ? 45.260 75.590 25.740 1.00 15.54 372 ALA A C 1
ATOM 5584 O O . ALA A 1 372 ? 45.419 76.795 25.553 1.00 15.75 372 ALA A O 1
ATOM 5591 N N . ASP A 1 373 ? 44.846 75.090 26.902 1.00 14.79 373 ASP A N 1
ATOM 5592 C CA . ASP A 1 373 ? 44.327 75.982 27.933 1.00 14.62 373 ASP A CA 1
ATOM 5593 C C . ASP A 1 373 ? 44.675 75.504 29.344 1.00 14.80 373 ASP A C 1
ATOM 5594 O O . ASP A 1 373 ? 45.185 74.405 29.552 1.00 15.64 373 ASP A O 1
ATOM 5603 N N . LYS A 1 374 ? 44.415 76.387 30.310 1.00 14.78 374 LYS A N 1
ATOM 5604 C CA . LYS A 1 374 ? 44.502 76.073 31.727 1.00 13.58 374 LYS A CA 1
ATOM 5605 C C . LYS A 1 374 ? 43.541 76.993 32.454 1.00 14.25 374 LYS A C 1
ATOM 5606 O O . LYS A 1 374 ? 43.574 78.216 32.246 1.00 15.06 374 LYS A O 1
ATOM 5625 N N . SER A 1 375 ? 42.684 76.404 33.290 1.00 15.13 375 SER A N 1
ATOM 5626 C CA . SER A 1 375 ? 41.683 77.140 34.052 1.00 15.54 375 SER A CA 1
ATOM 5627 C C . SER A 1 375 ? 42.060 77.233 35.529 1.00 16.00 375 SER A C 1
ATOM 5628 O O . SER A 1 375 ? 42.968 76.574 36.023 1.00 17.73 375 SER A O 1
ATOM 5636 N N . GLY A 1 376 ? 41.319 78.079 36.223 1.00 15.71 376 GLY A N 1
ATOM 5637 C CA . GLY A 1 376 ? 41.450 78.214 37.660 1.00 16.94 376 GLY A CA 1
ATOM 5638 C C . GLY A 1 376 ? 40.140 78.604 38.303 1.00 17.28 376 GLY A C 1
ATOM 5639 O O . GLY A 1 376 ? 39.276 79.238 37.682 1.00 17.38 376 GLY A O 1
ATOM 5643 N N . ALA A 1 377 ? 40.013 78.245 39.583 1.00 17.18 377 ALA A N 1
ATOM 5644 C CA . ALA A 1 377 ? 38.880 78.634 40.401 1.00 17.90 377 ALA A CA 1
ATOM 5645 C C . ALA A 1 377 ? 39.387 78.851 41.814 1.00 19.94 377 ALA A C 1
ATOM 5646 O O . ALA A 1 377 ? 40.268 78.116 42.279 1.00 22.53 377 ALA A O 1
ATOM 5653 N N . GLY A 1 378 ? 38.841 79.847 42.485 1.00 19.65 378 GLY A N 1
ATOM 5654 C CA . GLY A 1 378 ? 39.258 80.105 43.849 1.00 20.32 378 GLY A CA 1
ATOM 5655 C C . GLY A 1 378 ? 38.127 80.627 44.701 1.00 21.81 378 GLY A C 1
ATOM 5656 O O . GLY A 1 378 ? 36.950 80.566 44.327 1.00 23.29 378 GLY A O 1
ATOM 5660 N N . GLU A 1 379 ? 38.473 81.163 45.856 1.00 20.99 379 GLU A N 1
ATOM 5661 C CA A GLU A 1 379 ? 37.470 81.691 46.762 0.46 21.92 379 GLU A CA 1
ATOM 5662 C CA B GLU A 1 379 ? 37.467 81.686 46.761 0.54 21.91 379 GLU A CA 1
ATOM 5663 C C . GLU A 1 379 ? 36.927 83.020 46.234 1.00 21.38 379 GLU A C 1
ATOM 5664 O O . GLU A 1 379 ? 37.455 83.612 45.278 1.00 20.39 379 GLU A O 1
ATOM 5687 N N . ARG A 1 380 ? 35.845 83.478 46.856 1.00 23.40 380 ARG A N 1
ATOM 5688 C CA A ARG A 1 380 ? 35.278 84.799 46.568 0.39 25.63 380 ARG A CA 1
ATOM 5689 C CA B ARG A 1 380 ? 35.275 84.795 46.572 0.61 25.63 380 ARG A CA 1
ATOM 5690 C C . ARG A 1 380 ? 34.946 84.960 45.088 1.00 24.62 380 ARG A C 1
ATOM 5691 O O . ARG A 1 380 ? 35.135 86.027 44.503 1.00 24.46 380 ARG A O 1
ATOM 5732 N N . GLY A 1 381 ? 34.442 83.893 44.476 1.00 23.64 381 GLY A N 1
ATOM 5733 C CA . GLY A 1 381 ? 33.988 83.975 43.101 1.00 22.67 381 GLY A CA 1
ATOM 5734 C C . GLY A 1 381 ? 35.078 84.073 42.065 1.00 21.49 381 GLY A C 1
ATOM 5735 O O . GLY A 1 381 ? 34.817 84.490 40.920 1.00 22.61 381 GLY A O 1
ATOM 5739 N N . SER A 1 382 ? 36.293 83.684 42.396 1.00 20.03 382 SER A N 1
ATOM 5740 C CA A SER A 1 382 ? 37.396 83.827 41.464 0.71 19.17 382 SER A CA 1
ATOM 5741 C CA B SER A 1 382 ? 37.399 83.833 41.462 0.29 19.27 382 SER A CA 1
ATOM 5742 C C . SER A 1 382 ? 37.366 82.717 40.424 1.00 18.93 382 SER A C 1
ATOM 5743 O O . SER A 1 382 ? 37.146 81.540 40.748 1.00 19.82 382 SER A O 1
ATOM 5758 N N . ARG A 1 383 ? 37.549 83.096 39.165 1.00 18.67 383 ARG A N 1
ATOM 5759 C CA . ARG A 1 383 ? 37.540 82.143 38.077 1.00 17.63 383 ARG A CA 1
ATOM 5760 C C . ARG A 1 383 ? 38.366 82.712 36.936 1.00 17.09 383 ARG A C 1
ATOM 5761 O O . ARG A 1 383 ? 38.413 83.928 36.725 1.00 17.33 383 ARG A O 1
ATOM 5782 N N . GLY A 1 384 ? 39.040 81.836 36.206 1.00 16.92 384 GLY A N 1
ATOM 5783 C CA . GLY A 1 384 ? 39.810 82.350 35.092 1.00 16.80 384 GLY A CA 1
ATOM 5784 C C . GLY A 1 384 ? 40.282 81.262 34.152 1.00 14.84 384 GLY A C 1
ATOM 5785 O O . GLY A 1 384 ? 40.170 80.067 34.441 1.00 16.09 384 GLY A O 1
ATOM 5789 N N . ILE A 1 385 ? 40.778 81.708 32.999 1.00 14.70 385 ILE A N 1
ATOM 5790 C CA . ILE A 1 385 ? 41.333 80.795 32.005 1.00 14.78 385 ILE A CA 1
ATOM 5791 C C . ILE A 1 385 ? 42.386 81.514 31.166 1.00 14.31 385 ILE A C 1
ATOM 5792 O O . ILE A 1 385 ? 42.269 82.718 30.873 1.00 15.23 385 ILE A O 1
ATOM 5808 N N . VAL A 1 386 ? 43.430 80.764 30.793 1.00 14.20 386 VAL A N 1
ATOM 5809 C CA . VAL A 1 386 ? 44.417 81.186 29.810 1.00 14.38 386 VAL A CA 1
ATOM 5810 C C . VAL A 1 386 ? 44.385 80.173 28.682 1.00 14.97 386 VAL A C 1
ATOM 5811 O O . VAL A 1 386 ? 44.261 78.968 28.936 1.00 15.21 386 VAL A O 1
ATOM 5824 N N . ALA A 1 387 ? 44.482 80.648 27.440 1.00 15.31 387 ALA A N 1
ATOM 5825 C CA . ALA A 1 387 ? 44.349 79.751 26.302 1.00 15.15 387 ALA A CA 1
ATOM 5826 C C . ALA A 1 387 ? 45.098 80.263 25.085 1.00 15.44 387 ALA A C 1
ATOM 5827 O O . ALA A 1 387 ? 45.158 81.469 24.833 1.00 16.75 387 ALA A O 1
ATOM 5834 N N . ALA A 1 388 ? 45.633 79.322 24.310 1.00 15.82 388 ALA A N 1
ATOM 5835 C CA . ALA A 1 388 ? 46.056 79.545 22.931 1.00 15.78 388 ALA A CA 1
ATOM 5836 C C . ALA A 1 388 ? 45.086 78.777 22.054 1.00 16.21 388 ALA A C 1
ATOM 5837 O O . ALA A 1 388 ? 44.866 77.588 22.281 1.00 16.47 388 ALA A O 1
ATOM 5844 N N . LEU A 1 389 ? 44.451 79.454 21.097 1.00 16.28 389 LEU A N 1
ATOM 5845 C CA . LEU A 1 389 ? 43.400 78.797 20.332 1.00 16.87 389 LEU A CA 1
ATOM 5846 C C . LEU A 1 389 ? 43.356 79.354 18.918 1.00 17.65 389 LEU A C 1
ATOM 5847 O O . LEU A 1 389 ? 43.926 80.405 18.622 1.00 17.63 389 LEU A O 1
ATOM 5863 N N . GLY A 1 390 ? 42.733 78.602 18.029 1.00 17.69 390 GLY A N 1
ATOM 5864 C CA . GLY A 1 390 ? 42.468 79.098 16.699 1.00 18.45 390 GLY A CA 1
ATOM 5865 C C . GLY A 1 390 ? 41.747 78.079 15.846 1.00 20.27 390 GLY A C 1
ATOM 5866 O O . GLY A 1 390 ? 41.641 76.894 16.192 1.00 18.89 390 GLY A O 1
ATOM 5870 N N . PRO A 1 391 ? 41.248 78.518 14.703 1.00 20.74 391 PRO A N 1
ATOM 5871 C CA . PRO A 1 391 ? 40.527 77.616 13.803 1.00 21.54 391 PRO A CA 1
ATOM 5872 C C . PRO A 1 391 ? 41.492 76.705 13.054 1.00 22.68 391 PRO A C 1
ATOM 5873 O O . PRO A 1 391 ? 42.704 76.911 13.026 1.00 22.66 391 PRO A O 1
ATOM 5884 N N . ASP A 1 392 ? 40.920 75.689 12.398 1.00 24.81 392 ASP A N 1
ATOM 5885 C CA . ASP A 1 392 ? 41.679 74.863 11.449 1.00 29.05 392 ASP A CA 1
ATOM 5886 C C . ASP A 1 392 ? 42.875 74.172 12.097 1.00 26.21 392 ASP A C 1
ATOM 5887 O O . ASP A 1 392 ? 43.921 73.966 11.462 1.00 27.37 392 ASP A O 1
ATOM 5896 N N . GLY A 1 393 ? 42.729 73.784 13.355 1.00 23.36 393 GLY A N 1
ATOM 5897 C CA . GLY A 1 393 ? 43.708 72.949 14.003 1.00 22.44 393 GLY A CA 1
ATOM 5898 C C . GLY A 1 393 ? 44.994 73.606 14.443 1.00 23.19 393 GLY A C 1
ATOM 5899 O O . GLY A 1 393 ? 45.935 72.880 14.789 1.00 25.13 393 GLY A O 1
ATOM 5903 N N . LYS A 1 394 ? 45.080 74.942 14.441 1.00 22.91 394 LYS A N 1
ATOM 5904 C CA . LYS A 1 394 ? 46.321 75.623 14.793 1.00 25.17 394 LYS A CA 1
ATOM 5905 C C . LYS A 1 394 ? 45.984 76.805 15.692 1.00 22.50 394 LYS A C 1
ATOM 5906 O O . LYS A 1 394 ? 45.072 77.587 15.373 1.00 23.91 394 LYS A O 1
ATOM 5925 N N . PRO A 1 395 ? 46.719 77.000 16.778 1.00 21.83 395 PRO A N 1
ATOM 5926 C CA . PRO A 1 395 ? 46.512 78.204 17.587 1.00 21.48 395 PRO A CA 1
ATOM 5927 C C . PRO A 1 395 ? 47.070 79.435 16.885 1.00 21.03 395 PRO A C 1
ATOM 5928 O O . PRO A 1 395 ? 48.112 79.382 16.231 1.00 22.66 395 PRO A O 1
ATOM 5939 N N . SER A 1 396 ? 46.360 80.551 17.022 1.00 19.81 396 SER A N 1
ATOM 5940 C CA . SER A 1 396 ? 46.838 81.808 16.466 1.00 20.24 396 SER A CA 1
ATOM 5941 C C . SER A 1 396 ? 46.616 83.000 17.376 1.00 19.62 396 SER A C 1
ATOM 5942 O O . SER A 1 396 ? 47.141 84.078 17.063 1.00 20.49 396 SER A O 1
ATOM 5950 N N . ARG A 1 397 ? 45.905 82.856 18.493 1.00 18.32 397 ARG A N 1
ATOM 5951 C CA . ARG A 1 397 ? 45.746 83.940 19.458 1.00 17.06 397 ARG A CA 1
ATOM 5952 C C . ARG A 1 397 ? 45.818 83.387 20.869 1.00 16.67 397 ARG A C 1
ATOM 5953 O O . ARG A 1 397 ? 45.571 82.200 21.091 1.00 16.97 397 ARG A O 1
ATOM 5974 N N . ILE A 1 398 ? 46.156 84.267 21.811 1.00 16.75 398 ILE A N 1
ATOM 5975 C CA . ILE A 1 398 ? 46.097 83.995 23.237 1.00 16.72 398 ILE A CA 1
ATOM 5976 C C . ILE A 1 398 ? 44.941 84.798 23.811 1.00 16.10 398 ILE A C 1
ATOM 5977 O O . ILE A 1 398 ? 44.762 85.986 23.475 1.00 17.28 398 ILE A O 1
ATOM 5993 N N . VAL A 1 399 ? 44.137 84.142 24.629 1.00 15.64 399 VAL A N 1
ATOM 5994 C CA A VAL A 1 399 ? 43.039 84.757 25.367 0.81 16.05 399 VAL A CA 1
ATOM 5995 C CA B VAL A 1 399 ? 43.067 84.790 25.373 0.19 16.05 399 VAL A CA 1
ATOM 5996 C C . VAL A 1 399 ? 43.264 84.527 26.861 1.00 15.29 399 VAL A C 1
ATOM 5997 O O . VAL A 1 399 ? 43.575 83.403 27.284 1.00 15.37 399 VAL A O 1
ATOM 6022 N N . VAL A 1 400 ? 43.102 85.578 27.656 1.00 15.19 400 VAL A N 1
ATOM 6023 C CA . VAL A 1 400 ? 43.149 85.489 29.108 1.00 15.10 400 VAL A CA 1
ATOM 6024 C C . VAL A 1 400 ? 41.890 86.157 29.638 1.00 16.33 400 VAL A C 1
ATOM 6025 O O . VAL A 1 400 ? 41.571 87.291 29.250 1.00 17.94 400 VAL A O 1
ATOM 6038 N N . ILE A 1 401 ? 41.152 85.450 30.486 1.00 15.50 401 ILE A N 1
ATOM 6039 C CA . ILE A 1 401 ? 39.967 85.982 31.153 1.00 16.19 401 ILE A CA 1
ATOM 6040 C C . ILE A 1 401 ? 40.097 85.710 32.640 1.00 16.36 401 ILE A C 1
ATOM 6041 O O . ILE A 1 401 ? 40.273 84.558 33.039 1.00 17.08 401 ILE A O 1
ATOM 6057 N N . TYR A 1 402 ? 39.912 86.752 33.468 1.00 16.04 402 TYR A N 1
ATOM 6058 C CA . TYR A 1 402 ? 39.860 86.587 34.914 1.00 15.33 402 TYR A CA 1
ATOM 6059 C C . TYR A 1 402 ? 38.668 87.335 35.486 1.00 16.25 402 TYR A C 1
ATOM 6060 O O . TYR A 1 402 ? 38.286 88.395 34.989 1.00 17.38 402 TYR A O 1
ATOM 6078 N N . THR A 1 403 ? 38.120 86.806 36.581 1.00 17.27 403 THR A N 1
ATOM 6079 C CA . THR A 1 403 ? 37.136 87.516 37.383 1.00 17.65 403 THR A CA 1
ATOM 6080 C C . THR A 1 403 ? 37.354 87.158 38.854 1.00 17.49 403 THR A C 1
ATOM 6081 O O . THR A 1 403 ? 37.805 86.056 39.182 1.00 18.45 403 THR A O 1
ATOM 6092 N N . THR A 1 404 ? 37.029 88.095 39.745 1.00 17.75 404 THR A N 1
ATOM 6093 C CA . THR A 1 404 ? 37.018 87.806 41.168 1.00 19.38 404 THR A CA 1
ATOM 6094 C C . THR A 1 404 ? 36.029 88.757 41.834 1.00 20.89 404 THR A C 1
ATOM 6095 O O . THR A 1 404 ? 35.759 89.844 41.320 1.00 21.10 404 THR A O 1
ATOM 6106 N N . GLY A 1 405 ? 35.468 88.321 42.964 1.00 21.67 405 GLY A N 1
ATOM 6107 C CA . GLY A 1 405 ? 34.542 89.109 43.757 1.00 23.47 405 GLY A CA 1
ATOM 6108 C C . GLY A 1 405 ? 33.082 88.688 43.674 1.00 25.46 405 GLY A C 1
ATOM 6109 O O . GLY A 1 405 ? 32.293 89.086 44.540 1.00 27.78 405 GLY A O 1
ATOM 6113 N N . SER A 1 406 ? 32.684 87.922 42.655 1.00 24.44 406 SER A N 1
ATOM 6114 C CA . SER A 1 406 ? 31.264 87.646 42.453 1.00 24.19 406 SER A CA 1
ATOM 6115 C C . SER A 1 406 ? 30.723 86.725 43.536 1.00 25.52 406 SER A C 1
ATOM 6116 O O . SER A 1 406 ? 31.422 85.841 44.039 1.00 26.31 406 SER A O 1
ATOM 6124 N N . GLN A 1 407 ? 29.443 86.915 43.860 1.00 27.12 407 GLN A N 1
ATOM 6125 C CA . GLN A 1 407 ? 28.721 85.968 44.698 1.00 31.71 407 GLN A CA 1
ATOM 6126 C C . GLN A 1 407 ? 28.006 84.892 43.889 1.00 30.30 407 GLN A C 1
ATOM 6127 O O . GLN A 1 407 ? 27.304 84.056 44.469 1.00 31.11 407 GLN A O 1
ATOM 6141 N N . ALA A 1 408 ? 28.192 84.874 42.570 1.00 29.31 408 ALA A N 1
ATOM 6142 C CA . ALA A 1 408 ? 27.475 83.937 41.720 1.00 29.88 408 ALA A CA 1
ATOM 6143 C C . ALA A 1 408 ? 27.971 82.507 41.921 1.00 29.36 408 ALA A C 1
ATOM 6144 O O . ALA A 1 408 ? 29.056 82.256 42.448 1.00 29.94 408 ALA A O 1
ATOM 6151 N N . THR A 1 409 ? 27.156 81.557 41.466 1.00 30.05 409 THR A N 1
ATOM 6152 C CA . THR A 1 409 ? 27.516 80.155 41.549 1.00 32.51 409 THR A CA 1
ATOM 6153 C C . THR A 1 409 ? 28.569 79.805 40.504 1.00 30.49 409 THR A C 1
ATOM 6154 O O . THR A 1 409 ? 28.801 80.540 39.534 1.00 27.79 409 THR A O 1
ATOM 6165 N N . MET A 1 410 ? 29.187 78.637 40.702 1.00 31.12 410 MET A N 1
ATOM 6166 C CA . MET A 1 410 ? 30.179 78.140 39.755 1.00 30.06 410 MET A CA 1
ATOM 6167 C C . MET A 1 410 ? 29.588 78.008 38.355 1.00 26.90 410 MET A C 1
ATOM 6168 O O . MET A 1 410 ? 30.236 78.380 37.365 1.00 24.73 410 MET A O 1
ATOM 6182 N N . ASP A 1 411 ? 28.372 77.468 38.242 1.00 27.06 411 ASP A N 1
ATOM 6183 C CA . ASP A 1 411 ? 27.750 77.348 36.925 1.00 28.06 411 ASP A CA 1
ATOM 6184 C C . ASP A 1 411 ? 27.597 78.708 36.259 1.00 26.00 411 ASP A C 1
ATOM 6185 O O . ASP A 1 411 ? 27.841 78.840 35.058 1.00 25.07 411 ASP A O 1
ATOM 6194 N N . GLU A 1 412 ? 27.217 79.735 37.028 1.00 26.25 412 GLU A N 1
ATOM 6195 C CA A GLU A 1 412 ? 27.046 81.052 36.431 0.48 26.86 412 GLU A CA 1
ATOM 6196 C CA B GLU A 1 412 ? 27.048 81.085 36.483 0.52 26.98 412 GLU A CA 1
ATOM 6197 C C . GLU A 1 412 ? 28.381 81.660 36.019 1.00 25.03 412 GLU A C 1
ATOM 6198 O O . GLU A 1 412 ? 28.468 82.287 34.958 1.00 26.22 412 GLU A O 1
ATOM 6221 N N . LEU A 1 413 ? 29.436 81.474 36.820 1.00 23.11 413 LEU A N 1
ATOM 6222 C CA . LEU A 1 413 ? 30.756 81.945 36.420 1.00 22.07 413 LEU A CA 1
ATOM 6223 C C . LEU A 1 413 ? 31.211 81.243 35.152 1.00 21.77 413 LEU A C 1
ATOM 6224 O O . LEU A 1 413 ? 31.738 81.881 34.237 1.00 22.43 413 LEU A O 1
ATOM 6240 N N . ASN A 1 414 ? 31.011 79.925 35.079 1.00 20.16 414 ASN A N 1
ATOM 6241 C CA . ASN A 1 414 ? 31.393 79.178 33.886 1.00 21.02 414 ASN A CA 1
ATOM 6242 C C . ASN A 1 414 ? 30.656 79.707 32.660 1.00 21.50 414 ASN A C 1
ATOM 6243 O O . ASN A 1 414 ? 31.250 79.900 31.593 1.00 20.87 414 ASN A O 1
ATOM 6254 N N . ARG A 1 415 ? 29.349 79.937 32.794 1.00 22.46 415 ARG A N 1
ATOM 6255 C CA A ARG A 1 415 ? 28.554 80.345 31.640 0.51 24.01 415 ARG A CA 1
ATOM 6256 C CA B ARG A 1 415 ? 28.550 80.345 31.644 0.49 24.03 415 ARG A CA 1
ATOM 6257 C C . ARG A 1 415 ? 28.995 81.710 31.130 1.00 23.03 415 ARG A C 1
ATOM 6258 O O . ARG A 1 415 ? 29.070 81.931 29.912 1.00 22.26 415 ARG A O 1
ATOM 6299 N N . GLN A 1 416 ? 29.309 82.639 32.043 1.00 23.03 416 GLN A N 1
ATOM 6300 C CA . GLN A 1 416 ? 29.744 83.963 31.611 1.00 22.57 416 GLN A CA 1
ATOM 6301 C C . GLN A 1 416 ? 31.074 83.902 30.869 1.00 21.76 416 GLN A C 1
ATOM 6302 O O . GLN A 1 416 ? 31.233 84.582 29.842 1.00 22.43 416 GLN A O 1
ATOM 6316 N N . ILE A 1 417 ? 32.025 83.077 31.340 1.00 20.59 417 ILE A N 1
ATOM 6317 C CA . ILE A 1 417 ? 33.296 82.929 30.633 1.00 20.28 417 ILE A CA 1
ATOM 6318 C C . ILE A 1 417 ? 33.074 82.273 29.275 1.00 18.91 417 ILE A C 1
ATOM 6319 O O . ILE A 1 417 ? 33.623 82.712 28.257 1.00 19.41 417 ILE A O 1
ATOM 6335 N N . ALA A 1 418 ? 32.233 81.242 29.231 1.00 18.80 418 ALA A N 1
ATOM 6336 C CA . ALA A 1 418 ? 31.915 80.588 27.969 1.00 19.70 418 ALA A CA 1
ATOM 6337 C C . ALA A 1 418 ? 31.299 81.569 26.976 1.00 20.30 418 ALA A C 1
ATOM 6338 O O . ALA A 1 418 ? 31.607 81.507 25.779 1.00 21.06 418 ALA A O 1
ATOM 6345 N N . GLU A 1 419 ? 30.405 82.462 27.447 1.00 20.35 419 GLU A N 1
ATOM 6346 C CA . GLU A 1 419 ? 29.752 83.408 26.545 1.00 20.72 419 GLU A CA 1
ATOM 6347 C C . GLU A 1 419 ? 30.730 84.457 26.021 1.00 20.24 419 GLU A C 1
ATOM 6348 O O . GLU A 1 419 ? 30.603 84.889 24.867 1.00 21.05 419 GLU A O 1
ATOM 6360 N N . ILE A 1 420 ? 31.696 84.882 26.835 1.00 19.39 420 ILE A N 1
ATOM 6361 C CA . ILE A 1 420 ? 32.772 85.719 26.310 1.00 18.74 420 ILE A CA 1
ATOM 6362 C C . ILE A 1 420 ? 33.509 84.976 25.211 1.00 19.43 420 ILE A C 1
ATOM 6363 O O . ILE A 1 420 ? 33.774 85.523 24.138 1.00 19.59 420 ILE A O 1
ATOM 6379 N N . GLY A 1 421 ? 33.820 83.693 25.455 1.00 18.93 421 GLY A N 1
ATOM 6380 C CA . GLY A 1 421 ? 34.473 82.892 24.435 1.00 19.02 421 GLY A CA 1
ATOM 6381 C C . GLY A 1 421 ? 33.657 82.792 23.159 1.00 18.95 421 GLY A C 1
ATOM 6382 O O . GLY A 1 421 ? 34.196 82.886 22.052 1.00 19.69 421 GLY A O 1
ATOM 6386 N N . ALA A 1 422 ? 32.352 82.572 23.290 1.00 19.03 422 ALA A N 1
ATOM 6387 C CA . ALA A 1 422 ? 31.529 82.454 22.090 1.00 19.45 422 ALA A CA 1
ATOM 6388 C C . ALA A 1 422 ? 31.574 83.738 21.281 1.00 20.22 422 ALA A C 1
ATOM 6389 O O . ALA A 1 422 ? 31.534 83.713 20.045 1.00 21.13 422 ALA A O 1
ATOM 6396 N N . SER A 1 423 ? 31.626 84.877 21.965 1.00 20.97 423 SER A N 1
ATOM 6397 C CA . SER A 1 423 ? 31.655 86.158 21.272 1.00 21.39 423 SER A CA 1
ATOM 6398 C C . SER A 1 423 ? 32.969 86.363 20.527 1.00 20.19 423 SER A C 1
ATOM 6399 O O . SER A 1 423 ? 32.966 86.807 19.368 1.00 21.87 423 SER A O 1
ATOM 6407 N N . LEU A 1 424 ? 34.096 86.046 21.163 1.00 19.39 424 LEU A N 1
ATOM 6408 C CA . LEU A 1 424 ? 35.377 86.240 20.495 1.00 19.36 424 LEU A CA 1
ATOM 6409 C C . LEU A 1 424 ? 35.565 85.237 19.363 1.00 20.21 424 LEU A C 1
ATOM 6410 O O . LEU A 1 424 ? 36.209 85.552 18.358 1.00 20.70 424 LEU A O 1
ATOM 6426 N N . ILE A 1 425 ? 34.958 84.055 19.474 1.00 19.19 425 ILE A N 1
ATOM 6427 C CA . ILE A 1 425 ? 34.981 83.102 18.375 1.00 20.42 425 ILE A CA 1
ATOM 6428 C C . ILE A 1 425 ? 34.099 83.576 17.222 1.00 21.88 425 ILE A C 1
ATOM 6429 O O . ILE A 1 425 ? 34.495 83.509 16.052 1.00 23.41 425 ILE A O 1
ATOM 6445 N N . LYS A 1 426 ? 32.907 84.091 17.536 1.00 21.39 426 LYS A N 1
ATOM 6446 C CA . LYS A 1 426 ? 32.007 84.572 16.493 1.00 23.81 426 LYS A CA 1
ATOM 6447 C C . LYS A 1 426 ? 32.638 85.712 15.719 1.00 24.48 426 LYS A C 1
ATOM 6448 O O . LYS A 1 426 ? 32.436 85.827 14.497 1.00 27.26 426 LYS A O 1
ATOM 6467 N N . GLY A 1 427 ? 33.350 86.584 16.411 1.00 24.96 427 GLY A N 1
ATOM 6468 C CA . GLY A 1 427 ? 33.949 87.761 15.818 1.00 26.83 427 GLY A CA 1
ATOM 6469 C C . GLY A 1 427 ? 35.352 87.566 15.306 1.00 26.26 427 GLY A C 1
ATOM 6470 O O . GLY A 1 427 ? 36.015 88.537 14.928 1.00 27.10 427 GLY A O 1
ATOM 6474 N N . TRP A 1 428 ? 35.835 86.340 15.287 1.00 25.70 428 TRP A N 1
ATOM 6475 C CA . TRP A 1 428 ? 37.231 86.086 14.994 1.00 27.71 428 TRP A CA 1
ATOM 6476 C C . TRP A 1 428 ? 37.662 86.718 13.685 1.00 33.78 428 TRP A C 1
ATOM 6477 O O . TRP A 1 428 ? 36.994 86.582 12.649 1.00 33.93 428 TRP A O 1
ATOM 6499 N N . SER B 2 1 ? 34.662 116.432 -18.439 1.00 78.18 1 SER B N 1
ATOM 6500 C CA . SER B 2 1 ? 35.781 115.710 -17.767 1.00 77.14 1 SER B CA 1
ATOM 6501 C C . SER B 2 1 ? 36.103 114.401 -18.489 1.00 72.17 1 SER B C 1
ATOM 6502 O O . SER B 2 1 ? 37.167 113.822 -18.280 1.00 77.55 1 SER B O 1
ATOM 6512 N N . SER B 2 2 ? 35.180 113.935 -19.332 1.00 60.68 2 SER B N 1
ATOM 6513 C CA . SER B 2 2 ? 35.387 112.731 -20.124 1.00 52.29 2 SER B CA 1
ATOM 6514 C C . SER B 2 2 ? 35.105 113.029 -21.591 1.00 51.72 2 SER B C 1
ATOM 6515 O O . SER B 2 2 ? 34.316 113.917 -21.923 1.00 53.84 2 SER B O 1
ATOM 6523 N N . LYS B 2 3 ? 35.760 112.266 -22.467 1.00 50.34 3 LYS B N 1
ATOM 6524 C CA . LYS B 2 3 ? 35.515 112.386 -23.901 1.00 53.48 3 LYS B CA 1
ATOM 6525 C C . LYS B 2 3 ? 34.078 111.997 -24.248 1.00 50.05 3 LYS B C 1
ATOM 6526 O O . LYS B 2 3 ? 33.441 112.615 -25.114 1.00 44.02 3 LYS B O 1
ATOM 6545 N N . GLY B 2 4 ? 33.549 110.975 -23.575 1.00 43.33 4 GLY B N 1
ATOM 6546 C CA . GLY B 2 4 ? 32.192 110.537 -23.848 1.00 36.84 4 GLY B CA 1
ATOM 6547 C C . GLY B 2 4 ? 31.157 111.622 -23.632 1.00 32.84 4 GLY B C 1
ATOM 6548 O O . GLY B 2 4 ? 30.128 111.644 -24.310 1.00 31.10 4 GLY B O 1
ATOM 6552 N N . GLU B 2 5 ? 31.412 112.547 -22.706 1.00 33.21 5 GLU B N 1
ATOM 6553 C CA . GLU B 2 5 ? 30.401 113.552 -22.400 1.00 35.95 5 GLU B CA 1
ATOM 6554 C C . GLU B 2 5 ? 30.133 114.461 -23.599 1.00 33.92 5 GLU B C 1
ATOM 6555 O O . GLU B 2 5 ? 29.017 114.977 -23.746 1.00 33.89 5 GLU B O 1
ATOM 6567 N N . GLU B 2 6 ? 31.120 114.636 -24.487 1.00 33.29 6 GLU B N 1
ATOM 6568 C CA . GLU B 2 6 ? 30.937 115.500 -25.647 1.00 34.46 6 GLU B CA 1
ATOM 6569 C C . GLU B 2 6 ? 29.850 114.982 -26.575 1.00 33.66 6 GLU B C 1
ATOM 6570 O O . GLU B 2 6 ? 29.279 115.766 -27.342 1.00 35.71 6 GLU B O 1
ATOM 6582 N N . LEU B 2 7 ? 29.539 113.686 -26.510 1.00 31.20 7 LEU B N 1
ATOM 6583 C CA . LEU B 2 7 ? 28.486 113.098 -27.329 1.00 29.81 7 LEU B CA 1
ATOM 6584 C C . LEU B 2 7 ? 27.089 113.525 -26.893 1.00 28.72 7 LEU B C 1
ATOM 6585 O O . LEU B 2 7 ? 26.127 113.257 -27.624 1.00 28.71 7 LEU B O 1
ATOM 6601 N N . PHE B 2 8 ? 26.957 114.208 -25.752 1.00 28.84 8 PHE B N 1
ATOM 6602 C CA . PHE B 2 8 ? 25.655 114.501 -25.159 1.00 27.83 8 PHE B CA 1
ATOM 6603 C C . PHE B 2 8 ? 25.357 115.999 -25.063 1.00 30.01 8 PHE B C 1
ATOM 6604 O O . PHE B 2 8 ? 24.440 116.398 -24.336 1.00 30.57 8 PHE B O 1
ATOM 6621 N N . THR B 2 9 ? 26.101 116.841 -25.777 1.00 30.82 9 THR B N 1
ATOM 6622 C CA . THR B 2 9 ? 25.906 118.284 -25.657 1.00 32.13 9 THR B CA 1
ATOM 6623 C C . THR B 2 9 ? 24.628 118.767 -26.332 1.00 32.53 9 THR B C 1
ATOM 6624 O O . THR B 2 9 ? 24.165 119.872 -26.027 1.00 34.39 9 THR B O 1
ATOM 6635 N N . GLY B 2 10 ? 24.051 117.971 -27.228 1.00 31.08 10 GLY B N 1
ATOM 6636 C CA . GLY B 2 10 ? 22.824 118.336 -27.918 1.00 29.75 10 GLY B CA 1
ATOM 6637 C C . GLY B 2 10 ? 21.770 117.257 -27.812 1.00 27.40 10 GLY B C 1
ATOM 6638 O O . GLY B 2 10 ? 21.893 116.356 -26.987 1.00 27.30 10 GLY B O 1
ATOM 6642 N N . VAL B 2 11 ? 20.743 117.320 -28.653 1.00 26.81 11 VAL B N 1
ATOM 6643 C CA . VAL B 2 11 ? 19.683 116.313 -28.649 1.00 25.88 11 VAL B CA 1
ATOM 6644 C C . VAL B 2 11 ? 20.178 115.067 -29.373 1.00 26.12 11 VAL B C 1
ATOM 6645 O O . VAL B 2 11 ? 20.682 115.154 -30.499 1.00 28.09 11 VAL B O 1
ATOM 6658 N N . VAL B 2 12 ? 19.969 113.904 -28.766 1.00 24.13 12 VAL B N 1
ATOM 6659 C CA . VAL B 2 12 ? 20.491 112.635 -29.260 1.00 24.10 12 VAL B CA 1
ATOM 6660 C C . VAL B 2 12 ? 19.316 111.703 -29.507 1.00 22.70 12 VAL B C 1
ATOM 6661 O O . VAL B 2 12 ? 18.493 111.509 -28.608 1.00 22.73 12 VAL B O 1
ATOM 6674 N N . PRO B 2 13 ? 19.186 111.091 -30.690 1.00 22.39 13 PRO B N 1
ATOM 6675 C CA . PRO B 2 13 ? 18.106 110.111 -30.886 1.00 22.34 13 PRO B CA 1
ATOM 6676 C C . PRO B 2 13 ? 18.341 108.852 -30.053 1.00 21.86 13 PRO B C 1
ATOM 6677 O O . PRO B 2 13 ? 19.483 108.454 -29.798 1.00 22.22 13 PRO B O 1
ATOM 6688 N N . ILE B 2 14 ? 17.235 108.235 -29.631 1.00 20.68 14 ILE B N 1
ATOM 6689 C CA . ILE B 2 14 ? 17.246 107.044 -28.790 1.00 20.38 14 ILE B CA 1
ATOM 6690 C C . ILE B 2 14 ? 16.394 105.952 -29.426 1.00 21.00 14 ILE B C 1
ATOM 6691 O O . ILE B 2 14 ? 15.300 106.223 -29.935 1.00 20.78 14 ILE B O 1
ATOM 6707 N N . LEU B 2 15 ? 16.876 104.705 -29.338 1.00 21.53 15 LEU B N 1
ATOM 6708 C CA A LEU B 2 15 ? 16.078 103.523 -29.630 0.74 22.16 15 LEU B CA 1
ATOM 6709 C CA B LEU B 2 15 ? 16.100 103.513 -29.647 0.26 22.21 15 LEU B CA 1
ATOM 6710 C C . LEU B 2 15 ? 16.141 102.592 -28.437 1.00 20.98 15 LEU B C 1
ATOM 6711 O O . LEU B 2 15 ? 17.198 102.437 -27.823 1.00 21.33 15 LEU B O 1
ATOM 6742 N N . VAL B 2 16 ? 14.996 101.988 -28.095 1.00 18.83 16 VAL B N 1
ATOM 6743 C CA . VAL B 2 16 ? 14.906 100.980 -27.037 1.00 18.42 16 VAL B CA 1
ATOM 6744 C C . VAL B 2 16 ? 14.283 99.728 -27.629 1.00 19.50 16 VAL B C 1
ATOM 6745 O O . VAL B 2 16 ? 13.276 99.813 -28.330 1.00 20.19 16 VAL B O 1
ATOM 6758 N N . GLU B 2 17 ? 14.860 98.562 -27.337 1.00 19.95 17 GLU B N 1
ATOM 6759 C CA . GLU B 2 17 ? 14.276 97.287 -27.748 1.00 21.18 17 GLU B CA 1
ATOM 6760 C C . GLU B 2 17 ? 14.289 96.353 -26.553 1.00 20.85 17 GLU B C 1
ATOM 6761 O O . GLU B 2 17 ? 15.330 96.179 -25.908 1.00 22.62 17 GLU B O 1
ATOM 6773 N N . LEU B 2 18 ? 13.144 95.782 -26.219 1.00 19.75 18 LEU B N 1
ATOM 6774 C CA . LEU B 2 18 ? 13.056 94.864 -25.086 1.00 21.12 18 LEU B CA 1
ATOM 6775 C C . LEU B 2 18 ? 12.376 93.575 -25.496 1.00 21.52 18 LEU B C 1
ATOM 6776 O O . LEU B 2 18 ? 11.344 93.588 -26.189 1.00 21.36 18 LEU B O 1
ATOM 6792 N N . ASP B 2 19 ? 12.991 92.459 -25.119 1.00 22.41 19 ASP B N 1
ATOM 6793 C CA A ASP B 2 19 ? 12.358 91.156 -25.213 0.67 24.23 19 ASP B CA 1
ATOM 6794 C CA B ASP B 2 19 ? 12.382 91.139 -25.216 0.33 24.22 19 ASP B CA 1
ATOM 6795 C C . ASP B 2 19 ? 12.115 90.652 -23.804 1.00 22.70 19 ASP B C 1
ATOM 6796 O O . ASP B 2 19 ? 13.034 90.637 -22.974 1.00 23.94 19 ASP B O 1
ATOM 6813 N N . GLY B 2 20 ? 10.872 90.268 -23.518 1.00 21.03 20 GLY B N 1
ATOM 6814 C CA . GLY B 2 20 ? 10.487 89.901 -22.170 1.00 20.71 20 GLY B CA 1
ATOM 6815 C C . GLY B 2 20 ? 9.775 88.562 -22.079 1.00 21.85 20 GLY B C 1
ATOM 6816 O O . GLY B 2 20 ? 9.153 88.088 -23.032 1.00 22.56 20 GLY B O 1
ATOM 6820 N N . ASP B 2 21 ? 9.870 87.950 -20.891 1.00 22.29 21 ASP B N 1
ATOM 6821 C CA . ASP B 2 21 ? 9.159 86.713 -20.586 1.00 24.37 21 ASP B CA 1
ATOM 6822 C C . ASP B 2 21 ? 8.830 86.812 -19.105 1.00 25.06 21 ASP B C 1
ATOM 6823 O O . ASP B 2 21 ? 9.751 86.780 -18.281 1.00 26.18 21 ASP B O 1
ATOM 6832 N N . VAL B 2 22 ? 7.548 86.979 -18.766 1.00 23.03 22 VAL B N 1
ATOM 6833 C CA . VAL B 2 22 ? 7.107 87.069 -17.373 1.00 22.20 22 VAL B CA 1
ATOM 6834 C C . VAL B 2 22 ? 6.124 85.932 -17.108 1.00 23.98 22 VAL B C 1
ATOM 6835 O O . VAL B 2 22 ? 5.040 85.890 -17.705 1.00 24.87 22 VAL B O 1
ATOM 6848 N N . ASN B 2 23 ? 6.502 85.012 -16.221 1.00 23.63 23 ASN B N 1
ATOM 6849 C CA . ASN B 2 23 ? 5.676 83.840 -15.939 1.00 25.36 23 ASN B CA 1
ATOM 6850 C C . ASN B 2 23 ? 5.304 83.095 -17.224 1.00 28.11 23 ASN B C 1
ATOM 6851 O O . ASN B 2 23 ? 4.213 82.537 -17.339 1.00 30.68 23 ASN B O 1
ATOM 6862 N N . GLY B 2 24 ? 6.205 83.083 -18.204 1.00 27.23 24 GLY B N 1
ATOM 6863 C CA . GLY B 2 24 ? 5.954 82.409 -19.468 1.00 27.96 24 GLY B CA 1
ATOM 6864 C C . GLY B 2 24 ? 5.217 83.236 -20.503 1.00 27.80 24 GLY B C 1
ATOM 6865 O O . GLY B 2 24 ? 5.066 82.770 -21.644 1.00 30.68 24 GLY B O 1
ATOM 6869 N N . HIS B 2 25 ? 4.710 84.412 -20.144 1.00 25.78 25 HIS B N 1
ATOM 6870 C CA . HIS B 2 25 ? 4.101 85.326 -21.115 1.00 26.19 25 HIS B CA 1
ATOM 6871 C C . HIS B 2 25 ? 5.223 86.056 -21.843 1.00 24.91 25 HIS B C 1
ATOM 6872 O O . HIS B 2 25 ? 5.897 86.914 -21.264 1.00 24.64 25 HIS B O 1
ATOM 6886 N N . LYS B 2 26 ? 5.412 85.740 -23.128 1.00 25.73 26 LYS B N 1
ATOM 6887 C CA . LYS B 2 26 ? 6.464 86.361 -23.918 1.00 24.33 26 LYS B CA 1
ATOM 6888 C C . LYS B 2 26 ? 5.919 87.603 -24.603 1.00 23.03 26 LYS B C 1
ATOM 6889 O O . LYS B 2 26 ? 4.800 87.589 -25.121 1.00 25.97 26 LYS B O 1
ATOM 6908 N N . PHE B 2 27 ? 6.737 88.656 -24.639 1.00 20.87 27 PHE B N 1
ATOM 6909 C CA . PHE B 2 27 ? 6.317 89.935 -25.205 1.00 20.42 27 PHE B CA 1
ATOM 6910 C C . PHE B 2 27 ? 7.538 90.729 -25.665 1.00 19.82 27 PHE B C 1
ATOM 6911 O O . PHE B 2 27 ? 8.671 90.444 -25.269 1.00 22.26 27 PHE B O 1
ATOM 6928 N N . SER B 2 28 ? 7.301 91.722 -26.526 1.00 19.46 28 SER B N 1
ATOM 6929 C CA A SER B 2 28 ? 8.361 92.594 -27.004 0.78 20.02 28 SER B CA 1
ATOM 6930 C CA B SER B 2 28 ? 8.364 92.595 -26.997 0.22 20.15 28 SER B CA 1
ATOM 6931 C C . SER B 2 28 ? 7.860 94.027 -27.037 1.00 19.09 28 SER B C 1
ATOM 6932 O O . SER B 2 28 ? 6.671 94.276 -27.261 1.00 19.75 28 SER B O 1
ATOM 6947 N N . VAL B 2 29 ? 8.781 94.973 -26.801 1.00 19.55 29 VAL B N 1
ATOM 6948 C CA . VAL B 2 29 ? 8.488 96.403 -26.861 1.00 17.70 29 VAL B CA 1
ATOM 6949 C C . VAL B 2 29 ? 9.576 97.105 -27.660 1.00 19.40 29 VAL B C 1
ATOM 6950 O O . VAL B 2 29 ? 10.767 96.802 -27.519 1.00 20.08 29 VAL B O 1
ATOM 6963 N N . SER B 2 30 ? 9.166 98.067 -28.483 1.00 19.01 30 SER B N 1
ATOM 6964 C CA A SER B 2 30 ? 10.072 98.946 -29.208 0.76 19.29 30 SER B CA 1
ATOM 6965 C CA B SER B 2 30 ? 10.073 98.944 -29.204 0.24 19.48 30 SER B CA 1
ATOM 6966 C C . SER B 2 30 ? 9.777 100.374 -28.784 1.00 19.43 30 SER B C 1
ATOM 6967 O O . SER B 2 30 ? 8.610 100.769 -28.679 1.00 21.50 30 SER B O 1
ATOM 6982 N N . GLY B 2 31 ? 10.829 101.135 -28.514 1.00 19.36 31 GLY B N 1
ATOM 6983 C CA . GLY B 2 31 ? 10.685 102.537 -28.185 1.00 19.42 31 GLY B CA 1
ATOM 6984 C C . GLY B 2 31 ? 11.609 103.406 -29.010 1.00 19.10 31 GLY B C 1
ATOM 6985 O O . GLY B 2 31 ? 12.658 102.967 -29.479 1.00 20.07 31 GLY B O 1
ATOM 6989 N N . GLU B 2 32 ? 11.196 104.664 -29.182 1.00 18.86 32 GLU B N 1
ATOM 6990 C CA A GLU B 2 32 ? 12.005 105.640 -29.897 0.68 20.63 32 GLU B CA 1
ATOM 6991 C CA B GLU B 2 32 ? 11.982 105.643 -29.919 0.32 20.59 32 GLU B CA 1
ATOM 6992 C C . GLU B 2 32 ? 11.718 107.033 -29.354 1.00 19.23 32 GLU B C 1
ATOM 6993 O O . GLU B 2 32 ? 10.632 107.325 -28.845 1.00 19.07 32 GLU B O 1
ATOM 7016 N N . GLY B 2 33 ? 12.714 107.886 -29.465 1.00 19.48 33 GLY B N 1
ATOM 7017 C CA . GLY B 2 33 ? 12.576 109.263 -29.053 1.00 20.34 33 GLY B CA 1
ATOM 7018 C C . GLY B 2 33 ? 13.906 109.960 -29.028 1.00 20.98 33 GLY B C 1
ATOM 7019 O O . GLY B 2 33 ? 14.759 109.704 -29.884 1.00 21.93 33 GLY B O 1
ATOM 7023 N N . GLU B 2 34 ? 14.099 110.839 -28.044 1.00 21.76 34 GLU B N 1
ATOM 7024 C CA . GLU B 2 34 ? 15.347 111.581 -27.968 1.00 23.79 34 GLU B CA 1
ATOM 7025 C C . GLU B 2 34 ? 15.625 111.980 -26.525 1.00 22.48 34 GLU B C 1
ATOM 7026 O O . GLU B 2 34 ? 14.729 112.030 -25.680 1.00 21.58 34 GLU B O 1
ATOM 7038 N N . GLY B 2 35 ? 16.894 112.245 -26.261 1.00 21.83 35 GLY B N 1
ATOM 7039 C CA . GLY B 2 35 ? 17.316 112.732 -24.965 1.00 22.09 35 GLY B CA 1
ATOM 7040 C C . GLY B 2 35 ? 18.162 113.981 -25.096 1.00 22.18 35 GLY B C 1
ATOM 7041 O O . GLY B 2 35 ? 18.872 114.184 -26.084 1.00 23.54 35 GLY B O 1
ATOM 7045 N N . ASP B 2 36 ? 18.048 114.840 -24.089 1.00 21.21 36 ASP B N 1
ATOM 7046 C CA . ASP B 2 36 ? 18.792 116.093 -24.032 1.00 23.50 36 ASP B CA 1
ATOM 7047 C C . ASP B 2 36 ? 19.371 116.205 -22.625 1.00 23.87 36 ASP B C 1
ATOM 7048 O O . ASP B 2 36 ? 18.735 116.725 -21.696 1.00 23.85 36 ASP B O 1
ATOM 7057 N N . ALA B 2 37 ? 20.597 115.702 -22.478 1.00 23.59 37 ALA B N 1
ATOM 7058 C CA . ALA B 2 37 ? 21.254 115.680 -21.178 1.00 23.66 37 ALA B CA 1
ATOM 7059 C C . ALA B 2 37 ? 21.472 117.074 -20.595 1.00 24.98 37 ALA B C 1
ATOM 7060 O O . ALA B 2 37 ? 21.572 117.213 -19.378 1.00 25.74 37 ALA B O 1
ATOM 7067 N N . THR B 2 38 ? 21.551 118.111 -21.436 1.00 25.64 38 THR B N 1
ATOM 7068 C CA . THR B 2 38 ? 21.668 119.482 -20.943 1.00 28.47 38 THR B CA 1
ATOM 7069 C C . THR B 2 38 ? 20.556 119.839 -19.965 1.00 26.86 38 THR B C 1
ATOM 7070 O O . THR B 2 38 ? 20.752 120.663 -19.057 1.00 27.85 38 THR B O 1
ATOM 7081 N N . TYR B 2 39 ? 19.375 119.279 -20.169 1.00 24.73 39 TYR B N 1
ATOM 7082 C CA . TYR B 2 39 ? 18.230 119.466 -19.297 1.00 24.61 39 TYR B CA 1
ATOM 7083 C C . TYR B 2 39 ? 17.881 118.207 -18.529 1.00 24.37 39 TYR B C 1
ATOM 7084 O O . TYR B 2 39 ? 16.879 118.199 -17.813 1.00 26.20 39 TYR B O 1
ATOM 7102 N N . GLY B 2 40 ? 18.649 117.132 -18.687 1.00 22.50 40 GLY B N 1
ATOM 7103 C CA . GLY B 2 40 ? 18.306 115.870 -18.039 1.00 21.49 40 GLY B CA 1
ATOM 7104 C C . GLY B 2 40 ? 17.018 115.250 -18.532 1.00 20.63 40 GLY B C 1
ATOM 7105 O O . GLY B 2 40 ? 16.382 114.484 -17.800 1.00 21.01 40 GLY B O 1
ATOM 7109 N N . LYS B 2 41 ? 16.643 115.516 -19.783 1.00 20.99 41 LYS B N 1
ATOM 7110 C CA . LYS B 2 41 ? 15.295 115.248 -20.275 1.00 21.57 41 LYS B CA 1
ATOM 7111 C C . LYS B 2 41 ? 15.275 114.134 -21.319 1.00 22.46 41 LYS B C 1
ATOM 7112 O O . LYS B 2 41 ? 16.078 114.132 -22.257 1.00 25.05 41 LYS B O 1
ATOM 7131 N N . LEU B 2 42 ? 14.337 113.214 -21.155 1.00 19.29 42 LEU B N 1
ATOM 7132 C CA . LEU B 2 42 ? 14.031 112.153 -22.111 1.00 20.45 42 LEU B CA 1
ATOM 7133 C C . LEU B 2 42 ? 12.589 112.294 -22.577 1.00 20.45 42 LEU B C 1
ATOM 7134 O O . LEU B 2 42 ? 11.685 112.501 -21.756 1.00 19.63 42 LEU B O 1
ATOM 7150 N N . THR B 2 43 ? 12.374 112.092 -23.882 1.00 20.62 43 THR B N 1
ATOM 7151 C CA A THR B 2 43 ? 11.030 112.012 -24.445 0.62 21.76 43 THR B CA 1
ATOM 7152 C CA B THR B 2 43 ? 11.046 112.056 -24.487 0.38 21.81 43 THR B CA 1
ATOM 7153 C C . THR B 2 43 ? 10.980 110.776 -25.323 1.00 20.37 43 THR B C 1
ATOM 7154 O O . THR B 2 43 ? 11.674 110.694 -26.342 1.00 21.33 43 THR B O 1
ATOM 7175 N N . LEU B 2 44 ? 10.148 109.808 -24.930 1.00 19.29 44 LEU B N 1
ATOM 7176 C CA . LEU B 2 44 ? 10.101 108.512 -25.601 1.00 19.22 44 LEU B CA 1
ATOM 7177 C C . LEU B 2 44 ? 8.675 107.993 -25.746 1.00 19.30 44 LEU B C 1
ATOM 7178 O O . LEU B 2 44 ? 7.796 108.278 -24.938 1.00 19.28 44 LEU B O 1
ATOM 7194 N N . LYS B 2 45 ? 8.444 107.237 -26.814 1.00 18.15 45 LYS B N 1
ATOM 7195 C CA . LYS B 2 45 ? 7.207 106.493 -26.986 1.00 17.79 45 LYS B CA 1
ATOM 7196 C C . LYS B 2 45 ? 7.547 105.027 -27.179 1.00 16.84 45 LYS B C 1
ATOM 7197 O O . LYS B 2 45 ? 8.427 104.688 -27.983 1.00 18.61 45 LYS B O 1
ATOM 7216 N N . PHE B 2 46 ? 6.834 104.173 -26.462 1.00 16.34 46 PHE B N 1
ATOM 7217 C CA . PHE B 2 46 ? 6.987 102.728 -26.524 1.00 16.51 46 PHE B CA 1
ATOM 7218 C C . PHE B 2 46 ? 5.712 102.067 -27.043 1.00 16.45 46 PHE B C 1
ATOM 7219 O O . PHE B 2 46 ? 4.605 102.458 -26.651 1.00 17.53 46 PHE B O 1
ATOM 7236 N N . ILE B 2 47 ? 5.886 101.020 -27.867 1.00 17.38 47 ILE B N 1
ATOM 7237 C CA A ILE B 2 47 ? 4.787 100.224 -28.402 0.67 18.37 47 ILE B CA 1
ATOM 7238 C CA B ILE B 2 47 ? 4.805 100.218 -28.446 0.33 18.55 47 ILE B CA 1
ATOM 7239 C C . ILE B 2 47 ? 5.040 98.760 -28.071 1.00 17.73 47 ILE B C 1
ATOM 7240 O O . ILE B 2 47 ? 6.150 98.250 -28.261 1.00 18.91 47 ILE B O 1
ATOM 7271 N N . CYS B 2 48 ? 4.007 98.074 -27.579 1.00 17.69 48 CYS B N 1
ATOM 7272 C CA . CYS B 2 48 ? 4.086 96.615 -27.444 1.00 17.52 48 CYS B CA 1
ATOM 7273 C C . CYS B 2 48 ? 3.787 96.010 -28.808 1.00 18.67 48 CYS B C 1
ATOM 7274 O O . CYS B 2 48 ? 2.682 96.177 -29.340 1.00 19.12 48 CYS B O 1
ATOM 7282 N N . THR B 2 49 ? 4.763 95.324 -29.377 1.00 18.58 49 THR B N 1
ATOM 7283 C CA . THR B 2 49 ? 4.656 94.829 -30.741 1.00 19.61 49 THR B CA 1
ATOM 7284 C C . THR B 2 49 ? 4.094 93.418 -30.781 1.00 19.29 49 THR B C 1
ATOM 7285 O O . THR B 2 49 ? 3.987 92.822 -31.861 1.00 20.20 49 THR B O 1
ATOM 7296 N N . THR B 2 50 ? 3.733 92.872 -29.624 1.00 19.23 50 THR B N 1
ATOM 7297 C CA . THR B 2 50 ? 3.204 91.522 -29.541 1.00 20.55 50 THR B CA 1
ATOM 7298 C C . THR B 2 50 ? 1.741 91.468 -29.133 1.00 20.28 50 THR B C 1
ATOM 7299 O O . THR B 2 50 ? 1.210 90.362 -28.947 1.00 23.60 50 THR B O 1
ATOM 7310 N N . GLY B 2 51 ? 1.055 92.599 -29.059 1.00 20.86 51 GLY B N 1
ATOM 7311 C CA . GLY B 2 51 ? -0.326 92.645 -28.619 1.00 21.31 51 GLY B CA 1
ATOM 7312 C C . GLY B 2 51 ? -0.462 93.514 -27.384 1.00 21.32 51 GLY B C 1
ATOM 7313 O O . GLY B 2 51 ? 0.118 94.610 -27.313 1.00 21.87 51 GLY B O 1
ATOM 7317 N N . LYS B 2 52 ? -1.205 93.033 -26.406 1.00 22.82 52 LYS B N 1
ATOM 7318 C CA . LYS B 2 52 ? -1.324 93.742 -25.139 1.00 21.76 52 LYS B CA 1
ATOM 7319 C C . LYS B 2 52 ? -0.143 93.400 -24.241 1.00 19.56 52 LYS B C 1
ATOM 7320 O O . LYS B 2 52 ? 0.256 92.237 -24.133 1.00 20.25 52 LYS B O 1
ATOM 7339 N N . LEU B 2 53 ? 0.405 94.406 -23.576 1.00 19.10 53 LEU B N 1
ATOM 7340 C CA . LEU B 2 53 ? 1.494 94.152 -22.658 1.00 19.18 53 LEU B CA 1
ATOM 7341 C C . LEU B 2 53 ? 0.963 93.328 -21.489 1.00 19.74 53 LEU B C 1
ATOM 7342 O O . LEU B 2 53 ? -0.064 93.692 -20.909 1.00 21.05 53 LEU B O 1
ATOM 7358 N N . PRO B 2 54 ? 1.626 92.228 -21.106 1.00 19.83 54 PRO B N 1
ATOM 7359 C CA . PRO B 2 54 ? 1.100 91.361 -20.038 1.00 21.33 54 PRO B CA 1
ATOM 7360 C C . PRO B 2 54 ? 1.440 91.809 -18.627 1.00 20.46 54 PRO B C 1
ATOM 7361 O O . PRO B 2 54 ? 0.999 91.170 -17.666 1.00 21.99 54 PRO B O 1
ATOM 7372 N N . VAL B 2 55 ? 2.175 92.903 -18.504 1.00 18.17 55 VAL B N 1
ATOM 7373 C CA . VAL B 2 55 ? 2.450 93.548 -17.220 1.00 19.35 55 VAL B CA 1
ATOM 7374 C C . VAL B 2 55 ? 2.105 95.019 -17.374 1.00 19.24 55 VAL B C 1
ATOM 7375 O O . VAL B 2 55 ? 2.014 95.532 -18.502 1.00 19.01 55 VAL B O 1
ATOM 7388 N N . PRO B 2 56 ? 1.953 95.753 -16.277 1.00 17.98 56 PRO B N 1
ATOM 7389 C CA . PRO B 2 56 ? 1.630 97.179 -16.420 1.00 17.88 56 PRO B CA 1
ATOM 7390 C C . PRO B 2 56 ? 2.812 97.980 -16.947 1.00 17.13 56 PRO B C 1
ATOM 7391 O O . PRO B 2 56 ? 3.957 97.819 -16.502 1.00 16.66 56 PRO B O 1
ATOM 7402 N N . TRP B 2 57 ? 2.513 98.939 -17.832 1.00 16.67 57 TRP B N 1
ATOM 7403 C CA . TRP B 2 57 ? 3.550 99.805 -18.380 1.00 15.05 57 TRP B CA 1
ATOM 7404 C C . TRP B 2 57 ? 4.448 100.412 -17.313 1.00 14.74 57 TRP B C 1
ATOM 7405 O O . TRP B 2 57 ? 5.678 100.430 -17.501 1.00 15.67 57 TRP B O 1
ATOM 7426 N N . PRO B 2 58 ? 3.933 100.937 -16.205 1.00 14.98 58 PRO B N 1
ATOM 7427 C CA . PRO B 2 58 ? 4.850 101.568 -15.245 1.00 15.68 58 PRO B CA 1
ATOM 7428 C C . PRO B 2 58 ? 5.923 100.650 -14.725 1.00 16.32 58 PRO B C 1
ATOM 7429 O O . PRO B 2 58 ? 6.997 101.143 -14.352 1.00 16.07 58 PRO B O 1
ATOM 7440 N N . THR B 2 59 ? 5.672 99.344 -14.663 1.00 16.05 59 THR B N 1
ATOM 7441 C CA . THR B 2 59 ? 6.657 98.432 -14.083 1.00 15.83 59 THR B CA 1
ATOM 7442 C C . THR B 2 59 ? 7.905 98.314 -14.934 1.00 15.86 59 THR B C 1
ATOM 7443 O O . THR B 2 59 ? 8.909 97.783 -14.450 1.00 16.62 59 THR B O 1
ATOM 7454 N N . LEU B 2 60 ? 7.856 98.751 -16.199 1.00 15.60 60 LEU B N 1
ATOM 7455 C CA . LEU B 2 60 ? 8.974 98.662 -17.137 1.00 14.53 60 LEU B CA 1
ATOM 7456 C C . LEU B 2 60 ? 9.736 99.982 -17.323 1.00 15.11 60 LEU B C 1
ATOM 7457 O O . LEU B 2 60 ? 10.771 99.985 -18.010 1.00 16.50 60 LEU B O 1
ATOM 7473 N N . VAL B 2 61 ? 9.282 101.080 -16.712 1.00 14.52 61 VAL B N 1
ATOM 7474 C CA . VAL B 2 61 ? 9.923 102.386 -16.919 1.00 14.97 61 VAL B CA 1
ATOM 7475 C C . VAL B 2 61 ? 11.412 102.322 -16.617 1.00 15.44 61 VAL B C 1
ATOM 7476 O O . VAL B 2 61 ? 12.237 102.760 -17.425 1.00 16.31 61 VAL B O 1
ATOM 7489 N N . THR B 2 62 ? 11.791 101.798 -15.438 1.00 15.66 62 THR B N 1
ATOM 7490 C CA . THR B 2 62 ? 13.212 101.837 -15.078 1.00 15.61 62 THR B CA 1
ATOM 7491 C C . THR B 2 62 ? 14.052 100.970 -15.995 1.00 16.62 62 THR B C 1
ATOM 7492 O O . THR B 2 62 ? 15.238 101.254 -16.193 1.00 16.42 62 THR B O 1
ATOM 7503 N N . THR B 2 63 ? 13.471 99.899 -16.541 1.00 15.87 63 THR B N 1
ATOM 7504 C CA . THR B 2 63 ? 14.204 99.047 -17.463 1.00 17.12 63 THR B CA 1
ATOM 7505 C C . THR B 2 63 ? 14.426 99.752 -18.799 1.00 17.11 63 THR B C 1
ATOM 7506 O O . THR B 2 63 ? 15.521 99.690 -19.375 1.00 17.60 63 THR B O 1
ATOM 7517 N N . PHE B 2 64 ? 13.410 100.440 -19.291 1.00 16.78 64 PHE B N 1
ATOM 7518 C CA . PHE B 2 64 ? 13.515 101.191 -20.543 1.00 16.14 64 PHE B CA 1
ATOM 7519 C C . PHE B 2 64 ? 14.449 102.399 -20.383 1.00 16.53 64 PHE B C 1
ATOM 7520 O O . PHE B 2 64 ? 15.224 102.737 -21.311 1.00 17.82 64 PHE B O 1
ATOM 7574 N N . VAL B 2 66 ? 18.546 104.612 -19.424 1.00 18.71 68 VAL B N 1
ATOM 7575 C CA . VAL B 2 66 ? 19.527 105.323 -20.245 1.00 19.01 68 VAL B CA 1
ATOM 7576 C C . VAL B 2 66 ? 20.048 106.493 -19.414 1.00 18.79 68 VAL B C 1
ATOM 7577 O O . VAL B 2 66 ? 19.897 107.664 -19.778 1.00 19.34 68 VAL B O 1
ATOM 7589 N N . GLN B 2 67 ? 20.685 106.165 -18.278 1.00 17.22 69 GLN B N 1
ATOM 7590 C CA . GLN B 2 67 ? 21.060 107.153 -17.274 1.00 17.84 69 GLN B CA 1
ATOM 7591 C C . GLN B 2 67 ? 22.200 108.055 -17.733 1.00 19.09 69 GLN B C 1
ATOM 7592 O O . GLN B 2 67 ? 22.489 109.051 -17.052 1.00 19.77 69 GLN B O 1
ATOM 7606 N N . CYS B 2 68 ? 22.790 107.768 -18.908 1.00 19.38 70 CYS B N 1
ATOM 7607 C CA . CYS B 2 68 ? 23.679 108.707 -19.570 1.00 20.49 70 CYS B CA 1
ATOM 7608 C C . CYS B 2 68 ? 22.989 110.024 -19.918 1.00 19.49 70 CYS B C 1
ATOM 7609 O O . CYS B 2 68 ? 23.682 111.002 -20.194 1.00 21.16 70 CYS B O 1
ATOM 7617 N N . PHE B 2 69 ? 21.650 110.083 -19.905 1.00 19.20 71 PHE B N 1
ATOM 7618 C CA . PHE B 2 69 ? 20.941 111.328 -20.166 1.00 20.13 71 PHE B CA 1
ATOM 7619 C C . PHE B 2 69 ? 20.646 112.141 -18.911 1.00 21.12 71 PHE B C 1
ATOM 7620 O O . PHE B 2 69 ? 20.017 113.202 -19.005 1.00 22.36 71 PHE B O 1
ATOM 7637 N N . SER B 2 70 ? 21.096 111.694 -17.748 1.00 20.46 72 SER B N 1
ATOM 7638 C CA A SER B 2 70 ? 20.970 112.497 -16.548 0.92 20.68 72 SER B CA 1
ATOM 7639 C CA B SER B 2 70 ? 20.958 112.506 -16.554 0.08 20.84 72 SER B CA 1
ATOM 7640 C C . SER B 2 70 ? 21.790 113.774 -16.694 1.00 21.73 72 SER B C 1
ATOM 7641 O O . SER B 2 70 ? 22.854 113.787 -17.324 1.00 23.26 72 SER B O 1
ATOM 7656 N N . ARG B 2 71 ? 21.312 114.849 -16.083 1.00 20.30 73 ARG B N 1
ATOM 7657 C CA A ARG B 2 71 ? 22.066 116.098 -16.050 0.56 21.35 73 ARG B CA 1
ATOM 7658 C CA B ARG B 2 71 ? 22.054 116.106 -16.042 0.44 21.33 73 ARG B CA 1
ATOM 7659 C C . ARG B 2 71 ? 23.027 116.061 -14.868 1.00 22.27 73 ARG B C 1
ATOM 7660 O O . ARG B 2 71 ? 22.605 116.090 -13.706 1.00 22.51 73 ARG B O 1
ATOM 7701 N N . TYR B 2 72 ? 24.318 115.997 -15.173 1.00 23.13 74 TYR B N 1
ATOM 7702 C CA . TYR B 2 72 ? 25.348 116.164 -14.165 1.00 22.87 74 TYR B CA 1
ATOM 7703 C C . TYR B 2 72 ? 25.771 117.631 -14.140 1.00 24.65 74 TYR B C 1
ATOM 7704 O O . TYR B 2 72 ? 26.259 118.141 -15.159 1.00 26.10 74 TYR B O 1
ATOM 7722 N N . PRO B 2 73 ? 25.591 118.345 -13.027 1.00 26.21 75 PRO B N 1
ATOM 7723 C CA . PRO B 2 73 ? 26.086 119.722 -12.947 1.00 27.74 75 PRO B CA 1
ATOM 7724 C C . PRO B 2 73 ? 27.580 119.788 -13.223 1.00 29.08 75 PRO B C 1
ATOM 7725 O O . PRO B 2 73 ? 28.322 118.820 -13.044 1.00 28.52 75 PRO B O 1
ATOM 7736 N N . ASP B 2 74 ? 28.023 120.973 -13.646 1.00 31.08 76 ASP B N 1
ATOM 7737 C CA . ASP B 2 74 ? 29.425 121.154 -14.014 1.00 33.75 76 ASP B CA 1
ATOM 7738 C C . ASP B 2 74 ? 30.379 120.669 -12.922 1.00 33.55 76 ASP B C 1
ATOM 7739 O O . ASP B 2 74 ? 31.378 120.003 -13.213 1.00 35.25 76 ASP B O 1
ATOM 7748 N N . HIS B 2 75 ? 30.099 120.996 -11.661 1.00 32.54 77 HIS B N 1
ATOM 7749 C CA . HIS B 2 75 ? 31.032 120.612 -10.608 1.00 34.65 77 HIS B CA 1
ATOM 7750 C C . HIS B 2 75 ? 31.068 119.109 -10.355 1.00 34.40 77 HIS B C 1
ATOM 7751 O O . HIS B 2 75 ? 31.926 118.657 -9.590 1.00 37.78 77 HIS B O 1
ATOM 7766 N N . MET B 2 76 ? 30.182 118.330 -10.976 1.00 31.32 78 MET B N 1
ATOM 7767 C CA . MET B 2 76 ? 30.116 116.885 -10.781 1.00 29.30 78 MET B CA 1
ATOM 7768 C C . MET B 2 76 ? 30.499 116.101 -12.027 1.00 29.00 78 MET B C 1
ATOM 7769 O O . MET B 2 76 ? 30.320 114.887 -12.050 1.00 28.92 78 MET B O 1
ATOM 7783 N N . LYS B 2 77 ? 31.013 116.763 -13.069 1.00 30.53 79 LYS B N 1
ATOM 7784 C CA . LYS B 2 77 ? 31.270 116.067 -14.328 1.00 33.79 79 LYS B CA 1
ATOM 7785 C C . LYS B 2 77 ? 32.223 114.892 -14.143 1.00 33.20 79 LYS B C 1
ATOM 7786 O O . LYS B 2 77 ? 32.140 113.911 -14.892 1.00 35.00 79 LYS B O 1
ATOM 7805 N N . ARG B 2 78 ? 33.139 114.971 -13.175 1.00 32.09 80 ARG B N 1
ATOM 7806 C CA . ARG B 2 78 ? 34.083 113.876 -12.975 1.00 32.58 80 ARG B CA 1
ATOM 7807 C C . ARG B 2 78 ? 33.436 112.654 -12.333 1.00 30.57 80 ARG B C 1
ATOM 7808 O O . ARG B 2 78 ? 34.117 111.634 -12.170 1.00 32.40 80 ARG B O 1
ATOM 7829 N N . HIS B 2 79 ? 32.149 112.720 -11.995 1.00 27.56 81 HIS B N 1
ATOM 7830 C CA . HIS B 2 79 ? 31.450 111.610 -11.359 1.00 26.63 81 HIS B CA 1
ATOM 7831 C C . HIS B 2 79 ? 30.427 110.952 -12.266 1.00 25.33 81 HIS B C 1
ATOM 7832 O O . HIS B 2 79 ? 29.622 110.143 -11.793 1.00 24.17 81 HIS B O 1
ATOM 7846 N N . ASP B 2 80 ? 30.428 111.286 -13.556 1.00 24.22 82 ASP B N 1
ATOM 7847 C CA . ASP B 2 80 ? 29.432 110.783 -14.502 1.00 22.95 82 ASP B CA 1
ATOM 7848 C C . ASP B 2 80 ? 29.989 109.544 -15.188 1.00 24.04 82 ASP B C 1
ATOM 7849 O O . ASP B 2 80 ? 30.584 109.613 -16.267 1.00 24.66 82 ASP B O 1
ATOM 7858 N N . PHE B 2 81 ? 29.769 108.387 -14.559 1.00 22.89 83 PHE B N 1
ATOM 7859 C CA . PHE B 2 81 ? 30.217 107.122 -15.141 1.00 23.19 83 PHE B CA 1
ATOM 7860 C C . PHE B 2 81 ? 29.536 106.862 -16.473 1.00 22.46 83 PHE B C 1
ATOM 7861 O O . PHE B 2 81 ? 30.172 106.406 -17.426 1.00 23.87 83 PHE B O 1
ATOM 7878 N N . PHE B 2 82 ? 28.227 107.135 -16.536 1.00 21.33 84 PHE B N 1
ATOM 7879 C CA . PHE B 2 82 ? 27.404 106.727 -17.672 1.00 20.97 84 PHE B CA 1
ATOM 7880 C C . PHE B 2 82 ? 27.924 107.309 -18.986 1.00 22.25 84 PHE B C 1
ATOM 7881 O O . PHE B 2 82 ? 28.060 106.586 -19.987 1.00 24.03 84 PHE B O 1
ATOM 7898 N N . LYS B 2 83 ? 28.194 108.616 -19.022 1.00 22.32 85 LYS B N 1
ATOM 7899 C CA . LYS B 2 83 ? 28.690 109.203 -20.265 1.00 23.43 85 LYS B CA 1
ATOM 7900 C C . LYS B 2 83 ? 30.133 108.795 -20.548 1.00 25.22 85 LYS B C 1
ATOM 7901 O O . LYS B 2 83 ? 30.523 108.651 -21.715 1.00 27.42 85 LYS B O 1
ATOM 7920 N N . SER B 2 84 ? 30.936 108.592 -19.501 1.00 25.19 86 SER B N 1
ATOM 7921 C CA . SER B 2 84 ? 32.350 108.293 -19.705 1.00 26.69 86 SER B CA 1
ATOM 7922 C C . SER B 2 84 ? 32.544 106.965 -20.424 1.00 25.73 86 SER B C 1
ATOM 7923 O O . SER B 2 84 ? 33.558 106.770 -21.097 1.00 26.94 86 SER B O 1
ATOM 7931 N N . ALA B 2 85 ? 31.581 106.055 -20.307 1.00 25.18 87 ALA B N 1
ATOM 7932 C CA . ALA B 2 85 ? 31.678 104.751 -20.949 1.00 27.27 87 ALA B CA 1
ATOM 7933 C C . ALA B 2 85 ? 31.327 104.798 -22.426 1.00 27.76 87 ALA B C 1
ATOM 7934 O O . ALA B 2 85 ? 31.519 103.793 -23.114 1.00 27.74 87 ALA B O 1
ATOM 7941 N N . MET B 2 86 ? 30.847 105.930 -22.929 1.00 27.68 88 MET B N 1
ATOM 7942 C CA . MET B 2 86 ? 30.428 106.042 -24.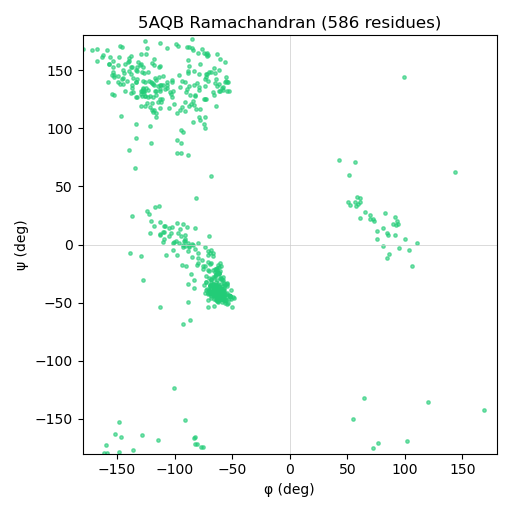324 1.00 28.08 88 MET B CA 1
ATOM 7943 C C . MET B 2 86 ? 31.609 106.427 -25.224 1.00 30.77 88 MET B C 1
ATOM 7944 O O . MET B 2 86 ? 32.549 107.089 -24.766 1.00 32.33 88 MET B O 1
ATOM 7958 N N . PRO B 2 87 ? 31.553 106.053 -26.519 1.00 31.12 89 PRO B N 1
ATOM 7959 C CA . PRO B 2 87 ? 30.410 105.417 -27.197 1.00 29.01 89 PRO B CA 1
ATOM 7960 C C . PRO B 2 87 ? 30.323 103.890 -27.066 1.00 29.25 89 PRO B C 1
ATOM 7961 O O . PRO B 2 87 ? 29.308 103.300 -27.424 1.00 28.32 89 PRO B O 1
ATOM 7972 N N . GLU B 2 88 ? 31.371 103.245 -26.562 1.00 30.46 90 GLU B N 1
ATOM 7973 C CA . GLU B 2 88 ? 31.368 101.786 -26.519 1.00 30.44 90 GLU B CA 1
ATOM 7974 C C . GLU B 2 88 ? 30.252 101.262 -25.629 1.00 27.87 90 GLU B C 1
ATOM 7975 O O . GLU B 2 88 ? 29.673 100.203 -25.899 1.00 30.11 90 GLU B O 1
ATOM 7987 N N . GLY B 2 89 ? 29.956 101.970 -24.555 1.00 25.17 91 GLY B N 1
ATOM 7988 C CA . GLY B 2 89 ? 28.752 101.732 -23.785 1.00 24.40 91 GLY B CA 1
ATOM 7989 C C . GLY B 2 89 ? 28.984 100.948 -22.505 1.00 25.20 91 GLY B C 1
ATOM 7990 O O . GLY B 2 89 ? 30.112 100.716 -22.055 1.00 26.80 91 GLY B O 1
ATOM 7994 N N . TYR B 2 90 ? 27.873 100.524 -21.914 1.00 23.22 92 TYR B N 1
ATOM 7995 C CA . TYR B 2 90 ? 27.918 99.738 -20.691 1.00 23.87 92 TYR B CA 1
ATOM 7996 C C . TYR B 2 90 ? 26.830 98.672 -20.680 1.00 23.56 92 TYR B C 1
ATOM 7997 O O . TYR B 2 90 ? 25.804 98.772 -21.366 1.00 24.04 92 TYR B O 1
ATOM 8015 N N . VAL B 2 91 ? 27.094 97.628 -19.902 1.00 22.94 93 VAL B N 1
ATOM 8016 C CA . VAL B 2 91 ? 26.101 96.624 -19.539 1.00 23.00 93 VAL B CA 1
ATOM 8017 C C . VAL B 2 91 ? 25.412 97.078 -18.263 1.00 22.84 93 VAL B C 1
ATOM 8018 O O . VAL B 2 91 ? 26.076 97.476 -17.299 1.00 25.47 93 VAL B O 1
ATOM 8031 N N . GLN B 2 92 ? 24.086 96.997 -18.239 1.00 20.71 94 GLN B N 1
ATOM 8032 C CA . GLN B 2 92 ? 23.295 97.333 -17.067 1.00 19.92 94 GLN B CA 1
ATOM 8033 C C . GLN B 2 92 ? 22.489 96.107 -16.679 1.00 20.66 94 GLN B C 1
ATOM 8034 O O . GLN B 2 92 ? 21.720 95.595 -17.492 1.00 22.25 94 GLN B O 1
ATOM 8048 N N . GLU B 2 93 ? 22.719 95.594 -15.473 1.00 20.31 95 GLU B N 1
ATOM 8049 C CA . GLU B 2 93 ? 22.039 94.401 -14.987 1.00 21.69 95 GLU B CA 1
ATOM 8050 C C . GLU B 2 93 ? 21.251 94.760 -13.744 1.00 21.91 95 GLU B C 1
ATOM 8051 O O . GLU B 2 93 ? 21.738 95.523 -12.900 1.00 22.76 95 GLU B O 1
ATOM 8063 N N . ARG B 2 94 ? 20.033 94.232 -13.636 1.00 20.23 96 ARG B N 1
ATOM 8064 C CA . ARG B 2 94 ? 19.226 94.467 -12.452 1.00 19.21 96 ARG B CA 1
ATOM 8065 C C . ARG B 2 94 ? 18.497 93.222 -11.981 1.00 20.06 96 ARG B C 1
ATOM 8066 O O . ARG B 2 94 ? 18.138 92.333 -12.771 1.00 20.41 96 ARG B O 1
ATOM 8087 N N . THR B 2 95 ? 18.228 93.194 -10.672 1.00 20.32 97 THR B N 1
ATOM 8088 C CA . THR B 2 95 ? 17.113 92.419 -10.136 1.00 19.86 97 THR B CA 1
ATOM 8089 C C . THR B 2 95 ? 16.138 93.390 -9.495 1.00 20.04 97 THR B C 1
ATOM 8090 O O . THR B 2 95 ? 16.558 94.295 -8.770 1.00 21.04 97 THR B O 1
ATOM 8101 N N . ILE B 2 96 ? 14.855 93.248 -9.814 1.00 19.96 98 ILE B N 1
ATOM 8102 C CA . ILE B 2 96 ? 13.792 94.097 -9.277 1.00 18.56 98 ILE B CA 1
ATOM 8103 C C . ILE B 2 96 ? 12.837 93.195 -8.519 1.00 19.46 98 ILE B C 1
ATOM 8104 O O . ILE B 2 96 ? 12.174 92.334 -9.114 1.00 19.80 98 ILE B O 1
ATOM 8120 N N . PHE B 2 97 ? 12.773 93.369 -7.203 1.00 18.55 99 PHE B N 1
ATOM 8121 C CA . PHE B 2 97 ? 11.909 92.572 -6.344 1.00 18.68 99 PHE B CA 1
ATOM 8122 C C . PHE B 2 97 ? 10.625 93.335 -6.056 1.00 20.03 99 PHE B C 1
ATOM 8123 O O . PHE B 2 97 ? 10.645 94.376 -5.374 1.00 20.48 99 PHE B O 1
ATOM 8140 N N . PHE B 2 98 ? 9.510 92.830 -6.572 1.00 19.82 100 PHE B N 1
ATOM 8141 C CA . PHE B 2 98 ? 8.208 93.391 -6.238 1.00 19.63 100 PHE B CA 1
ATOM 8142 C C . PHE B 2 98 ? 7.730 92.799 -4.922 1.00 21.45 100 PHE B C 1
ATOM 8143 O O . PHE B 2 98 ? 7.562 91.577 -4.798 1.00 21.65 100 PHE B O 1
ATOM 8160 N N . LYS B 2 99 ? 7.513 93.663 -3.937 1.00 21.86 101 LYS B N 1
ATOM 8161 C CA . LYS B 2 99 ? 7.160 93.207 -2.603 1.00 23.08 101 LYS B CA 1
ATOM 8162 C C . LYS B 2 99 ? 5.887 92.368 -2.631 1.00 22.56 101 LYS B C 1
ATOM 8163 O O . LYS B 2 99 ? 4.887 92.744 -3.260 1.00 22.29 101 LYS B O 1
ATOM 8182 N N . ASP B 2 100 ? 5.930 91.216 -1.947 1.00 23.40 102 ASP B N 1
ATOM 8183 C CA . ASP B 2 100 ? 4.817 90.269 -1.906 1.00 25.57 102 ASP B CA 1
ATOM 8184 C C . ASP B 2 100 ? 4.459 89.723 -3.282 1.00 25.54 102 ASP B C 1
ATOM 8185 O O . ASP B 2 100 ? 3.333 89.260 -3.493 1.00 27.84 102 ASP B O 1
ATOM 8194 N N . ASP B 2 101 ? 5.394 89.760 -4.224 1.00 23.76 103 ASP B N 1
ATOM 8195 C CA . ASP B 2 101 ? 5.131 89.309 -5.593 1.00 23.35 103 ASP B CA 1
ATOM 8196 C C . ASP B 2 101 ? 6.447 88.807 -6.198 1.00 22.92 103 ASP B C 1
ATOM 8197 O O . ASP B 2 101 ? 7.400 88.493 -5.475 1.00 24.30 103 ASP B O 1
ATOM 8206 N N . GLY B 2 102 ? 6.491 88.693 -7.524 1.00 23.10 104 GLY B N 1
ATOM 8207 C CA . GLY B 2 102 ? 7.634 88.115 -8.201 1.00 22.69 104 GLY B CA 1
ATOM 8208 C C . GLY B 2 102 ? 8.747 89.129 -8.419 1.00 20.97 104 GLY B C 1
ATOM 8209 O O . GLY B 2 102 ? 8.750 90.237 -7.870 1.00 21.39 104 GLY B O 1
ATOM 8213 N N . ASN B 2 103 ? 9.700 88.742 -9.276 1.00 20.90 105 ASN B N 1
ATOM 8214 C CA . ASN B 2 103 ? 10.831 89.607 -9.582 1.00 20.80 105 ASN B CA 1
ATOM 8215 C C . ASN B 2 103 ? 11.141 89.599 -11.068 1.00 20.12 105 ASN B C 1
ATOM 8216 O O . ASN B 2 103 ? 10.846 88.634 -11.778 1.00 20.91 105 ASN B O 1
ATOM 8227 N N . TYR B 2 104 ? 11.716 90.716 -11.526 1.00 18.84 106 TYR B N 1
ATOM 8228 C CA . TYR B 2 104 ? 12.325 90.817 -12.842 1.00 19.30 106 TYR B CA 1
ATOM 8229 C C . TYR B 2 104 ? 13.845 90.729 -12.719 1.00 20.53 106 TYR B C 1
ATOM 8230 O O . TYR B 2 104 ? 14.442 91.305 -11.805 1.00 20.86 106 TYR B O 1
ATOM 8248 N N . LYS B 2 105 ? 14.473 90.022 -13.647 1.00 20.37 107 LYS B N 1
ATOM 8249 C CA . LYS B 2 105 ? 15.914 90.075 -13.842 1.00 21.25 107 LYS B CA 1
ATOM 8250 C C . LYS B 2 105 ? 16.149 90.583 -15.254 1.00 21.40 107 LYS B C 1
ATOM 8251 O O . LYS B 2 105 ? 15.547 90.076 -16.208 1.00 23.06 107 LYS B O 1
ATOM 8270 N N . THR B 2 106 ? 16.957 91.622 -15.383 1.00 20.24 108 THR B N 1
ATOM 8271 C CA . THR B 2 106 ? 17.198 92.245 -16.672 1.00 20.28 108 THR B CA 1
ATOM 8272 C C . THR B 2 106 ? 18.685 92.323 -16.966 1.00 20.15 108 THR B C 1
ATOM 8273 O O . THR B 2 106 ? 19.507 92.485 -16.061 1.00 21.56 108 THR B O 1
ATOM 8284 N N . ARG B 2 107 ? 19.022 92.219 -18.246 1.00 20.91 109 ARG B N 1
ATOM 8285 C CA . ARG B 2 107 ? 20.355 92.518 -18.748 1.00 21.98 109 ARG B CA 1
ATOM 8286 C C . ARG B 2 107 ? 20.202 93.384 -19.980 1.00 21.41 109 ARG B C 1
ATOM 8287 O O . ARG B 2 107 ? 19.474 93.017 -20.913 1.00 22.84 109 ARG B O 1
ATOM 8308 N N . ALA B 2 108 ? 20.885 94.519 -19.998 1.00 21.26 110 ALA B N 1
ATOM 8309 C CA . ALA B 2 108 ? 20.802 95.445 -21.119 1.00 20.66 110 ALA B CA 1
ATOM 8310 C C . ALA B 2 108 ? 22.192 95.895 -21.544 1.00 22.12 110 ALA B C 1
ATOM 8311 O O . ALA B 2 108 ? 23.138 95.914 -20.744 1.00 23.42 110 ALA B O 1
ATOM 8318 N N . GLU B 2 109 ? 22.316 96.249 -22.815 1.00 22.30 111 GLU B N 1
ATOM 8319 C CA . GLU B 2 109 ? 23.482 96.959 -23.318 1.00 24.10 111 GLU B CA 1
ATOM 8320 C C . GLU B 2 109 ? 23.030 98.322 -23.810 1.00 23.18 111 GLU B C 1
ATOM 8321 O O . GLU B 2 109 ? 22.071 98.419 -24.590 1.00 22.81 111 GLU B O 1
ATOM 8333 N N . VAL B 2 110 ? 23.717 99.361 -23.344 1.00 22.27 112 VAL B N 1
ATOM 8334 C CA . VAL B 2 110 ? 23.445 100.752 -23.692 1.00 22.20 112 VAL B CA 1
ATOM 8335 C C . VAL B 2 110 ? 24.687 101.285 -24.388 1.00 23.55 112 VAL B C 1
ATOM 8336 O O . VAL B 2 110 ? 25.763 101.355 -23.780 1.00 24.54 112 VAL B O 1
ATOM 8349 N N . LYS B 2 111 ? 24.556 101.646 -25.661 1.00 23.38 113 LYS B N 1
ATOM 8350 C CA . LYS B 2 111 ? 25.719 102.063 -26.434 1.00 24.63 113 LYS B CA 1
ATOM 8351 C C . LYS B 2 111 ? 25.255 102.823 -27.660 1.00 25.69 113 LYS B C 1
ATOM 8352 O O . LYS B 2 111 ? 24.096 102.735 -28.058 1.00 24.87 113 LYS B O 1
ATOM 8371 N N . PHE B 2 112 ? 26.179 103.550 -28.271 1.00 26.47 114 PHE B N 1
ATOM 8372 C CA . PHE B 2 112 ? 25.883 104.194 -29.537 1.00 27.28 114 PHE B CA 1
ATOM 8373 C C . PHE B 2 112 ? 25.961 103.193 -30.670 1.00 28.75 114 PHE B C 1
ATOM 8374 O O . PHE B 2 112 ? 26.893 102.382 -30.751 1.00 29.96 114 PHE B O 1
ATOM 8391 N N . GLU B 2 113 ? 24.969 103.262 -31.553 1.00 28.78 115 GLU B N 1
ATOM 8392 C CA . GLU B 2 113 ? 24.987 102.573 -32.839 1.00 30.94 115 GLU B CA 1
ATOM 8393 C C . GLU B 2 113 ? 24.839 103.708 -33.843 1.00 32.82 115 GLU B C 1
ATOM 8394 O O . GLU B 2 113 ? 23.751 104.271 -34.004 1.00 32.68 115 GLU B O 1
ATOM 8406 N N . GLY B 2 114 ? 25.957 104.097 -34.452 1.00 35.39 116 GLY B N 1
ATOM 8407 C CA . GLY B 2 114 ? 25.971 105.320 -35.234 1.00 36.91 116 GLY B CA 1
ATOM 8408 C C . GLY B 2 114 ? 25.731 106.513 -34.328 1.00 36.02 116 GLY B C 1
ATOM 8409 O O . GLY B 2 114 ? 26.356 106.653 -33.270 1.00 36.14 116 GLY B O 1
ATOM 8413 N N . ASP B 2 115 ? 24.812 107.388 -34.742 1.00 34.92 117 ASP B N 1
ATOM 8414 C CA . ASP B 2 115 ? 24.491 108.595 -33.992 1.00 35.14 117 ASP B CA 1
ATOM 8415 C C . ASP B 2 115 ? 23.407 108.377 -32.945 1.00 31.36 117 ASP B C 1
ATOM 8416 O O . ASP B 2 115 ? 23.047 109.327 -32.234 1.00 31.61 117 ASP B O 1
ATOM 8425 N N . THR B 2 116 ? 22.900 107.157 -32.810 1.00 29.34 118 THR B N 1
ATOM 8426 C CA . THR B 2 116 ? 21.756 106.867 -31.960 1.00 26.31 118 THR B CA 1
ATOM 8427 C C . THR B 2 116 ? 22.207 106.133 -30.703 1.00 25.26 118 THR B C 1
ATOM 8428 O O . THR B 2 116 ? 23.023 105.204 -30.773 1.00 26.21 118 THR B O 1
ATOM 8439 N N . LEU B 2 117 ? 21.652 106.527 -29.563 1.00 23.57 119 LEU B N 1
ATOM 8440 C CA . LEU B 2 117 ? 21.884 105.822 -28.310 1.00 22.16 119 LEU B CA 1
ATOM 8441 C C . LEU B 2 117 ? 20.845 104.715 -28.211 1.00 22.87 119 LEU B C 1
ATOM 8442 O O . LEU B 2 117 ? 19.639 104.993 -28.230 1.00 22.81 119 LEU B O 1
ATOM 8458 N N . VAL B 2 118 ? 21.304 103.460 -28.145 1.00 22.84 120 VAL B N 1
ATOM 8459 C CA . VAL B 2 118 ? 20.426 102.298 -28.189 1.00 22.47 120 VAL B CA 1
ATOM 8460 C C . VAL B 2 118 ? 20.516 101.544 -26.865 1.00 22.37 120 VAL B C 1
ATOM 8461 O O . VAL B 2 118 ? 21.620 101.261 -26.381 1.00 24.62 120 VAL B O 1
ATOM 8474 N N . ASN B 2 119 ? 19.361 101.201 -26.297 1.00 20.86 121 ASN B N 1
ATOM 8475 C CA . ASN B 2 119 ? 19.238 100.374 -25.096 1.00 20.28 121 ASN B CA 1
ATOM 8476 C C . ASN B 2 119 ? 18.516 99.089 -25.482 1.00 20.34 121 ASN B C 1
ATOM 8477 O O . ASN B 2 119 ? 17.327 99.124 -25.805 1.00 20.63 121 ASN B O 1
ATOM 8488 N N . ARG B 2 120 ? 19.234 97.962 -25.494 1.00 21.42 122 ARG B N 1
ATOM 8489 C CA . ARG B 2 120 ? 18.700 96.660 -25.883 1.00 22.54 122 ARG B CA 1
ATOM 8490 C C . ARG B 2 120 ? 18.666 95.775 -24.643 1.00 22.17 122 ARG B C 1
ATOM 8491 O O . ARG B 2 120 ? 19.706 95.572 -24.009 1.00 23.03 122 ARG B O 1
ATOM 8512 N N . ILE B 2 121 ? 17.477 95.261 -24.298 1.00 20.86 123 ILE B N 1
ATOM 8513 C CA . ILE B 2 121 ? 17.204 94.617 -23.014 1.00 20.67 123 ILE B CA 1
ATOM 8514 C C . ILE B 2 121 ? 16.621 93.225 -23.221 1.00 20.52 123 ILE B C 1
ATOM 8515 O O . ILE B 2 121 ? 15.765 93.016 -24.097 1.00 21.21 123 ILE B O 1
ATOM 8531 N N . GLU B 2 122 ? 17.058 92.276 -22.384 1.00 21.35 124 GLU B N 1
ATOM 8532 C CA . GLU B 2 122 ? 16.364 91.015 -22.166 1.00 23.07 124 GLU B CA 1
ATOM 8533 C C . GLU B 2 122 ? 15.842 91.013 -20.734 1.00 21.83 124 GLU B C 1
ATOM 8534 O O . GLU B 2 122 ? 16.575 91.370 -19.807 1.00 22.92 124 GLU B O 1
ATOM 8546 N N . LEU B 2 123 ? 14.569 90.655 -20.547 1.00 20.61 125 LEU B N 1
ATOM 8547 C CA . LEU B 2 123 ? 13.932 90.677 -19.232 1.00 19.71 125 LEU B CA 1
ATOM 8548 C C . LEU B 2 123 ? 13.301 89.316 -18.972 1.00 21.17 125 LEU B C 1
ATOM 8549 O O . LEU B 2 123 ? 12.570 88.807 -19.816 1.00 21.66 125 LEU B O 1
ATOM 8565 N N . LYS B 2 124 ? 13.540 88.747 -17.794 1.00 21.53 126 LYS B N 1
ATOM 8566 C CA . LYS B 2 124 ? 12.873 87.534 -17.348 1.00 22.80 126 LYS B CA 1
ATOM 8567 C C . LYS B 2 124 ? 12.184 87.815 -16.017 1.00 23.51 126 LYS B C 1
ATOM 8568 O O . LYS B 2 124 ? 12.827 88.270 -15.064 1.00 23.94 126 LYS B O 1
ATOM 8587 N N . GLY B 2 125 ? 10.895 87.519 -15.942 1.00 21.93 127 GLY B N 1
ATOM 8588 C CA . GLY B 2 125 ? 10.130 87.653 -14.708 1.00 21.68 127 GLY B CA 1
ATOM 8589 C C . GLY B 2 125 ? 9.597 86.306 -14.253 1.00 22.22 127 GLY B C 1
ATOM 8590 O O . GLY B 2 125 ? 9.117 85.514 -15.065 1.00 23.54 127 GLY B O 1
ATOM 8594 N N . ILE B 2 126 ? 9.698 86.039 -12.946 1.00 21.88 128 ILE B N 1
ATOM 8595 C CA . ILE B 2 126 ? 9.245 84.773 -12.383 1.00 24.05 128 ILE B CA 1
ATOM 8596 C C . ILE B 2 126 ? 8.538 84.984 -11.048 1.00 23.43 128 ILE B C 1
ATOM 8597 O O . ILE B 2 126 ? 8.692 86.018 -10.384 1.00 23.59 128 ILE B O 1
ATOM 8613 N N . ASP B 2 127 ? 7.711 84.007 -10.707 1.00 26.31 129 ASP B N 1
ATOM 8614 C CA . ASP B 2 127 ? 7.064 83.899 -9.404 1.00 27.99 129 ASP B CA 1
ATOM 8615 C C . ASP B 2 127 ? 5.999 84.969 -9.171 1.00 26.14 129 ASP B C 1
ATOM 8616 O O . ASP B 2 127 ? 5.674 85.286 -8.027 1.00 26.66 129 ASP B O 1
ATOM 8625 N N . PHE B 2 128 ? 5.405 85.510 -10.234 1.00 25.46 130 PHE B N 1
ATOM 8626 C CA . PHE B 2 128 ? 4.338 86.480 -10.059 1.00 24.57 130 PHE B CA 1
ATOM 8627 C C . PHE B 2 128 ? 3.017 85.789 -9.728 1.00 25.18 130 PHE B C 1
ATOM 8628 O O . PHE B 2 128 ? 2.749 84.654 -10.150 1.00 27.53 130 PHE B O 1
ATOM 8645 N N . LYS B 2 129 ? 2.214 86.470 -8.909 1.00 25.55 131 LYS B N 1
ATOM 8646 C CA A LYS B 2 129 ? 0.885 85.990 -8.564 0.59 27.91 131 LYS B CA 1
ATOM 8647 C CA B LYS B 2 129 ? 0.887 85.984 -8.567 0.41 27.86 131 LYS B CA 1
ATOM 8648 C C . LYS B 2 129 ? -0.096 86.338 -9.676 1.00 28.06 131 LYS B C 1
ATOM 8649 O O . LYS B 2 129 ? -0.102 87.458 -10.193 1.00 27.44 131 LYS B O 1
ATOM 8686 N N . GLU B 2 130 ? -0.932 85.365 -10.046 1.00 31.84 132 GLU B N 1
ATOM 8687 C CA . GLU B 2 130 ? -1.794 85.560 -11.207 1.00 34.29 132 GLU B CA 1
ATOM 8688 C C . GLU B 2 130 ? -2.782 86.697 -11.004 1.00 35.70 132 GLU B C 1
ATOM 8689 O O . GLU B 2 130 ? -3.132 87.382 -11.973 1.00 37.52 132 GLU B O 1
ATOM 8701 N N . ASP B 2 131 ? -3.215 86.947 -9.769 1.00 38.16 133 ASP B N 1
ATOM 8702 C CA . ASP B 2 131 ? -4.038 88.117 -9.484 1.00 41.18 133 ASP B CA 1
ATOM 8703 C C . ASP B 2 131 ? -3.347 89.085 -8.527 1.00 36.35 133 ASP B C 1
ATOM 8704 O O . ASP B 2 131 ? -4.005 89.750 -7.725 1.00 36.52 133 ASP B O 1
ATOM 8713 N N . GLY B 2 132 ? -2.019 89.164 -8.586 1.00 31.20 134 GLY B N 1
ATOM 8714 C CA . GLY B 2 132 ? -1.299 90.204 -7.883 1.00 26.59 134 GLY B CA 1
ATOM 8715 C C . GLY B 2 132 ? -1.419 91.510 -8.647 1.00 24.02 134 GLY B C 1
ATOM 8716 O O . GLY B 2 132 ? -2.128 91.629 -9.644 1.00 24.31 134 GLY B O 1
ATOM 8720 N N . ASN B 2 133 ? -0.697 92.514 -8.162 1.00 22.65 135 ASN B N 1
ATOM 8721 C CA . ASN B 2 133 ? -0.853 93.836 -8.756 1.00 21.60 135 ASN B CA 1
ATOM 8722 C C . ASN B 2 133 ? -0.273 93.926 -10.160 1.00 20.68 135 ASN B C 1
ATOM 8723 O O . ASN B 2 133 ? -0.667 94.808 -10.918 1.00 20.93 135 ASN B O 1
ATOM 8734 N N . ILE B 2 134 ? 0.665 93.054 -10.509 1.00 20.40 136 ILE B N 1
ATOM 8735 C CA . ILE B 2 134 ? 1.363 93.107 -11.783 1.00 20.69 136 ILE B CA 1
ATOM 8736 C C . ILE B 2 134 ? 0.534 92.336 -12.808 1.00 20.35 136 ILE B C 1
ATOM 8737 O O . ILE B 2 134 ? -0.016 92.924 -13.742 1.00 20.93 136 ILE B O 1
ATOM 8753 N N . LEU B 2 135 ? 0.370 91.020 -12.631 1.00 21.15 137 LEU B N 1
ATOM 8754 C CA . LEU B 2 135 ? -0.379 90.272 -13.644 1.00 22.20 137 LEU B CA 1
ATOM 8755 C C . LEU B 2 135 ? -1.867 90.588 -13.608 1.00 23.66 137 LEU B C 1
ATOM 8756 O O . LEU B 2 135 ? -2.558 90.381 -14.623 1.00 25.58 137 LEU B O 1
ATOM 8772 N N . GLY B 2 136 ? -2.369 91.085 -12.488 1.00 23.11 138 GLY B N 1
ATOM 8773 C CA . GLY B 2 136 ? -3.735 91.548 -12.406 1.00 24.38 138 GLY B CA 1
ATOM 8774 C C . GLY B 2 136 ? -3.951 92.977 -12.864 1.00 23.81 138 GLY B C 1
ATOM 8775 O O . GLY B 2 136 ? -5.081 93.471 -12.811 1.00 25.56 138 GLY B O 1
ATOM 8779 N N . HIS B 2 137 ? -2.911 93.685 -13.305 1.00 22.06 139 HIS B N 1
ATOM 8780 C CA . HIS B 2 137 ? -3.056 95.041 -13.828 1.00 20.51 139 HIS B CA 1
ATOM 8781 C C . HIS B 2 137 ? -3.822 95.950 -12.867 1.00 21.01 139 HIS B C 1
ATOM 8782 O O . HIS B 2 137 ? -4.832 96.559 -13.218 1.00 22.50 139 HIS B O 1
ATOM 8796 N N . LYS B 2 138 ? -3.267 96.109 -11.658 1.00 20.87 140 LYS B N 1
ATOM 8797 C CA . LYS B 2 138 ? -3.896 96.923 -10.618 1.00 21.14 140 LYS B CA 1
ATOM 8798 C C . LYS B 2 138 ? -3.135 98.212 -10.356 1.00 20.95 140 LYS B C 1
ATOM 8799 O O . LYS B 2 138 ? -3.488 98.965 -9.435 1.00 22.21 140 LYS B O 1
ATOM 8818 N N . LEU B 2 139 ? -2.100 98.483 -11.130 1.00 19.23 141 LEU B N 1
ATOM 8819 C CA . LEU B 2 139 ? -1.292 99.667 -10.955 1.00 19.26 141 LEU B CA 1
ATOM 8820 C C . LEU B 2 139 ? -1.880 100.847 -11.732 1.00 18.69 141 LEU B C 1
ATOM 8821 O O . LEU B 2 139 ? -2.300 100.709 -12.888 1.00 19.73 141 LEU B O 1
ATOM 8837 N N . GLU B 2 140 ? -1.913 102.013 -11.098 1.00 18.59 142 GLU B N 1
ATOM 8838 C CA . GLU B 2 140 ? -2.301 103.239 -11.788 1.00 18.99 142 GLU B CA 1
ATOM 8839 C C . GLU B 2 140 ? -1.293 103.613 -12.861 1.00 17.90 142 GLU B C 1
ATOM 8840 O O . GLU B 2 140 ? -0.104 103.295 -12.785 1.00 17.87 142 GLU B O 1
ATOM 8852 N N . TYR B 2 141 ? -1.789 104.303 -13.889 1.00 18.80 143 TYR B N 1
ATOM 8853 C CA . TYR B 2 141 ? -0.946 104.759 -14.997 1.00 18.05 143 TYR B CA 1
ATOM 8854 C C . TYR B 2 141 ? -0.388 106.128 -14.645 1.00 18.08 143 TYR B C 1
ATOM 8855 O O . TYR B 2 141 ? -0.853 107.174 -15.111 1.00 19.26 143 TYR B O 1
ATOM 8873 N N . ASN B 2 142 ? 0.624 106.104 -13.774 1.00 17.61 144 ASN B N 1
ATOM 8874 C CA . ASN B 2 142 ? 1.317 107.309 -13.318 1.00 17.26 144 ASN B CA 1
ATOM 8875 C C . ASN B 2 142 ? 2.655 106.874 -12.741 1.00 17.14 144 ASN B C 1
ATOM 8876 O O . ASN B 2 142 ? 3.008 105.694 -12.768 1.00 17.17 144 ASN B O 1
ATOM 8887 N N . TYR B 2 143 ? 3.423 107.845 -12.265 1.00 16.42 145 TYR B N 1
ATOM 8888 C CA . TYR B 2 143 ? 4.781 107.551 -11.841 1.00 16.81 145 TYR B CA 1
ATOM 8889 C C . TYR B 2 143 ? 5.253 108.604 -10.866 1.00 17.45 145 TYR B C 1
ATOM 8890 O O . TYR B 2 143 ? 5.013 109.793 -11.050 1.00 19.72 145 TYR B O 1
ATOM 8908 N N . ASN B 2 144 ? 5.962 108.142 -9.841 1.00 18.02 146 ASN B N 1
ATOM 8909 C CA . ASN B 2 144 ? 6.435 108.981 -8.758 1.00 18.95 146 ASN B CA 1
ATOM 8910 C C . ASN B 2 144 ? 7.882 109.417 -8.959 1.00 19.21 146 ASN B C 1
ATOM 8911 O O . ASN B 2 144 ? 8.588 108.951 -9.849 1.00 18.51 146 ASN B O 1
ATOM 8922 N N . SER B 2 145 ? 8.313 110.348 -8.098 1.00 19.37 147 SER B N 1
ATOM 8923 C CA A SER B 2 145 ? 9.686 110.830 -8.081 0.66 19.46 147 SER B CA 1
ATOM 8924 C CA B SER B 2 145 ? 9.686 110.840 -8.073 0.34 19.55 147 SER B CA 1
ATOM 8925 C C . SER B 2 145 ? 10.493 110.014 -7.081 1.00 17.94 147 SER B C 1
ATOM 8926 O O . SER B 2 145 ? 9.978 109.628 -6.029 1.00 19.16 147 SER B O 1
ATOM 8941 N N . HIS B 2 146 ? 11.754 109.735 -7.424 1.00 17.47 148 HIS B N 1
ATOM 8942 C CA . HIS B 2 146 ? 12.580 108.860 -6.589 1.00 18.01 148 HIS B CA 1
ATOM 8943 C C . HIS B 2 146 ? 13.994 109.394 -6.455 1.00 18.71 148 HIS B C 1
ATOM 8944 O O . HIS B 2 146 ? 14.435 110.271 -7.195 1.00 19.05 148 HIS B O 1
ATOM 8958 N N . ASN B 2 147 ? 14.686 108.882 -5.436 1.00 17.48 149 ASN B N 1
ATOM 8959 C CA . ASN B 2 147 ? 16.125 109.067 -5.274 1.00 18.23 149 ASN B CA 1
ATOM 8960 C C . ASN B 2 147 ? 16.843 107.783 -5.660 1.00 18.16 149 ASN B C 1
ATOM 8961 O O . ASN B 2 147 ? 16.473 106.696 -5.206 1.00 19.57 149 ASN B O 1
ATOM 8972 N N . VAL B 2 148 ? 17.866 107.912 -6.497 1.00 17.70 150 VAL B N 1
ATOM 8973 C CA . VAL B 2 148 ? 18.643 106.791 -7.023 1.00 18.09 150 VAL B CA 1
ATOM 8974 C C . VAL B 2 148 ? 20.057 106.914 -6.473 1.00 18.16 150 VAL B C 1
ATOM 8975 O O . VAL B 2 148 ? 20.708 107.941 -6.681 1.00 18.75 150 VAL B O 1
ATOM 8988 N N . TYR B 2 149 ? 20.549 105.891 -5.768 1.00 17.35 151 TYR B N 1
ATOM 8989 C CA . TYR B 2 149 ? 21.812 105.985 -5.048 1.00 17.75 151 TYR B CA 1
ATOM 8990 C C . TYR B 2 149 ? 22.917 105.259 -5.806 1.00 20.08 151 TYR B C 1
ATOM 8991 O O . TYR B 2 149 ? 22.748 104.100 -6.196 1.00 20.92 151 TYR B O 1
ATOM 9009 N N . ILE B 2 150 ? 24.040 105.942 -6.016 1.00 19.57 152 ILE B N 1
ATOM 9010 C CA A ILE B 2 150 ? 25.131 105.476 -6.875 0.97 20.58 152 ILE B CA 1
ATOM 9011 C CA B ILE B 2 150 ? 25.112 105.419 -6.850 0.03 20.47 152 ILE B CA 1
ATOM 9012 C C . ILE B 2 150 ? 26.419 105.380 -6.068 1.00 21.30 152 ILE B C 1
ATOM 9013 O O . ILE B 2 150 ? 26.793 106.335 -5.381 1.00 21.40 152 ILE B O 1
ATOM 9044 N N . MET B 2 151 ? 27.128 104.261 -6.206 1.00 21.69 153 MET B N 1
ATOM 9045 C CA . MET B 2 151 ? 28.416 104.050 -5.566 1.00 24.37 153 MET B CA 1
ATOM 9046 C C . MET B 2 151 ? 29.356 103.377 -6.558 1.00 23.10 153 MET B C 1
ATOM 9047 O O . MET B 2 151 ? 28.917 102.587 -7.398 1.00 23.32 153 MET B O 1
ATOM 9061 N N . ALA B 2 152 ? 30.650 103.685 -6.477 1.00 22.91 154 ALA B N 1
ATOM 9062 C CA . ALA B 2 152 ? 31.618 102.997 -7.322 1.00 24.81 154 ALA B CA 1
ATOM 9063 C C . ALA B 2 152 ? 31.813 101.550 -6.865 1.00 27.79 154 ALA B C 1
ATOM 9064 O O . ALA B 2 152 ? 31.759 101.236 -5.671 1.00 30.09 154 ALA B O 1
ATOM 9071 N N . ASP B 2 153 ? 32.060 100.674 -7.840 1.00 29.03 155 ASP B N 1
ATOM 9072 C CA . ASP B 2 153 ? 32.474 99.286 -7.624 1.00 32.71 155 ASP B CA 1
ATOM 9073 C C . ASP B 2 153 ? 33.832 99.142 -8.306 1.00 35.34 155 ASP B C 1
ATOM 9074 O O . ASP B 2 153 ? 33.911 98.758 -9.477 1.00 36.22 155 ASP B O 1
ATOM 9083 N N . LYS B 2 154 ? 34.895 99.457 -7.566 1.00 36.96 156 LYS B N 1
ATOM 9084 C CA . LYS B 2 154 ? 36.233 99.503 -8.154 1.00 42.20 156 LYS B CA 1
ATOM 9085 C C . LYS B 2 154 ? 36.639 98.158 -8.740 1.00 44.35 156 LYS B C 1
ATOM 9086 O O . LYS B 2 154 ? 37.296 98.104 -9.786 1.00 45.15 156 LYS B O 1
ATOM 9105 N N . GLN B 2 155 ? 36.272 97.059 -8.077 1.00 49.65 157 GLN B N 1
ATOM 9106 C CA . GLN B 2 155 ? 36.757 95.752 -8.509 1.00 57.09 157 GLN B CA 1
ATOM 9107 C C . GLN B 2 155 ? 36.198 95.365 -9.873 1.00 53.58 157 GLN B C 1
ATOM 9108 O O . GLN B 2 155 ? 36.844 94.618 -10.614 1.00 57.15 157 GLN B O 1
ATOM 9122 N N . LYS B 2 156 ? 35.015 95.868 -10.222 1.00 45.64 158 LYS B N 1
ATOM 9123 C CA . LYS B 2 156 ? 34.393 95.621 -11.517 1.00 42.89 158 LYS B CA 1
ATOM 9124 C C . LYS B 2 156 ? 34.608 96.768 -12.492 1.00 39.12 158 LYS B C 1
ATOM 9125 O O . LYS B 2 156 ? 34.068 96.730 -13.608 1.00 41.10 158 LYS B O 1
ATOM 9144 N N . ASN B 2 157 ? 35.352 97.799 -12.098 1.00 35.94 159 ASN B N 1
ATOM 9145 C CA . ASN B 2 157 ? 35.540 98.968 -12.950 1.00 34.93 159 ASN B CA 1
ATOM 9146 C C . ASN B 2 157 ? 34.200 99.593 -13.327 1.00 32.59 159 ASN B C 1
ATOM 9147 O O . ASN B 2 157 ? 34.011 100.072 -14.447 1.00 33.89 159 ASN B O 1
ATOM 9158 N N . GLY B 2 158 ? 33.254 99.582 -12.406 1.00 29.15 160 GLY B N 1
ATOM 9159 C CA . GLY B 2 158 ? 31.914 100.056 -12.698 1.00 26.30 160 GLY B CA 1
ATOM 9160 C C . GLY B 2 158 ? 31.242 100.664 -11.492 1.00 25.92 160 GLY B C 1
ATOM 9161 O O . GLY B 2 158 ? 31.905 101.159 -10.576 1.00 27.31 160 GLY B O 1
ATOM 9165 N N . ILE B 2 159 ? 29.913 100.603 -11.473 1.00 24.82 161 ILE B N 1
ATOM 9166 C CA . ILE B 2 159 ? 29.121 101.191 -10.405 1.00 23.14 161 ILE B CA 1
ATOM 9167 C C . ILE B 2 159 ? 28.084 100.191 -9.919 1.00 23.47 161 ILE B C 1
ATOM 9168 O O . ILE B 2 159 ? 27.690 99.267 -10.632 1.00 23.88 161 ILE B O 1
ATOM 9184 N N . LYS B 2 160 ? 27.636 100.398 -8.688 1.00 22.66 162 LYS B N 1
ATOM 9185 C CA . LYS B 2 160 ? 26.470 99.726 -8.136 1.00 23.07 162 LYS B CA 1
ATOM 9186 C C . LYS B 2 160 ? 25.421 100.780 -7.818 1.00 22.70 162 LYS B C 1
ATOM 9187 O O . LYS B 2 160 ? 25.757 101.891 -7.393 1.00 24.21 162 LYS B O 1
ATOM 9206 N N . VAL B 2 161 ? 24.156 100.444 -8.036 1.00 20.86 163 VAL B N 1
ATOM 9207 C CA . VAL B 2 161 ? 23.068 101.407 -7.921 1.00 20.72 163 VAL B CA 1
ATOM 9208 C C . VAL B 2 161 ? 21.911 100.750 -7.187 1.00 21.56 163 VAL B C 1
ATOM 9209 O O . VAL B 2 161 ? 21.606 99.577 -7.417 1.00 22.25 163 VAL B O 1
ATOM 9222 N N . ASN B 2 162 ? 21.298 101.486 -6.258 1.00 19.39 164 ASN B N 1
ATOM 9223 C CA . ASN B 2 162 ? 20.212 100.941 -5.449 1.00 20.04 164 ASN B CA 1
ATOM 9224 C C . ASN B 2 162 ? 19.143 101.988 -5.239 1.00 18.52 164 ASN B C 1
ATOM 9225 O O . ASN B 2 162 ? 19.452 103.171 -5.064 1.00 18.86 164 ASN B O 1
ATOM 9236 N N . PHE B 2 163 ? 17.885 101.558 -5.290 1.00 17.75 165 PHE B N 1
ATOM 9237 C CA . PHE B 2 163 ? 16.770 102.450 -5.024 1.00 17.12 165 PHE B CA 1
ATOM 9238 C C . PHE B 2 163 ? 15.493 101.627 -4.953 1.00 18.25 165 PHE B C 1
ATOM 9239 O O . PHE B 2 163 ? 15.447 100.468 -5.368 1.00 19.02 165 PHE B O 1
ATOM 9256 N N . LYS B 2 164 ? 14.441 102.270 -4.469 1.00 18.29 166 LYS B N 1
ATOM 9257 C CA A LYS B 2 164 ? 13.120 101.658 -4.344 0.61 19.36 166 LYS B CA 1
ATOM 9258 C CA B LYS B 2 164 ? 13.127 101.654 -4.356 0.39 19.38 166 LYS B CA 1
ATOM 9259 C C . LYS B 2 164 ? 12.132 102.473 -5.168 1.00 18.42 166 LYS B C 1
ATOM 9260 O O . LYS B 2 164 ? 12.007 103.687 -4.968 1.00 18.25 166 LYS B O 1
ATOM 9297 N N . ILE B 2 165 ? 11.427 101.812 -6.072 1.00 16.83 167 ILE B N 1
ATOM 9298 C CA . ILE B 2 165 ? 10.361 102.434 -6.856 1.00 17.21 167 ILE B CA 1
ATOM 9299 C C . ILE B 2 165 ? 9.032 102.197 -6.152 1.00 16.78 167 ILE B C 1
ATOM 9300 O O . ILE B 2 165 ? 8.783 101.121 -5.600 1.00 17.10 167 ILE B O 1
ATOM 9316 N N . ARG B 2 166 ? 8.172 103.212 -6.168 1.00 17.55 168 ARG B N 1
ATOM 9317 C CA . ARG B 2 166 ? 6.868 103.166 -5.524 1.00 17.55 168 ARG B CA 1
ATOM 9318 C 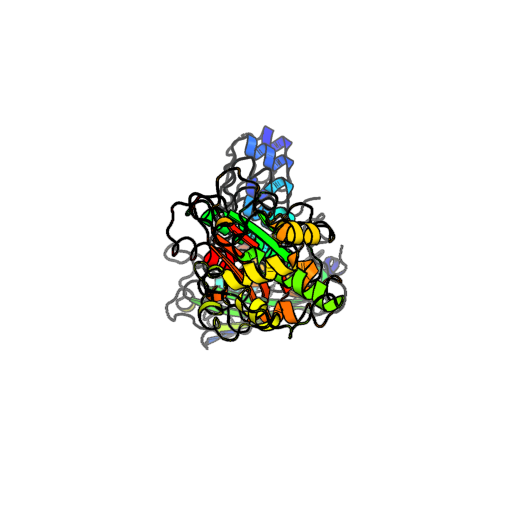C . ARG B 2 166 ? 5.814 103.287 -6.611 1.00 17.46 168 ARG B C 1
ATOM 9319 O O . ARG B 2 166 ? 5.720 104.335 -7.250 1.00 17.44 168 ARG B O 1
ATOM 9340 N N . HIS B 2 167 ? 5.039 102.229 -6.839 1.00 16.60 169 HIS B N 1
ATOM 9341 C CA . HIS B 2 167 ? 4.004 102.222 -7.879 1.00 15.59 169 HIS B CA 1
ATOM 9342 C C . HIS B 2 167 ? 2.639 102.350 -7.209 1.00 17.26 169 HIS B C 1
ATOM 9343 O O . HIS B 2 167 ? 2.220 101.460 -6.459 1.00 18.28 169 HIS B O 1
ATOM 9357 N N . ASN B 2 168 ? 1.917 103.420 -7.507 1.00 17.77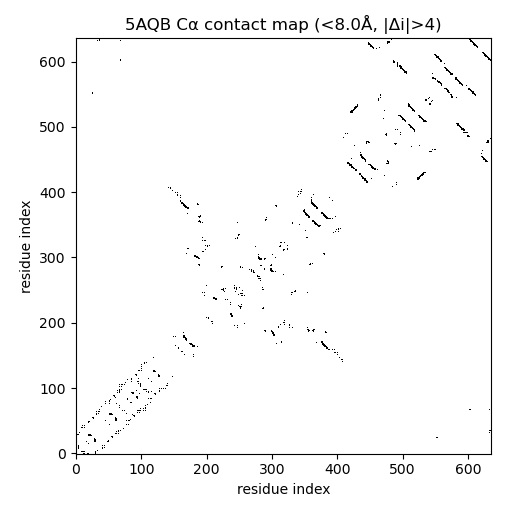 170 ASN B N 1
ATOM 9358 C CA . ASN B 2 168 ? 0.594 103.567 -6.922 1.00 19.17 170 ASN B CA 1
ATOM 9359 C C . ASN B 2 168 ? -0.346 102.468 -7.414 1.00 19.19 170 ASN B C 1
ATOM 9360 O O . ASN B 2 168 ? -0.387 102.153 -8.612 1.00 18.58 170 ASN B O 1
ATOM 9371 N N A ILE B 2 169 ? -1.109 101.895 -6.492 0.82 19.84 171 ILE B N 1
ATOM 9372 N N B ILE B 2 169 ? -1.123 101.900 -6.459 0.18 19.90 171 ILE B N 1
ATOM 9373 C CA A ILE B 2 169 ? -2.120 100.878 -6.774 0.82 20.53 171 ILE B CA 1
ATOM 9374 C CA B ILE B 2 169 ? -2.171 100.914 -6.704 0.18 20.68 171 ILE B CA 1
ATOM 9375 C C A ILE B 2 169 ? -3.483 101.560 -6.803 0.82 20.84 171 ILE B C 1
ATOM 9376 C C B ILE B 2 169 ? -3.497 101.634 -6.852 0.18 20.80 171 ILE B C 1
ATOM 9377 O O A ILE B 2 169 ? -3.735 102.537 -6.089 0.82 20.84 171 ILE B O 1
ATOM 9378 O O B ILE B 2 169 ? -3.736 102.692 -6.263 0.18 21.02 171 ILE B O 1
ATOM 9409 N N . GLU B 2 170 ? -4.387 101.027 -7.635 1.00 20.78 172 GLU B N 1
ATOM 9410 C CA A GLU B 2 170 ? -5.689 101.642 -7.863 0.45 22.87 172 GLU B CA 1
ATOM 9411 C CA B GLU B 2 170 ? -5.697 101.623 -7.873 0.55 22.81 172 GLU B CA 1
ATOM 9412 C C . GLU B 2 170 ? -6.534 101.747 -6.599 1.00 24.55 172 GLU B C 1
ATOM 9413 O O . GLU B 2 170 ? -7.483 102.526 -6.573 1.00 26.94 172 GLU B O 1
ATOM 9436 N N . ASP B 2 171 ? -6.217 101.003 -5.537 1.00 23.09 173 ASP B N 1
ATOM 9437 C CA . ASP B 2 171 ? -7.000 101.078 -4.305 1.00 24.31 173 ASP B CA 1
ATOM 9438 C C . ASP B 2 171 ? -6.414 102.057 -3.286 1.00 22.44 173 ASP B C 1
ATOM 9439 O O . ASP B 2 171 ? -6.905 102.125 -2.157 1.00 24.29 173 ASP B O 1
ATOM 9448 N N . GLY B 2 172 ? -5.393 102.821 -3.662 1.00 21.74 174 GLY B N 1
ATOM 9449 C CA . GLY B 2 172 ? -4.770 103.752 -2.734 1.00 23.69 174 GLY B CA 1
ATOM 9450 C C . GLY B 2 172 ? -3.549 103.236 -1.998 1.00 25.18 174 GLY B C 1
ATOM 9451 O O . GLY B 2 172 ? -2.949 103.996 -1.233 1.00 27.13 174 GLY B O 1
ATOM 9455 N N . SER B 2 173 ? -3.167 101.987 -2.196 1.00 23.56 175 SER B N 1
ATOM 9456 C CA A SER B 2 173 ? -1.948 101.417 -1.651 0.52 22.86 175 SER B CA 1
ATOM 9457 C CA B SER B 2 173 ? -1.928 101.501 -1.612 0.48 22.51 175 SER B CA 1
ATOM 9458 C C . SER B 2 173 ? -0.786 101.693 -2.605 1.00 21.22 175 SER B C 1
ATOM 9459 O O . SER B 2 173 ? -0.942 102.335 -3.647 1.00 20.72 175 SER B O 1
ATOM 9474 N N . VAL B 2 174 ? 0.386 101.153 -2.282 1.00 20.26 176 VAL B N 1
ATOM 9475 C CA . VAL B 2 174 ? 1.608 101.350 -3.051 1.00 20.02 176 VAL B CA 1
ATOM 9476 C C . VAL B 2 174 ? 2.308 100.008 -3.176 1.00 19.05 176 VAL B C 1
ATOM 9477 O O . VAL B 2 174 ? 2.469 99.294 -2.175 1.00 21.14 176 VAL B O 1
ATOM 9490 N N . GLN B 2 175 ? 2.701 99.665 -4.394 1.00 18.95 177 GLN B N 1
ATOM 9491 C CA . GLN B 2 175 ? 3.485 98.471 -4.690 1.00 18.83 177 GLN B CA 1
ATOM 9492 C C . GLN B 2 175 ? 4.954 98.863 -4.746 1.00 19.43 177 GLN B C 1
ATOM 9493 O O . GLN B 2 175 ? 5.359 99.624 -5.633 1.00 19.05 177 GLN B O 1
ATOM 9507 N N . LEU B 2 176 ? 5.752 98.317 -3.823 1.00 18.86 178 LEU B N 1
ATOM 9508 C CA A LEU B 2 176 ? 7.182 98.593 -3.798 0.55 19.59 178 LEU B CA 1
ATOM 9509 C CA B LEU B 2 176 ? 7.179 98.605 -3.808 0.45 19.57 178 LEU B CA 1
ATOM 9510 C C . LEU B 2 176 ? 7.931 97.693 -4.769 1.00 18.00 178 LEU B C 1
ATOM 9511 O O . LEU B 2 176 ? 7.591 96.515 -4.941 1.00 18.76 178 LEU B O 1
ATOM 9542 N N . ALA B 2 177 ? 8.954 98.259 -5.407 1.00 17.87 179 ALA B N 1
ATOM 9543 C CA . ALA B 2 177 ? 9.813 97.529 -6.341 1.00 17.71 179 ALA B CA 1
ATOM 9544 C C . ALA B 2 177 ? 11.256 97.874 -5.991 1.00 18.20 179 ALA B C 1
ATOM 9545 O O . ALA B 2 177 ? 11.748 98.942 -6.348 1.00 18.21 179 ALA B O 1
ATOM 9552 N N . ASP B 2 178 ? 11.934 96.947 -5.338 1.00 19.01 180 ASP B N 1
ATOM 9553 C CA A ASP B 2 178 ? 13.274 97.178 -4.809 0.63 19.07 180 ASP B CA 1
ATOM 9554 C CA B ASP B 2 178 ? 13.278 97.176 -4.811 0.37 19.19 180 ASP B CA 1
ATOM 9555 C C . ASP B 2 178 ? 14.288 96.858 -5.903 1.00 19.52 180 ASP B C 1
ATOM 9556 O O . ASP B 2 178 ? 14.353 95.719 -6.376 1.00 19.54 180 ASP B O 1
ATOM 9573 N N . HIS B 2 179 ? 15.073 97.860 -6.308 1.00 18.56 181 HIS B N 1
ATOM 9574 C CA . HIS B 2 179 ? 15.997 97.743 -7.442 1.00 18.86 181 HIS B CA 1
ATOM 9575 C C . HIS B 2 179 ? 17.438 97.557 -6.983 1.00 18.19 181 HIS B C 1
ATOM 9576 O O . HIS B 2 179 ? 17.964 98.354 -6.192 1.00 19.35 181 HIS B O 1
ATOM 9590 N N . TYR B 2 180 ? 18.081 96.501 -7.496 1.00 18.35 182 TYR B N 1
ATOM 9591 C CA . TYR B 2 180 ? 19.501 96.240 -7.287 1.00 19.07 182 TYR B CA 1
ATOM 9592 C C . TYR B 2 180 ? 20.157 96.232 -8.652 1.00 20.96 182 TYR B C 1
ATOM 9593 O O . TYR B 2 180 ? 19.775 95.436 -9.513 1.00 23.33 182 TYR B O 1
ATOM 9611 N N . GLN B 2 181 ? 21.140 97.100 -8.857 1.00 19.60 183 GLN B N 1
ATOM 9612 C CA . GLN B 2 181 ? 21.640 97.368 -10.197 1.00 18.73 183 GLN B CA 1
ATOM 9613 C C . GLN B 2 181 ? 23.157 97.408 -10.224 1.00 18.83 183 GLN B C 1
ATOM 9614 O O . GLN B 2 181 ? 23.799 97.846 -9.268 1.00 20.71 183 GLN B O 1
ATOM 9628 N N . GLN B 2 182 ? 23.743 96.900 -11.310 1.00 21.14 184 GLN B N 1
ATOM 9629 C CA A GLN B 2 182 ? 25.178 97.021 -11.533 0.44 23.77 184 GLN B CA 1
ATOM 9630 C CA B GLN B 2 182 ? 25.187 96.974 -11.544 0.56 23.93 184 GLN B CA 1
ATOM 9631 C C . GLN B 2 182 ? 25.423 97.409 -12.984 1.00 23.15 184 GLN B C 1
ATOM 9632 O O . GLN B 2 182 ? 24.712 96.958 -13.894 1.00 23.38 184 GLN B O 1
ATOM 9659 N N . ASN B 2 183 ? 26.408 98.289 -13.204 1.00 22.08 185 ASN B N 1
ATOM 9660 C CA . ASN B 2 183 ? 26.787 98.718 -14.545 1.00 22.15 185 ASN B CA 1
ATOM 9661 C C . ASN B 2 183 ? 28.283 98.525 -14.716 1.00 22.97 185 ASN B C 1
ATOM 9662 O O . ASN B 2 183 ? 29.072 98.873 -13.823 1.00 24.72 185 ASN B O 1
ATOM 9673 N N . THR B 2 184 ? 28.672 97.959 -15.856 1.00 23.13 186 THR B N 1
ATOM 9674 C CA . THR B 2 184 ? 30.063 97.719 -16.183 1.00 26.07 186 THR B CA 1
ATOM 9675 C C . THR B 2 184 ? 30.344 98.184 -17.608 1.00 25.60 186 THR B C 1
ATOM 9676 O O . THR B 2 184 ? 29.508 97.993 -18.496 1.00 25.72 186 THR B O 1
ATOM 9687 N N . PRO B 2 185 ? 31.491 98.812 -17.865 1.00 25.91 187 PRO B N 1
ATOM 9688 C CA . PRO B 2 185 ? 31.787 99.259 -19.234 1.00 26.97 187 PRO B CA 1
ATOM 9689 C C . PRO B 2 185 ? 31.944 98.097 -20.200 1.00 26.90 187 PRO B C 1
ATOM 9690 O O . PRO B 2 185 ? 32.454 97.023 -19.861 1.00 28.06 187 PRO B O 1
ATOM 9701 N N . ILE B 2 186 ? 31.543 98.345 -21.448 1.00 28.18 188 ILE B N 1
ATOM 9702 C CA . ILE B 2 186 ? 31.769 97.382 -22.517 1.00 29.95 188 ILE B CA 1
ATOM 9703 C C . ILE B 2 186 ? 33.183 97.526 -23.071 1.00 32.01 188 ILE B C 1
ATOM 9704 O O . ILE B 2 186 ? 33.834 96.533 -23.422 1.00 33.50 188 ILE B O 1
ATOM 9720 N N . GLY B 2 187 ? 33.680 98.762 -23.169 1.00 33.69 189 GLY B N 1
ATOM 9721 C CA . GLY B 2 187 ? 34.987 99.016 -23.737 1.00 37.00 189 GLY B CA 1
ATOM 9722 C C . GLY B 2 187 ? 36.118 98.875 -22.733 1.00 37.31 189 GLY B C 1
ATOM 9723 O O . GLY B 2 187 ? 35.916 98.635 -21.545 1.00 35.33 189 GLY B O 1
ATOM 9727 N N . ASP B 2 188 ? 37.341 99.042 -23.247 1.00 39.22 190 ASP B N 1
ATOM 9728 C CA A ASP B 2 188 ? 38.560 98.930 -22.453 0.71 41.45 190 ASP B CA 1
ATOM 9729 C CA B ASP B 2 188 ? 38.535 98.930 -22.426 0.29 41.23 190 ASP B CA 1
ATOM 9730 C C . ASP B 2 188 ? 39.100 100.278 -21.995 1.00 44.04 190 ASP B C 1
ATOM 9731 O O . ASP B 2 188 ? 39.900 100.319 -21.055 1.00 48.60 190 ASP B O 1
ATOM 9748 N N . GLY B 2 189 ? 38.689 101.375 -22.629 1.00 45.57 191 GLY B N 1
ATOM 9749 C CA . GLY B 2 189 ? 39.174 102.685 -22.264 1.00 47.36 191 GLY B CA 1
ATOM 9750 C C . GLY B 2 189 ? 38.789 103.056 -20.846 1.00 46.51 191 GLY B C 1
ATOM 9751 O O . GLY B 2 189 ? 37.905 102.442 -20.239 1.00 44.18 191 GLY B O 1
ATOM 9755 N N . PRO B 2 190 ? 39.437 104.077 -20.293 1.00 48.23 192 PRO B N 1
ATOM 9756 C CA . PRO B 2 190 ? 39.174 104.441 -18.898 1.00 45.37 192 PRO B CA 1
ATOM 9757 C C . PRO B 2 190 ? 37.814 105.100 -18.735 1.00 39.60 192 PRO B C 1
ATOM 9758 O O . PRO B 2 190 ? 37.308 105.789 -19.627 1.00 39.09 192 PRO B O 1
ATOM 9769 N N . VAL B 2 191 ? 37.208 104.850 -17.581 1.00 35.89 193 VAL B N 1
ATOM 9770 C CA . VAL B 2 191 ? 35.907 105.404 -17.247 1.00 33.45 193 VAL B CA 1
ATOM 9771 C C . VAL B 2 191 ? 36.040 106.151 -15.927 1.00 31.87 193 VAL B C 1
ATOM 9772 O O . VAL B 2 191 ? 36.999 105.971 -15.172 1.00 33.60 193 VAL B O 1
ATOM 9785 N N . LEU B 2 192 ? 35.054 106.989 -15.647 1.00 29.06 194 LEU B N 1
ATOM 9786 C CA . LEU B 2 192 ? 35.024 107.763 -14.418 1.00 28.99 194 LEU B CA 1
ATOM 9787 C C . LEU B 2 192 ? 34.282 106.966 -13.358 1.00 28.90 194 LEU B C 1
ATOM 9788 O O . LEU B 2 192 ? 33.120 106.600 -13.550 1.00 28.60 194 LEU B O 1
ATOM 9804 N N . LEU B 2 193 ? 34.952 106.705 -12.245 1.00 29.69 195 LEU B N 1
ATOM 9805 C CA . LEU B 2 193 ? 34.341 106.016 -11.121 1.00 29.08 195 LEU B CA 1
ATOM 9806 C C . LEU B 2 193 ? 33.961 107.058 -10.082 1.00 28.62 195 LEU B C 1
ATOM 9807 O O . LEU B 2 193 ? 34.840 107.797 -9.611 1.00 29.73 195 LEU B O 1
ATOM 9823 N N . PRO B 2 194 ? 32.692 107.168 -9.705 1.00 26.30 196 PRO B N 1
ATOM 9824 C CA . PRO B 2 194 ? 32.244 108.307 -8.905 1.00 24.69 196 PRO B CA 1
ATOM 9825 C C . PRO B 2 194 ? 32.378 108.109 -7.403 1.00 24.83 196 PRO B C 1
ATOM 9826 O O . PRO B 2 194 ? 32.381 106.991 -6.892 1.00 25.94 196 PRO B O 1
ATOM 9837 N N . ASP B 2 195 ? 32.412 109.233 -6.694 1.00 24.72 197 ASP B N 1
ATOM 9838 C CA . ASP B 2 195 ? 32.104 109.198 -5.276 1.00 25.17 197 ASP B CA 1
ATOM 9839 C C . ASP B 2 195 ? 30.608 108.965 -5.096 1.00 22.00 197 ASP B C 1
ATOM 9840 O O . ASP B 2 195 ? 29.809 109.164 -6.017 1.00 21.44 197 ASP B O 1
ATOM 9849 N N . ASN B 2 196 ? 30.226 108.549 -3.891 1.00 22.80 198 ASN B N 1
ATOM 9850 C CA . ASN B 2 196 ? 28.831 108.245 -3.612 1.00 21.89 198 ASN B CA 1
ATOM 9851 C C . ASN B 2 196 ? 27.968 109.485 -3.830 1.00 21.24 198 ASN B C 1
ATOM 9852 O O . ASN B 2 196 ? 28.304 110.580 -3.376 1.00 22.05 198 ASN B O 1
ATOM 9863 N N . HIS B 2 197 ? 26.861 109.319 -4.546 1.00 19.76 199 HIS B N 1
ATOM 9864 C CA . HIS B 2 197 ? 25.968 110.446 -4.839 1.00 19.95 199 HIS B CA 1
ATOM 9865 C C . HIS B 2 197 ? 24.587 109.908 -5.197 1.00 19.43 199 HIS B C 1
ATOM 9866 O O . HIS B 2 197 ? 24.312 108.710 -5.070 1.00 18.88 199 HIS B O 1
ATOM 9880 N N . TYR B 2 198 ? 23.692 110.791 -5.640 1.00 18.79 200 TYR B N 1
ATOM 9881 C CA . TYR B 2 198 ? 22.344 110.361 -5.949 1.00 18.23 200 TYR B CA 1
ATOM 9882 C C . TYR B 2 198 ? 21.873 111.061 -7.210 1.00 18.34 200 TYR B C 1
ATOM 9883 O O . TYR B 2 198 ? 22.419 112.079 -7.613 1.00 18.86 200 TYR B O 1
ATOM 9901 N N . LEU B 2 199 ? 20.848 110.487 -7.824 1.00 17.81 201 LEU B N 1
ATOM 9902 C CA . LEU B 2 199 ? 20.067 111.148 -8.864 1.00 17.96 201 LEU B CA 1
ATOM 9903 C C . LEU B 2 199 ? 18.651 111.377 -8.347 1.00 18.27 201 LEU B C 1
ATOM 9904 O O . LEU B 2 199 ? 18.108 110.551 -7.609 1.00 19.20 201 LEU B O 1
ATOM 9920 N N . SER B 2 200 ? 18.055 112.501 -8.727 1.00 18.51 202 SER B N 1
ATOM 9921 C CA A SER B 2 200 ? 16.665 112.810 -8.426 0.64 19.15 202 SER B CA 1
ATOM 9922 C CA B SER B 2 200 ? 16.662 112.807 -8.427 0.36 19.33 202 SER B CA 1
ATOM 9923 C C . SER B 2 200 ? 15.859 112.695 -9.713 1.00 18.74 202 SER B C 1
ATOM 9924 O O . SER B 2 200 ? 16.206 113.324 -10.718 1.00 19.69 202 SER B O 1
ATOM 9939 N N . THR B 2 201 ? 14.796 111.881 -9.692 1.00 16.76 203 THR B N 1
ATOM 9940 C CA . THR B 2 201 ? 14.035 111.587 -10.898 1.00 17.41 203 THR B CA 1
ATOM 9941 C C . THR B 2 201 ? 12.599 112.062 -10.793 1.00 18.39 203 THR B C 1
ATOM 9942 O O . THR B 2 201 ? 12.035 112.218 -9.708 1.00 21.40 203 THR B O 1
ATOM 9953 N N . GLN B 2 202 ? 12.009 112.315 -11.954 1.00 18.24 204 GLN B N 1
ATOM 9954 C CA . GLN B 2 202 ? 10.562 112.450 -12.060 1.00 19.44 204 GLN B CA 1
ATOM 9955 C C . GLN B 2 202 ? 10.132 112.086 -13.470 1.00 19.21 204 GLN B C 1
ATOM 9956 O O . GLN B 2 202 ? 10.888 112.256 -14.421 1.00 20.46 204 GLN B O 1
ATOM 9970 N N . SER B 2 203 ? 8.935 111.530 -13.580 1.00 18.10 205 SER B N 1
ATOM 9971 C CA . SER B 2 203 ? 8.463 110.977 -14.838 1.00 18.76 205 SER B CA 1
ATOM 9972 C C . SER B 2 203 ? 6.973 111.216 -14.971 1.00 19.85 205 SER B C 1
ATOM 9973 O O . SER B 2 203 ? 6.221 111.117 -13.998 1.00 21.14 205 SER B O 1
ATOM 9981 N N . ALA B 2 204 ? 6.547 111.493 -16.201 1.00 18.07 206 ALA B N 1
ATOM 9982 C CA . ALA B 2 204 ? 5.148 111.733 -16.532 1.00 18.68 206 ALA B CA 1
ATOM 9983 C C . ALA B 2 204 ? 4.761 110.776 -17.652 1.00 16.79 206 ALA B C 1
ATOM 9984 O O . ALA B 2 204 ? 5.453 110.701 -18.674 1.00 18.26 206 ALA B O 1
ATOM 9991 N N . LEU B 2 205 ? 3.672 110.036 -17.452 1.00 16.82 207 LEU B N 1
ATOM 9992 C CA . LEU B 2 205 ? 3.187 109.061 -18.422 1.00 16.51 207 LEU B CA 1
ATOM 9993 C C . LEU B 2 205 ? 1.937 109.593 -19.116 1.00 16.42 207 LEU B C 1
ATOM 9994 O O . LEU B 2 205 ? 1.070 110.197 -18.480 1.00 18.00 207 LEU B O 1
ATOM 10010 N N . SER B 2 206 ? 1.839 109.356 -20.421 1.00 15.86 208 SER B N 1
ATOM 10011 C CA . SER B 2 206 ? 0.677 109.804 -21.171 1.00 15.87 208 SER B CA 1
ATOM 10012 C C . SER B 2 206 ? 0.396 108.846 -22.310 1.00 15.58 208 SER B C 1
ATOM 10013 O O . SER B 2 206 ? 1.083 107.834 -22.498 1.00 16.26 208 SER B O 1
ATOM 10021 N N . LYS B 2 207 ? -0.636 109.194 -23.079 1.00 17.04 209 LYS B N 1
ATOM 10022 C CA . LYS B 2 207 ? -1.066 108.429 -24.237 1.00 17.27 209 LYS B CA 1
ATOM 10023 C C . LYS B 2 207 ? -1.058 109.305 -25.483 1.00 16.61 209 LYS B C 1
ATOM 10024 O O . LYS B 2 207 ? -1.273 110.514 -25.421 1.00 17.48 209 LYS B O 1
ATOM 10043 N N . ASP B 2 208 ? -0.781 108.664 -26.618 1.00 16.59 210 ASP B N 1
ATOM 10044 C CA . ASP B 2 208 ? -0.804 109.290 -27.929 1.00 16.57 210 ASP B CA 1
ATOM 10045 C C . ASP B 2 208 ? -2.205 109.112 -28.503 1.00 16.60 210 ASP B C 1
ATOM 10046 O O . ASP B 2 208 ? -2.630 107.965 -28.728 1.00 16.86 210 ASP B O 1
ATOM 10055 N N . PRO B 2 209 ? -2.968 110.185 -28.709 1.00 17.74 211 PRO B N 1
ATOM 10056 C CA . PRO B 2 209 ? -4.362 110.017 -29.150 1.00 17.75 211 PRO B CA 1
ATOM 10057 C C . PRO B 2 209 ? -4.504 109.437 -30.543 1.00 18.52 211 PRO B C 1
ATOM 10058 O O . PRO B 2 209 ? -5.630 109.093 -30.942 1.00 20.37 211 PRO B O 1
ATOM 10069 N N . ASN B 2 210 ? -3.411 109.323 -31.297 1.00 17.51 212 ASN B N 1
ATOM 10070 C CA . ASN B 2 210 ? -3.435 108.738 -32.627 1.00 18.49 212 ASN B CA 1
ATOM 10071 C C . ASN B 2 210 ? -3.128 107.258 -32.614 1.00 18.51 212 ASN B C 1
ATOM 10072 O O . ASN B 2 210 ? -3.162 106.632 -33.688 1.00 20.58 212 ASN B O 1
ATOM 10083 N N . GLU B 2 211 ? -2.866 106.684 -31.453 1.00 17.67 213 GLU B N 1
ATOM 10084 C CA . GLU B 2 211 ? -2.287 105.349 -31.389 1.00 17.42 213 GLU B CA 1
ATOM 10085 C C . GLU B 2 211 ? -3.279 104.360 -30.795 1.00 19.12 213 GLU B C 1
ATOM 10086 O O . GLU B 2 211 ? -3.614 104.452 -29.619 1.00 19.79 213 GLU B O 1
ATOM 10098 N N . LYS B 2 212 ? -3.671 103.362 -31.594 1.00 19.72 214 LYS B N 1
ATOM 10099 C CA . LYS B 2 212 ? -4.567 102.307 -31.133 1.00 19.66 214 LYS B CA 1
ATOM 10100 C C . LYS B 2 212 ? -3.847 101.113 -30.538 1.00 19.32 214 LYS B C 1
ATOM 10101 O O . LYS B 2 212 ? -4.485 100.326 -29.820 1.00 21.77 214 LYS B O 1
ATOM 10120 N N . ARG B 2 213 ? -2.552 100.945 -30.809 1.00 18.06 215 ARG B N 1
ATOM 10121 C CA . ARG B 2 213 ? -1.801 99.857 -30.205 1.00 17.61 215 ARG B CA 1
ATOM 10122 C C . ARG B 2 213 ? -1.539 100.141 -28.726 1.00 17.17 215 ARG B C 1
ATOM 10123 O O . ARG B 2 213 ? -1.683 101.276 -28.256 1.00 18.58 215 ARG B O 1
ATOM 10144 N N . ASP B 2 214 ? -1.164 99.102 -27.991 1.00 16.37 216 ASP B N 1
ATOM 10145 C CA . ASP B 2 214 ? -0.826 99.263 -26.579 1.00 16.18 216 ASP B CA 1
ATOM 10146 C C . ASP B 2 214 ? 0.527 99.962 -26.472 1.00 15.75 216 ASP B C 1
ATOM 10147 O O . ASP B 2 214 ? 1.508 99.544 -27.090 1.00 17.33 216 ASP B O 1
ATOM 10156 N N . HIS B 2 215 ? 0.574 101.079 -25.735 1.00 16.26 217 HIS B N 1
ATOM 10157 C CA . HIS B 2 215 ? 1.728 101.965 -25.833 1.00 16.27 217 HIS B CA 1
ATOM 10158 C C . HIS B 2 215 ? 1.839 102.839 -24.588 1.00 15.95 217 HIS B C 1
ATOM 10159 O O . HIS B 2 215 ? 0.922 102.927 -23.773 1.00 16.36 217 HIS B O 1
ATOM 10173 N N . MET B 2 216 ? 2.997 103.494 -24.463 1.00 16.62 218 MET B N 1
ATOM 10174 C CA . MET B 2 216 ? 3.258 104.456 -23.389 1.00 16.04 218 MET B CA 1
ATOM 10175 C C . MET B 2 216 ? 4.101 105.604 -23.912 1.00 15.54 218 MET B C 1
ATOM 10176 O O . MET B 2 216 ? 5.116 105.379 -24.574 1.00 16.91 218 MET B O 1
ATOM 10190 N N . VAL B 2 217 ? 3.674 106.854 -23.609 1.00 15.88 219 VAL B N 1
ATOM 10191 C CA . VAL B 2 217 ? 4.468 108.055 -23.847 1.00 15.71 219 VAL B CA 1
ATOM 10192 C C . VAL B 2 217 ? 5.072 108.477 -22.517 1.00 15.61 219 VAL B C 1
ATOM 10193 O O . VAL B 2 217 ? 4.369 108.525 -21.507 1.00 15.88 219 VAL B O 1
ATOM 10206 N N . LEU B 2 218 ? 6.380 108.756 -22.514 1.00 15.97 220 LEU B N 1
ATOM 10207 C CA . LEU B 2 218 ? 7.128 109.031 -21.297 1.00 15.73 220 LEU B CA 1
ATOM 10208 C C . LEU B 2 218 ? 7.894 110.337 -21.444 1.00 17.02 220 LEU B C 1
ATOM 10209 O O . LEU B 2 218 ? 8.573 110.557 -22.456 1.00 19.23 220 LEU B O 1
ATOM 10225 N N . LEU B 2 219 ? 7.795 111.202 -20.440 1.00 16.16 221 LEU B N 1
ATOM 10226 C CA . LEU B 2 219 ? 8.608 112.412 -20.348 1.00 17.31 221 LEU B CA 1
ATOM 10227 C C . LEU B 2 219 ? 9.287 112.361 -18.993 1.00 17.26 221 LEU B C 1
ATOM 10228 O O . LEU B 2 219 ? 8.604 112.328 -17.972 1.00 18.69 221 LEU B O 1
ATOM 10244 N N . GLU B 2 220 ? 10.610 112.332 -18.983 1.00 16.95 222 GLU B N 1
ATOM 10245 C CA . GLU B 2 220 ? 11.354 112.114 -17.751 1.00 17.69 222 GLU B CA 1
ATOM 10246 C C . GLU B 2 220 ? 12.476 113.136 -17.611 1.00 18.28 222 GLU B C 1
ATOM 10247 O O . GLU B 2 220 ? 13.124 113.482 -18.599 1.00 18.29 222 GLU B O 1
ATOM 10259 N N . PHE B 2 221 ? 12.710 113.597 -16.370 1.00 17.10 223 PHE B N 1
ATOM 10260 C CA . PHE B 2 221 ? 13.806 114.505 -16.030 1.00 17.58 223 PHE B CA 1
ATOM 10261 C C . PHE B 2 221 ? 14.609 113.897 -14.886 1.00 18.30 223 PHE B C 1
ATOM 10262 O O . PHE B 2 221 ? 14.036 113.464 -13.880 1.00 18.80 223 PHE B O 1
ATOM 10279 N N . VAL B 2 222 ? 15.930 113.887 -15.030 1.00 17.79 224 VAL B N 1
ATOM 10280 C CA . VAL B 2 222 ? 16.819 113.349 -14.000 1.00 17.75 224 VAL B CA 1
ATOM 10281 C C . VAL B 2 222 ? 18.012 114.276 -13.845 1.00 19.20 224 VAL B C 1
ATOM 10282 O O . VAL B 2 222 ? 18.668 114.619 -14.831 1.00 20.37 224 VAL B O 1
ATOM 10295 N N . THR B 2 223 ? 18.316 114.639 -12.601 1.00 19.77 225 THR B N 1
ATOM 10296 C CA . THR B 2 223 ? 19.454 115.488 -12.264 1.00 20.26 225 THR B CA 1
ATOM 10297 C C . THR B 2 223 ? 20.300 114.803 -11.194 1.00 20.75 225 THR B C 1
ATOM 10298 O O . THR B 2 223 ? 19.766 114.328 -10.189 1.00 21.30 225 THR B O 1
ATOM 10309 N N . ALA B 2 224 ? 21.616 114.790 -11.388 1.00 19.65 226 ALA B N 1
ATOM 10310 C CA . ALA B 2 224 ? 22.529 114.278 -10.366 1.00 19.54 226 ALA B CA 1
ATOM 10311 C C . ALA B 2 224 ? 22.841 115.347 -9.326 1.00 21.56 226 ALA B C 1
ATOM 10312 O O . ALA B 2 224 ? 22.864 116.541 -9.621 1.00 21.73 226 ALA B O 1
ATOM 10319 N N . ALA B 2 225 ? 23.088 114.902 -8.105 1.00 20.84 227 ALA B N 1
ATOM 10320 C CA . ALA B 2 225 ? 23.400 115.815 -7.011 1.00 22.77 227 ALA B CA 1
ATOM 10321 C C . ALA B 2 225 ? 24.137 115.044 -5.925 1.00 21.47 227 ALA B C 1
ATOM 10322 O O . ALA B 2 225 ? 24.395 113.843 -6.051 1.00 19.83 227 ALA B O 1
ATOM 10329 N N . GLY B 2 226 ? 24.473 115.753 -4.842 1.00 22.60 228 GLY B N 1
ATOM 10330 C CA . GLY B 2 226 ? 25.002 115.139 -3.654 1.00 23.53 228 GLY B CA 1
ATOM 10331 C C . GLY B 2 226 ? 26.492 115.304 -3.461 1.00 25.76 228 GLY B C 1
ATOM 10332 O O . GLY B 2 226 ? 27.020 114.861 -2.431 1.00 25.55 228 GLY B O 1
ATOM 10336 N N . ILE B 2 227 ? 27.190 115.904 -4.416 1.00 26.98 229 ILE B N 1
ATOM 10337 C CA . ILE B 2 227 ? 28.599 116.238 -4.275 1.00 29.68 229 ILE B CA 1
ATOM 10338 C C . ILE B 2 227 ? 28.740 117.755 -4.281 1.00 31.17 229 ILE B C 1
ATOM 10339 O O . ILE B 2 227 ? 28.102 118.446 -5.081 1.00 30.96 229 ILE B O 1
ATOM 10355 N N . THR B 2 228 ? 29.568 118.273 -3.371 1.00 36.56 230 THR B N 1
ATOM 10356 C CA . THR B 2 228 ? 29.773 119.718 -3.287 1.00 48.50 230 THR B CA 1
ATOM 10357 C C . THR B 2 228 ? 30.953 120.139 -4.160 1.00 61.00 230 THR B C 1
ATOM 10358 O O . THR B 2 228 ? 31.246 119.489 -5.168 1.00 60.84 230 THR B O 1
ATOM 10369 N N . HIS B 2 229 ? 31.636 121.219 -3.792 1.00 74.04 231 HIS B N 1
ATOM 10370 C CA . HIS B 2 229 ? 32.839 121.642 -4.507 1.00 80.20 231 HIS B CA 1
ATOM 10371 C C . HIS B 2 229 ? 34.097 121.224 -3.753 1.00 82.64 231 HIS B C 1
ATOM 10372 O O . HIS B 2 229 ? 35.163 121.055 -4.347 1.00 83.89 231 HIS B O 1
#

Organism: Aequorea victoria (NCBI:txid6100)

B-factor: mean 32.04, std 19.22, range [13.55, 157.54]

Nearest PDB structures (foldseek):
  5aqb-assembly1_A  TM=1.002E+00  e=9.903E-70  synthetic construct
  5aq9-assembly2_C  TM=6.464E-01  e=1.664E-58  synthetic construct
  7qor-assembly6_FFF  TM=1.002E+00  e=1.358E-40  Escherichia coli
  4zj2-assembly1_A  TM=1.000E+00  e=1.125E-40  Escherichia coli
  4zj3-assembly1_A  TM=1.000E+00  e=2.751E-40  Escherichia coli